Protein AF-A0A2P4NXQ8-F1 (afdb_monomer)

Mean predicted aligned error: 14.81 Å

Secondary structure (DSSP, 8-state):
---------EEEEEEEETTT--EEEEEEETT-BHHHHHHHHHHHSTTTSTTS-GGG-EEEEEEE-HHHHH-TTS-SGGG--EE---TT-BHHHHS-S--SS-EEEEEE--------S-------TTS-TT-SB-TTT--BSS--HHHHHHHHHHHTT--EEEE-STTSSHHHHHHHHHHHHHHHT--EEEEEGGG--GGGGTSHHHHHHHHHHHHHHSS---HHHHHHHHHT-SS-EEEEEESGGGGGGSHHHHHHHHHHHHHHTT-TTEEEEEEE-GGGGGGGSPPTT-SS-TTTTSEEEEPPPPPHHHHHHHHHHHHHHT-TT---HHHHHHHHHHHTT-HHHHHHHHHHHHHH---HHHHHHHHHHHGGGGSTTHHHHHHHHHHTS-HHHHHHHHHHHHT--S-EE---S-GGG--HHHHHHHHHTSEEEEETTEEEES-HHHHHHHHHHHS----------

Structure (mmCIF, N/CA/C/O backbone):
data_AF-A0A2P4NXQ8-F1
#
_entry.id   AF-A0A2P4NXQ8-F1
#
loop_
_atom_site.group_PDB
_atom_site.id
_atom_site.type_symbol
_atom_site.label_atom_id
_atom_site.label_alt_id
_atom_site.label_comp_id
_atom_site.label_asym_id
_atom_site.label_entity_id
_atom_site.label_seq_id
_atom_site.pdbx_PDB_ins_code
_atom_site.Cartn_x
_atom_site.Cartn_y
_atom_site.Cartn_z
_atom_site.occupancy
_atom_site.B_iso_or_equiv
_atom_site.auth_seq_id
_atom_site.auth_comp_id
_atom_site.auth_asym_id
_atom_site.auth_atom_id
_atom_site.pdbx_PDB_model_num
ATOM 1 N N . MET A 1 1 ? 2.850 -55.447 -44.145 1.00 37.62 1 MET A N 1
ATOM 2 C CA . MET A 1 1 ? 2.627 -54.061 -43.686 1.00 37.62 1 MET A CA 1
ATOM 3 C C . MET A 1 1 ? 2.974 -54.018 -42.211 1.00 37.62 1 MET A C 1
ATOM 5 O O . MET A 1 1 ? 2.330 -54.691 -41.422 1.00 37.62 1 MET A O 1
ATOM 9 N N . SER A 1 2 ? 4.085 -53.371 -41.873 1.00 31.38 2 SER A N 1
ATOM 10 C CA . SER A 1 2 ? 4.592 -53.236 -40.508 1.00 31.38 2 SER A CA 1
ATOM 11 C C . SER A 1 2 ? 3.717 -52.260 -39.723 1.00 31.38 2 SER A C 1
ATOM 13 O O . SER A 1 2 ? 3.628 -51.090 -40.091 1.00 31.38 2 SER A O 1
ATOM 15 N N . ASN A 1 3 ? 3.084 -52.745 -38.655 1.00 30.47 3 ASN A N 1
ATOM 16 C CA . ASN A 1 3 ? 2.367 -51.919 -37.687 1.00 30.47 3 ASN A CA 1
ATOM 17 C C . ASN A 1 3 ? 3.362 -50.983 -36.994 1.00 30.47 3 ASN A C 1
ATOM 19 O O . ASN A 1 3 ? 4.123 -51.404 -36.124 1.00 30.47 3 ASN A O 1
ATOM 23 N N . ILE A 1 4 ? 3.366 -49.714 -37.401 1.00 33.53 4 ILE A N 1
ATOM 24 C CA . ILE A 1 4 ? 4.054 -48.648 -36.679 1.00 33.53 4 ILE A CA 1
ATOM 25 C C . ILE A 1 4 ? 3.241 -48.404 -35.409 1.00 33.53 4 ILE A C 1
ATOM 27 O O . ILE A 1 4 ? 2.194 -47.763 -35.435 1.00 33.53 4 ILE A O 1
ATOM 31 N N . VAL A 1 5 ? 3.712 -48.962 -34.296 1.00 34.41 5 VAL A N 1
ATOM 32 C CA . VAL A 1 5 ? 3.303 -48.531 -32.959 1.00 34.41 5 VAL A CA 1
ATOM 33 C C . VAL A 1 5 ? 3.724 -47.063 -32.846 1.00 34.41 5 VAL A C 1
ATOM 35 O O . VAL A 1 5 ? 4.919 -46.793 -32.990 1.00 34.41 5 VAL A O 1
ATOM 38 N N . PRO A 1 6 ? 2.810 -46.097 -32.645 1.00 41.12 6 PRO A N 1
ATOM 39 C CA . PRO A 1 6 ? 3.221 -44.717 -32.461 1.00 41.12 6 PRO A CA 1
ATOM 40 C C . PRO A 1 6 ? 4.044 -44.667 -31.175 1.00 41.12 6 PRO A C 1
ATOM 42 O O . PRO A 1 6 ? 3.546 -44.938 -30.081 1.00 41.12 6 PRO A O 1
ATOM 45 N N . THR A 1 7 ? 5.333 -44.376 -31.312 1.00 41.84 7 THR A N 1
ATOM 46 C CA . THR A 1 7 ? 6.232 -44.106 -30.198 1.00 41.84 7 THR A CA 1
ATOM 47 C C . THR A 1 7 ? 5.625 -42.961 -29.391 1.00 41.84 7 THR A C 1
ATOM 49 O O . THR A 1 7 ? 5.655 -41.809 -29.819 1.00 41.84 7 THR A O 1
ATOM 52 N N . ARG A 1 8 ? 5.029 -43.269 -28.230 1.00 58.78 8 ARG A N 1
ATOM 53 C CA . ARG A 1 8 ? 4.592 -42.258 -27.259 1.00 58.78 8 ARG A CA 1
ATOM 54 C C . ARG A 1 8 ? 5.830 -41.474 -26.839 1.00 58.78 8 ARG A C 1
ATOM 56 O O . ARG A 1 8 ? 6.616 -41.940 -26.022 1.00 58.78 8 ARG A O 1
ATOM 63 N N . THR A 1 9 ? 6.043 -40.308 -27.438 1.00 80.75 9 THR A N 1
ATOM 64 C CA . THR A 1 9 ? 7.110 -39.399 -27.026 1.00 80.75 9 THR A CA 1
ATOM 65 C C . THR A 1 9 ? 6.795 -38.925 -25.612 1.00 80.75 9 THR A C 1
ATOM 67 O O . THR A 1 9 ? 5.743 -38.325 -25.383 1.00 80.75 9 THR A O 1
ATOM 70 N N . LEU A 1 10 ? 7.677 -39.241 -24.667 1.00 87.06 10 LEU A N 1
ATOM 71 C CA . LEU A 1 10 ? 7.539 -38.873 -23.261 1.00 87.06 10 LEU A CA 1
ATOM 72 C C . LEU A 1 10 ? 8.335 -37.601 -22.966 1.00 87.06 10 LEU A C 1
ATOM 74 O O . LEU A 1 10 ? 9.398 -37.375 -23.544 1.00 87.06 10 LEU A O 1
ATOM 78 N N . ILE A 1 11 ? 7.842 -36.806 -22.023 1.00 89.12 11 ILE A N 1
ATOM 79 C CA . ILE A 1 11 ? 8.521 -35.643 -21.462 1.00 89.12 11 ILE A CA 1
ATOM 80 C C . ILE A 1 11 ? 8.688 -35.819 -19.956 1.00 89.12 11 ILE A C 1
ATOM 82 O O . ILE A 1 11 ? 7.838 -36.391 -19.274 1.00 89.12 11 ILE A O 1
ATOM 86 N N . ASN A 1 12 ? 9.810 -35.323 -19.444 1.00 91.50 12 ASN A N 1
ATOM 87 C CA . ASN A 1 12 ? 10.094 -35.260 -18.021 1.00 91.50 12 ASN A CA 1
ATOM 88 C C . ASN A 1 12 ? 9.812 -33.848 -17.516 1.00 91.50 12 ASN A C 1
ATOM 90 O O . ASN A 1 12 ? 10.431 -32.898 -17.995 1.00 91.50 12 ASN A O 1
ATOM 94 N N . LEU A 1 13 ? 8.933 -33.719 -16.526 1.00 93.31 13 LEU A N 1
ATOM 95 C CA . LEU A 1 13 ? 8.610 -32.437 -15.906 1.00 93.31 13 LEU A CA 1
ATOM 96 C C . LEU A 1 13 ? 9.015 -32.459 -14.434 1.00 93.31 13 LEU A C 1
ATOM 98 O O . LEU A 1 13 ? 8.785 -33.438 -13.721 1.00 93.31 13 LEU A O 1
ATOM 102 N N . TRP A 1 14 ? 9.633 -31.370 -13.988 1.00 94.31 14 TRP A N 1
ATOM 103 C CA . TRP A 1 14 ? 9.895 -31.132 -12.575 1.00 94.31 14 TRP A CA 1
ATOM 104 C C . TRP A 1 14 ? 8.761 -30.301 -11.984 1.00 94.31 14 TRP A C 1
ATOM 106 O O . TRP A 1 14 ? 8.435 -29.226 -12.493 1.00 94.31 14 TRP A O 1
ATOM 116 N N . CYS A 1 15 ? 8.183 -30.799 -10.901 1.00 93.94 15 CYS A N 1
ATOM 117 C CA . CYS A 1 15 ? 7.045 -30.214 -10.211 1.00 93.94 15 CYS A CA 1
ATOM 118 C C . CYS A 1 15 ? 7.461 -29.771 -8.806 1.00 93.94 15 CYS A C 1
ATOM 120 O O . CYS A 1 15 ? 8.334 -30.390 -8.195 1.00 93.94 15 CYS A O 1
ATOM 122 N N . ILE A 1 16 ? 6.818 -28.736 -8.270 1.00 93.44 16 ILE A N 1
ATOM 123 C CA . ILE A 1 16 ? 6.952 -28.334 -6.867 1.00 93.44 16 ILE A CA 1
ATOM 124 C C . ILE A 1 16 ? 5.576 -28.173 -6.234 1.00 93.44 16 ILE A C 1
ATOM 126 O O . ILE A 1 16 ? 4.673 -27.603 -6.834 1.00 93.44 16 ILE A O 1
ATOM 130 N N . VAL A 1 17 ? 5.421 -28.659 -5.010 1.00 90.88 17 VAL A N 1
ATOM 131 C CA . VAL A 1 17 ? 4.232 -28.392 -4.198 1.00 90.88 17 VAL A CA 1
ATOM 132 C C . VAL A 1 17 ? 4.341 -26.995 -3.587 1.00 90.88 17 VAL A C 1
ATOM 134 O O . VAL A 1 17 ? 5.333 -26.699 -2.917 1.00 90.88 17 VAL A O 1
ATOM 137 N N . ARG A 1 18 ? 3.327 -26.148 -3.788 1.00 87.06 18 ARG A N 1
ATOM 138 C CA . ARG A 1 18 ? 3.326 -24.744 -3.348 1.00 87.06 18 ARG A CA 1
ATOM 139 C C . ARG A 1 18 ? 3.512 -24.589 -1.836 1.00 87.06 18 ARG A C 1
ATOM 141 O O . ARG A 1 18 ? 4.363 -23.815 -1.403 1.00 87.06 18 ARG A O 1
ATOM 148 N N . GLU A 1 19 ? 2.755 -25.352 -1.051 1.00 83.00 19 GLU A N 1
ATOM 149 C CA . GLU A 1 19 ? 2.711 -25.253 0.414 1.00 83.00 19 GLU A CA 1
ATOM 150 C C . GLU A 1 19 ? 4.055 -25.625 1.064 1.00 83.00 19 GLU A C 1
ATOM 152 O O . GLU A 1 19 ? 4.663 -24.841 1.791 1.00 83.00 19 GLU A O 1
ATOM 157 N N . ASN A 1 20 ? 4.559 -26.830 0.784 1.00 83.25 20 ASN A N 1
ATOM 158 C CA . ASN A 1 20 ? 5.730 -27.375 1.478 1.00 83.25 20 ASN A CA 1
ATOM 159 C C . ASN A 1 20 ? 7.044 -27.266 0.686 1.00 83.25 20 ASN A C 1
ATOM 161 O O . ASN A 1 20 ? 8.091 -27.674 1.194 1.00 83.25 20 ASN A O 1
ATOM 165 N N . ARG A 1 21 ? 7.002 -26.719 -0.537 1.00 86.62 21 ARG A N 1
ATOM 166 C CA . ARG A 1 21 ? 8.141 -26.567 -1.463 1.00 86.62 21 ARG A CA 1
ATOM 167 C C . ARG A 1 21 ? 8.834 -27.879 -1.834 1.00 86.62 21 ARG A C 1
ATOM 169 O O . ARG A 1 21 ? 9.999 -27.898 -2.233 1.00 86.62 21 ARG A O 1
ATOM 176 N N . SER A 1 22 ? 8.126 -29.001 -1.724 1.00 89.06 22 SER A N 1
ATOM 177 C CA . SER A 1 22 ? 8.668 -30.311 -2.062 1.00 89.06 22 SER A CA 1
ATOM 178 C C . SER A 1 22 ? 8.673 -30.522 -3.572 1.00 89.06 22 SER A C 1
ATOM 180 O O . SER A 1 22 ? 7.626 -30.485 -4.219 1.00 89.06 22 SER A O 1
ATOM 182 N N . ILE A 1 23 ? 9.860 -30.775 -4.123 1.00 91.00 23 ILE A N 1
ATOM 183 C CA . ILE A 1 23 ? 10.066 -31.011 -5.553 1.00 91.00 23 ILE A CA 1
ATOM 184 C C . ILE A 1 23 ? 10.040 -32.502 -5.855 1.00 91.00 23 ILE A C 1
ATOM 186 O O . ILE A 1 23 ? 10.608 -33.304 -5.115 1.00 91.00 23 ILE A O 1
ATOM 190 N N . PHE A 1 24 ? 9.415 -32.859 -6.968 1.00 93.19 24 PHE A N 1
ATOM 191 C CA . PHE A 1 24 ? 9.373 -34.216 -7.493 1.00 93.19 24 PHE A CA 1
ATOM 192 C C . PHE A 1 24 ? 9.353 -34.180 -9.021 1.00 93.19 24 PHE A C 1
ATOM 194 O O . PHE A 1 24 ? 9.159 -33.130 -9.634 1.00 93.19 24 PHE A O 1
ATOM 201 N N . LYS A 1 25 ? 9.620 -35.326 -9.638 1.00 93.56 25 LYS A N 1
ATOM 202 C CA . LYS A 1 25 ? 9.690 -35.471 -11.088 1.00 93.56 25 LYS A CA 1
ATOM 203 C C . LYS A 1 25 ? 8.573 -36.391 -11.551 1.00 93.56 25 LYS A C 1
ATOM 205 O O . LYS A 1 25 ? 8.337 -37.415 -10.916 1.00 93.56 25 LYS A O 1
ATOM 210 N N . ILE A 1 26 ? 7.959 -36.052 -12.676 1.00 94.06 26 ILE A N 1
ATOM 211 C CA . ILE A 1 26 ? 6.990 -36.899 -13.369 1.00 94.06 26 ILE A CA 1
ATOM 212 C C . ILE A 1 26 ? 7.429 -37.159 -14.810 1.00 94.06 26 ILE A C 1
ATOM 214 O O . ILE A 1 26 ? 8.218 -36.399 -15.384 1.00 94.06 26 ILE A O 1
ATOM 218 N N . THR A 1 27 ? 6.883 -38.218 -15.401 1.00 91.94 27 THR A N 1
ATOM 219 C CA . THR A 1 27 ? 7.056 -38.555 -16.815 1.00 91.94 27 THR A CA 1
ATOM 220 C C . THR A 1 27 ? 5.681 -38.744 -17.442 1.00 91.94 27 THR A C 1
ATOM 222 O O . THR A 1 27 ? 4.888 -39.534 -16.941 1.00 91.94 27 THR A O 1
ATOM 225 N N . ILE A 1 28 ? 5.394 -38.029 -18.530 1.00 92.88 28 ILE A N 1
ATOM 226 C CA . ILE A 1 28 ? 4.080 -38.042 -19.190 1.00 92.88 28 ILE A CA 1
ATOM 227 C C . ILE A 1 28 ? 4.227 -38.008 -20.717 1.00 92.88 28 ILE A C 1
ATOM 229 O O . ILE A 1 28 ? 5.244 -37.552 -21.237 1.00 92.88 28 ILE A O 1
ATOM 233 N N . GLY A 1 29 ? 3.241 -38.527 -21.453 1.00 89.50 29 GLY A N 1
ATOM 234 C CA . GLY A 1 29 ? 3.215 -38.468 -22.914 1.00 89.50 29 GLY A CA 1
ATOM 235 C C . GLY A 1 29 ? 2.886 -37.073 -23.438 1.00 89.50 29 GLY A C 1
ATOM 236 O O . GLY A 1 29 ? 1.997 -36.408 -22.927 1.00 89.50 29 GLY A O 1
ATOM 237 N N . LEU A 1 30 ? 3.561 -36.645 -24.507 1.00 86.50 30 LEU A N 1
ATOM 238 C CA . LEU A 1 30 ? 3.312 -35.344 -25.143 1.00 86.50 30 LEU A CA 1
ATOM 239 C C . LEU A 1 30 ? 1.885 -35.194 -25.702 1.00 86.50 30 LEU A C 1
ATOM 241 O O . LEU A 1 30 ? 1.406 -34.077 -25.841 1.00 86.50 30 LEU A O 1
ATOM 245 N N . GLY A 1 31 ? 1.234 -36.301 -26.068 1.00 85.00 31 GLY A N 1
ATOM 246 C CA . GLY A 1 31 ? -0.137 -36.299 -26.589 1.00 85.00 31 GLY A CA 1
ATOM 247 C C . GLY A 1 31 ? -1.227 -36.344 -25.518 1.00 85.00 31 GLY A C 1
ATOM 248 O O . GLY A 1 31 ? -2.392 -36.401 -25.890 1.00 85.00 31 GLY A O 1
ATOM 249 N N . ASN A 1 32 ? -0.859 -36.372 -24.236 1.00 89.94 32 ASN A N 1
ATOM 250 C CA . ASN A 1 32 ? -1.817 -36.346 -23.135 1.00 89.94 32 ASN A CA 1
ATOM 251 C C . ASN A 1 32 ? -2.334 -34.917 -22.915 1.00 89.94 32 ASN A C 1
ATOM 253 O O . ASN A 1 32 ? -1.623 -33.948 -23.204 1.00 89.94 32 ASN A O 1
ATOM 257 N N . ASP A 1 33 ? -3.547 -34.806 -22.390 1.00 90.62 33 ASP A N 1
ATOM 258 C CA . ASP A 1 33 ? -4.164 -33.542 -21.983 1.00 90.62 33 ASP A CA 1
ATOM 259 C C . ASP A 1 33 ? -3.760 -33.133 -20.550 1.00 90.62 33 ASP A C 1
ATOM 261 O O . ASP A 1 33 ? -2.933 -33.781 -19.889 1.00 90.62 33 ASP A O 1
ATOM 265 N N . LEU A 1 34 ? -4.293 -32.002 -20.081 1.00 89.81 34 LEU A N 1
ATOM 266 C CA . LEU A 1 34 ? -4.023 -31.494 -18.735 1.00 89.81 34 LEU A CA 1
ATOM 267 C C . LEU A 1 34 ? -4.703 -32.309 -17.618 1.00 89.81 34 LEU A C 1
ATOM 269 O O . LEU A 1 34 ? -4.193 -32.322 -16.494 1.00 89.81 34 LEU A O 1
ATOM 273 N N . ASP A 1 35 ? -5.782 -33.038 -17.900 1.00 87.81 35 ASP A N 1
ATOM 274 C CA . ASP A 1 35 ? -6.435 -33.905 -16.910 1.00 87.81 35 ASP A CA 1
ATOM 275 C C . ASP A 1 35 ? -5.592 -35.159 -16.647 1.00 87.81 35 ASP A C 1
ATOM 277 O O . ASP A 1 35 ? -5.364 -35.563 -15.501 1.00 87.81 35 ASP A O 1
ATOM 281 N N . ASP A 1 36 ? -5.025 -35.738 -17.702 1.00 90.19 36 ASP A N 1
ATOM 282 C CA . ASP A 1 36 ? -4.009 -36.780 -17.600 1.00 90.19 36 ASP A CA 1
ATOM 283 C C . ASP A 1 36 ? -2.770 -36.290 -16.833 1.00 90.19 36 ASP A C 1
ATOM 285 O O . ASP A 1 36 ? -2.204 -37.031 -16.021 1.00 90.19 36 ASP A O 1
ATOM 289 N N . LEU A 1 37 ? -2.352 -35.034 -17.035 1.00 92.81 37 LEU A N 1
ATOM 290 C CA . LEU A 1 37 ? -1.250 -34.428 -16.281 1.00 92.81 37 LEU A CA 1
ATOM 291 C C . LEU A 1 37 ? -1.544 -34.369 -14.779 1.00 92.81 37 LEU A C 1
ATOM 293 O O . LEU A 1 37 ? -0.681 -34.741 -13.978 1.00 92.81 37 LEU A O 1
ATOM 297 N N . LYS A 1 38 ? -2.755 -33.963 -14.387 1.00 92.62 38 LYS A N 1
ATOM 298 C CA . LYS A 1 38 ? -3.185 -33.946 -12.981 1.00 92.62 38 LYS A CA 1
ATOM 299 C C . LYS A 1 38 ? -3.143 -35.338 -12.345 1.00 92.62 38 LYS A C 1
ATOM 301 O O . LYS A 1 38 ? -2.628 -35.488 -11.233 1.00 92.62 38 LYS A O 1
ATOM 306 N N . LYS A 1 39 ? -3.601 -36.375 -13.056 1.00 91.38 39 LYS A N 1
ATOM 307 C CA . LYS A 1 39 ? -3.546 -37.773 -12.579 1.00 91.38 39 LYS A CA 1
ATOM 308 C C . LYS A 1 39 ? -2.110 -38.234 -12.340 1.00 91.38 39 LYS A C 1
ATOM 310 O O . LYS A 1 39 ? -1.794 -38.716 -11.253 1.00 91.38 39 LYS A O 1
ATOM 315 N N . VAL A 1 40 ? -1.220 -38.001 -13.306 1.00 93.00 40 VAL A N 1
ATOM 316 C CA . VAL A 1 40 ? 0.202 -38.370 -13.188 1.00 93.00 40 VAL A CA 1
ATOM 317 C C . VAL A 1 40 ? 0.892 -37.599 -12.052 1.00 93.00 40 VAL A C 1
ATOM 319 O O . VAL A 1 40 ? 1.745 -38.146 -11.353 1.00 93.00 40 VAL A O 1
ATOM 322 N N . ILE A 1 41 ? 0.517 -36.339 -11.816 1.00 92.56 41 ILE A N 1
ATOM 323 C CA . ILE A 1 41 ? 1.011 -35.541 -10.683 1.00 92.56 41 ILE A CA 1
ATOM 324 C C . ILE A 1 41 ? 0.586 -36.146 -9.341 1.00 92.56 41 ILE A C 1
ATOM 326 O O . ILE A 1 41 ? 1.428 -36.285 -8.447 1.00 92.56 41 ILE A O 1
ATOM 330 N N . LYS A 1 42 ? -0.687 -36.539 -9.206 1.00 88.75 42 LYS A N 1
ATOM 331 C CA . LYS A 1 42 ? -1.207 -37.211 -8.007 1.00 88.75 42 LYS A CA 1
ATOM 332 C C . LYS A 1 42 ? -0.445 -38.512 -7.732 1.00 88.75 42 LYS A C 1
ATOM 334 O O . LYS A 1 42 ? 0.026 -38.729 -6.615 1.00 88.75 42 LYS A O 1
ATOM 339 N N . GLU A 1 43 ? -0.249 -39.332 -8.763 1.00 88.75 43 GLU A N 1
ATOM 340 C CA . GLU A 1 43 ? 0.514 -40.587 -8.692 1.00 88.75 43 GLU A CA 1
ATOM 341 C C . GLU A 1 43 ? 2.001 -40.376 -8.379 1.00 88.75 43 GLU A C 1
ATOM 343 O O . GLU A 1 43 ? 2.617 -41.205 -7.711 1.00 88.75 43 GLU A O 1
ATOM 348 N N . GLY A 1 44 ? 2.583 -39.249 -8.801 1.00 84.69 44 GLY A N 1
ATOM 349 C CA . GLY A 1 44 ? 3.971 -38.890 -8.508 1.00 84.69 44 GLY A CA 1
ATOM 350 C C . GLY A 1 44 ? 4.242 -38.594 -7.028 1.00 84.69 44 GLY A C 1
ATOM 351 O O . GLY A 1 44 ? 5.400 -38.592 -6.602 1.00 84.69 44 GLY A O 1
ATOM 352 N N . LYS A 1 45 ? 3.196 -38.348 -6.225 1.00 84.69 45 LYS A N 1
ATOM 353 C CA . LYS A 1 45 ? 3.314 -38.067 -4.786 1.00 84.69 45 LYS A CA 1
ATOM 354 C C . LYS A 1 45 ? 2.097 -38.595 -4.001 1.00 84.69 45 LYS A C 1
ATOM 356 O O . LYS A 1 45 ? 1.395 -37.818 -3.346 1.00 84.69 45 LYS A O 1
ATOM 361 N N . PRO A 1 46 ? 1.875 -39.921 -3.991 1.00 76.94 46 PRO A N 1
ATOM 362 C CA . PRO A 1 46 ? 0.596 -40.521 -3.606 1.00 76.94 46 PRO A CA 1
ATOM 363 C C . PRO A 1 46 ? 0.230 -40.253 -2.142 1.00 76.94 46 PRO A C 1
ATOM 365 O O . PRO A 1 46 ? -0.928 -40.003 -1.837 1.00 76.94 46 PRO A O 1
ATOM 368 N N . ASN A 1 47 ? 1.220 -40.215 -1.242 1.00 78.56 47 ASN A N 1
ATOM 369 C CA . ASN A 1 47 ? 0.988 -39.945 0.182 1.00 78.56 47 ASN A CA 1
ATOM 370 C C . ASN A 1 47 ? 0.560 -38.498 0.460 1.00 78.56 47 ASN A C 1
ATOM 372 O O . ASN A 1 47 ? -0.153 -38.252 1.424 1.00 78.56 47 ASN A O 1
ATOM 376 N N . TYR A 1 48 ? 1.026 -37.537 -0.342 1.00 80.38 48 TYR A N 1
ATOM 377 C CA . TYR A 1 48 ? 0.726 -36.121 -0.113 1.00 80.38 48 TYR A CA 1
ATOM 378 C C . TYR A 1 48 ? -0.640 -35.741 -0.695 1.00 80.38 48 TYR A C 1
ATOM 380 O O . TYR A 1 48 ? -1.380 -34.988 -0.078 1.00 80.38 48 TYR A O 1
ATOM 388 N N . PHE A 1 49 ? -1.003 -36.321 -1.841 1.00 82.31 49 PHE A N 1
ATOM 389 C CA . PHE A 1 49 ? -2.277 -36.067 -2.521 1.00 82.31 49 PHE A CA 1
ATOM 390 C C . PHE A 1 49 ? -3.350 -37.133 -2.234 1.00 82.31 49 PHE A C 1
ATOM 392 O O . PHE A 1 49 ? -4.321 -37.246 -2.977 1.00 82.31 49 PHE A O 1
ATOM 399 N N . VAL A 1 50 ? -3.192 -37.935 -1.173 1.00 75.56 50 VAL A N 1
ATOM 400 C CA . VAL A 1 50 ? -4.086 -39.071 -0.868 1.00 75.56 50 VAL A CA 1
ATOM 401 C C . VAL A 1 50 ? -5.550 -38.652 -0.679 1.00 75.56 50 VAL A C 1
ATOM 403 O O . VAL A 1 50 ? -6.450 -39.401 -1.044 1.00 75.56 50 VAL A O 1
ATOM 406 N N . ASN A 1 51 ? -5.779 -37.439 -0.166 1.00 75.00 51 ASN A N 1
ATOM 407 C CA . ASN A 1 51 ? -7.104 -36.902 0.159 1.00 75.00 51 ASN A CA 1
ATOM 408 C C . ASN A 1 51 ? -7.622 -35.859 -0.847 1.00 75.00 51 ASN A C 1
ATOM 410 O O . ASN A 1 51 ? -8.640 -35.235 -0.573 1.00 75.00 51 ASN A O 1
ATOM 414 N N . ALA A 1 52 ? -6.919 -35.643 -1.962 1.00 77.00 52 ALA A N 1
ATOM 415 C CA . ALA A 1 52 ? -7.301 -34.676 -2.991 1.00 77.00 52 ALA A CA 1
ATOM 416 C C . ALA A 1 52 ? -7.679 -35.407 -4.276 1.00 77.00 52 ALA A C 1
ATOM 418 O O . ALA A 1 52 ? -6.945 -36.303 -4.711 1.00 77.00 52 ALA A O 1
ATOM 419 N N . ASP A 1 53 ? -8.789 -35.039 -4.910 1.00 80.44 53 ASP A N 1
ATOM 420 C CA . ASP A 1 53 ? -9.092 -35.556 -6.242 1.00 80.44 53 ASP A CA 1
ATOM 421 C C . ASP A 1 53 ? -8.123 -34.969 -7.274 1.00 80.44 53 ASP A C 1
ATOM 423 O O . ASP A 1 53 ? -7.637 -33.849 -7.134 1.00 80.44 53 ASP A O 1
ATOM 427 N N . ALA A 1 54 ? -7.759 -35.759 -8.293 1.00 82.00 54 ALA A N 1
ATOM 428 C CA . ALA A 1 54 ? -6.779 -35.308 -9.284 1.00 82.00 54 ALA A CA 1
ATOM 429 C C . ALA A 1 54 ? -7.273 -34.033 -9.982 1.00 82.00 54 ALA A C 1
ATOM 431 O O . ALA A 1 54 ? -6.513 -33.081 -10.130 1.00 82.00 54 ALA A O 1
ATOM 432 N N . ASP A 1 55 ? -8.563 -33.992 -10.314 1.00 82.56 55 ASP A N 1
ATOM 433 C CA . ASP A 1 55 ? -9.209 -32.882 -11.016 1.00 82.56 55 ASP A CA 1
ATOM 434 C C . ASP A 1 55 ? -9.227 -31.590 -10.184 1.00 82.56 55 ASP A C 1
ATOM 436 O O . ASP A 1 55 ? -9.216 -30.491 -10.748 1.00 82.56 55 ASP A O 1
ATOM 440 N N . GLU A 1 56 ? -9.175 -31.725 -8.855 1.00 84.69 56 GLU A N 1
ATOM 441 C CA . GLU A 1 56 ? -9.116 -30.618 -7.903 1.00 84.69 56 GLU A CA 1
ATOM 442 C C . GLU A 1 56 ? -7.731 -29.965 -7.840 1.00 84.69 56 GLU A C 1
ATOM 444 O O . GLU A 1 56 ? -7.627 -28.818 -7.416 1.00 84.69 56 GLU A O 1
ATOM 449 N N . LEU A 1 57 ? -6.662 -30.633 -8.288 1.00 88.38 57 LEU A N 1
ATOM 450 C CA . LEU A 1 57 ? -5.323 -30.043 -8.283 1.00 88.38 57 LEU A CA 1
ATOM 451 C C . LEU A 1 57 ? -5.275 -28.781 -9.152 1.00 88.38 57 LEU A C 1
ATOM 453 O O . LEU A 1 57 ? -5.625 -28.795 -10.335 1.00 88.38 57 LEU A O 1
ATOM 457 N N . ILE A 1 58 ? -4.768 -27.692 -8.577 1.00 91.69 58 ILE A N 1
ATOM 458 C CA . ILE A 1 58 ? -4.546 -26.439 -9.296 1.00 91.69 58 ILE A CA 1
ATOM 459 C C . ILE A 1 58 ? -3.097 -26.435 -9.772 1.00 91.69 58 ILE A C 1
ATOM 461 O O . ILE A 1 58 ? -2.159 -26.528 -8.978 1.00 91.69 58 ILE A O 1
ATOM 465 N N . LEU A 1 59 ? -2.913 -26.323 -11.083 1.00 93.69 59 LEU A N 1
ATOM 466 C CA . LEU A 1 59 ? -1.604 -26.368 -11.717 1.00 93.69 59 LEU A CA 1
ATOM 467 C C . LEU A 1 59 ? -1.246 -24.997 -12.287 1.00 93.69 59 LEU A C 1
ATOM 469 O O . LEU A 1 59 ? -2.046 -24.370 -12.978 1.00 93.69 59 LEU A O 1
ATOM 473 N N . TRP A 1 60 ? -0.019 -24.557 -12.030 1.00 94.25 60 TRP A N 1
ATOM 474 C CA . TRP A 1 60 ? 0.551 -23.350 -12.618 1.00 94.25 60 TRP A CA 1
ATOM 475 C C . TRP A 1 60 ? 1.802 -23.695 -13.404 1.00 94.25 60 TRP A C 1
ATOM 477 O O . TRP A 1 60 ? 2.690 -24.399 -12.917 1.00 94.25 60 TRP A O 1
ATOM 487 N N . ARG A 1 61 ? 1.901 -23.161 -14.613 1.00 92.81 61 ARG A N 1
ATOM 488 C CA . ARG A 1 61 ? 3.095 -23.236 -15.440 1.00 92.81 61 ARG A CA 1
ATOM 489 C C . ARG A 1 61 ? 4.159 -22.290 -14.910 1.00 92.81 61 ARG A C 1
ATOM 491 O O . ARG A 1 61 ? 3.879 -21.150 -14.543 1.00 92.81 61 ARG A O 1
ATOM 498 N N . THR A 1 62 ? 5.403 -22.746 -14.934 1.00 91.44 62 THR A N 1
ATOM 499 C CA . THR A 1 62 ? 6.561 -21.918 -14.604 1.00 91.44 62 THR A CA 1
ATOM 500 C C . THR A 1 62 ? 7.804 -22.381 -15.371 1.00 91.44 62 THR A C 1
ATOM 502 O O . THR A 1 62 ? 7.787 -23.392 -16.077 1.00 91.44 62 THR A O 1
ATOM 505 N N . ASN A 1 63 ? 8.893 -21.625 -15.287 1.00 91.62 63 ASN A N 1
ATOM 506 C CA . ASN A 1 63 ? 10.198 -22.029 -15.810 1.00 91.62 63 ASN A CA 1
ATOM 507 C C . ASN A 1 63 ? 11.300 -21.412 -14.951 1.00 91.62 63 ASN A C 1
ATOM 509 O O . ASN A 1 63 ? 11.908 -20.412 -15.324 1.00 91.62 63 ASN A O 1
ATOM 513 N N . VAL A 1 64 ? 11.521 -21.995 -13.777 1.00 87.81 64 VAL A N 1
ATOM 514 C CA . VAL A 1 64 ? 12.395 -21.405 -12.756 1.00 87.81 64 VAL A CA 1
ATOM 515 C C . VAL A 1 64 ? 13.342 -22.459 -12.208 1.00 87.81 64 VAL A C 1
ATOM 517 O O . VAL A 1 64 ? 12.973 -23.622 -12.026 1.00 87.81 64 VAL A O 1
ATOM 520 N N . ALA A 1 65 ? 14.581 -22.060 -11.935 1.00 88.88 65 ALA A N 1
ATOM 521 C CA . ALA A 1 65 ? 15.565 -22.945 -11.335 1.00 88.88 65 ALA A CA 1
ATOM 522 C C . ALA A 1 65 ? 15.125 -23.403 -9.931 1.00 88.88 65 ALA A C 1
ATOM 524 O O . ALA A 1 65 ? 14.611 -22.632 -9.119 1.00 88.88 65 ALA A O 1
ATOM 525 N N . SER A 1 66 ? 15.330 -24.690 -9.634 1.00 85.00 66 SER A N 1
ATOM 526 C CA . SER A 1 66 ? 14.827 -25.307 -8.398 1.00 85.00 66 SER A CA 1
ATOM 527 C C . SER A 1 66 ? 15.351 -24.668 -7.103 1.00 85.00 66 SER A C 1
ATOM 529 O O . SER A 1 66 ? 14.647 -24.664 -6.098 1.00 85.00 66 SER A O 1
ATOM 531 N N . ASN A 1 67 ? 16.562 -24.109 -7.118 1.00 84.00 67 ASN A N 1
ATOM 532 C CA . ASN A 1 67 ? 17.179 -23.423 -5.980 1.00 84.00 67 ASN A CA 1
ATOM 533 C C . ASN A 1 67 ? 16.429 -22.145 -5.570 1.00 84.00 67 ASN A C 1
ATOM 535 O O . ASN A 1 67 ? 16.397 -21.838 -4.384 1.00 84.00 67 ASN A O 1
ATOM 539 N N . ILE A 1 68 ? 15.787 -21.451 -6.515 1.00 83.88 68 ILE A N 1
ATOM 540 C CA . ILE A 1 68 ? 14.986 -20.250 -6.237 1.00 83.88 68 ILE A CA 1
ATOM 541 C C . ILE A 1 68 ? 13.695 -20.645 -5.508 1.00 83.88 68 ILE A C 1
ATOM 543 O O . ILE A 1 68 ? 13.391 -20.124 -4.440 1.00 83.88 68 ILE A O 1
ATOM 547 N N . LEU A 1 69 ? 12.957 -21.628 -6.038 1.00 85.25 69 LEU A N 1
ATOM 548 C CA . LEU A 1 69 ? 11.641 -21.998 -5.499 1.00 85.25 69 LEU A CA 1
ATOM 549 C C . LEU A 1 69 ? 11.695 -22.841 -4.214 1.00 85.25 69 LEU A C 1
ATOM 551 O O . LEU A 1 69 ? 10.705 -22.887 -3.478 1.00 85.25 69 LEU A O 1
ATOM 555 N N . ARG A 1 70 ? 12.830 -23.503 -3.936 1.00 81.94 70 ARG A N 1
ATOM 556 C CA . ARG A 1 70 ? 13.058 -24.245 -2.680 1.00 81.94 70 ARG A CA 1
ATOM 557 C C . ARG A 1 70 ? 13.147 -23.335 -1.459 1.00 81.94 70 ARG A C 1
ATOM 559 O O . ARG A 1 70 ? 12.846 -23.802 -0.362 1.00 81.94 70 ARG A O 1
ATOM 566 N N . ASN A 1 71 ? 13.576 -22.084 -1.623 1.00 77.44 71 ASN A N 1
ATOM 567 C CA . ASN A 1 71 ? 13.670 -21.159 -0.505 1.00 77.44 71 ASN A CA 1
ATOM 568 C C . ASN A 1 71 ? 12.257 -20.753 -0.046 1.00 77.44 71 ASN A C 1
ATOM 570 O O . ASN A 1 71 ? 11.516 -20.110 -0.789 1.00 77.44 71 ASN A O 1
ATOM 574 N N . LYS A 1 72 ? 11.882 -21.120 1.186 1.00 74.69 72 LYS A N 1
ATOM 575 C CA . LYS A 1 72 ? 10.566 -20.791 1.760 1.00 74.69 72 LYS A CA 1
ATOM 576 C C . LYS A 1 72 ? 10.370 -19.292 2.001 1.00 74.69 72 LYS A C 1
ATOM 578 O O . LYS A 1 72 ? 9.231 -18.847 2.040 1.00 74.69 72 LYS A O 1
ATOM 583 N N . GLU A 1 73 ? 11.450 -18.524 2.107 1.00 72.00 73 GLU A N 1
ATOM 584 C CA . GLU A 1 73 ? 11.417 -17.060 2.238 1.00 72.00 73 GLU A CA 1
ATOM 585 C C . GLU A 1 73 ? 11.157 -16.357 0.897 1.00 72.00 73 GLU A C 1
ATOM 587 O O . GLU A 1 73 ? 10.910 -15.152 0.846 1.00 72.00 73 GLU A O 1
ATOM 592 N N . THR A 1 74 ? 11.226 -17.097 -0.214 1.00 72.69 74 THR A N 1
ATOM 593 C CA . THR A 1 74 ? 10.901 -16.581 -1.543 1.00 72.69 74 THR A CA 1
ATOM 594 C C . THR A 1 74 ? 9.400 -16.722 -1.797 1.00 72.69 74 THR A C 1
ATOM 596 O O . THR A 1 74 ? 8.859 -17.838 -1.853 1.00 72.69 74 THR A O 1
ATOM 599 N N . ALA A 1 75 ? 8.735 -15.575 -1.976 1.00 81.38 75 ALA A N 1
ATOM 600 C CA . ALA A 1 75 ? 7.352 -15.507 -2.443 1.00 81.38 75 ALA A CA 1
ATOM 601 C C . ALA A 1 75 ? 7.223 -16.318 -3.739 1.00 81.38 75 ALA A C 1
ATOM 603 O O . ALA A 1 75 ? 8.025 -16.148 -4.658 1.00 81.38 75 ALA A O 1
ATOM 604 N N . ILE A 1 76 ? 6.272 -17.252 -3.787 1.00 82.38 76 ILE A N 1
ATOM 605 C CA . ILE A 1 76 ? 6.086 -18.125 -4.959 1.00 82.38 76 ILE A CA 1
ATOM 606 C C . ILE A 1 76 ? 5.164 -17.491 -5.995 1.00 82.38 76 ILE A C 1
ATOM 608 O O . ILE A 1 76 ? 5.214 -17.847 -7.167 1.00 82.38 76 ILE A O 1
ATOM 612 N N . GLU A 1 77 ? 4.368 -16.522 -5.551 1.00 84.31 77 GLU A N 1
ATOM 613 C CA . GLU A 1 77 ? 3.363 -15.775 -6.297 1.00 84.31 77 GLU A CA 1
ATOM 614 C C . GLU A 1 77 ? 3.918 -15.157 -7.591 1.00 84.31 77 GLU A C 1
ATOM 616 O O . GLU A 1 77 ? 3.270 -15.321 -8.622 1.00 84.31 77 GLU A O 1
ATOM 621 N N . PRO A 1 78 ? 5.123 -14.543 -7.619 1.00 86.44 78 PRO A N 1
ATOM 622 C CA . PRO A 1 78 ? 5.684 -13.979 -8.850 1.00 86.44 78 PRO A CA 1
ATOM 623 C C . PRO A 1 78 ? 6.022 -15.018 -9.929 1.00 86.44 78 PRO A C 1
ATOM 625 O O . PRO A 1 78 ? 6.274 -14.645 -11.069 1.00 86.44 78 PRO A O 1
ATOM 628 N N . TYR A 1 79 ? 6.063 -16.307 -9.577 1.00 86.88 79 TYR A N 1
ATOM 629 C CA . TYR A 1 79 ? 6.442 -17.402 -10.476 1.00 86.88 79 TYR A CA 1
ATOM 630 C C . TYR A 1 79 ? 5.242 -18.227 -10.962 1.00 86.88 79 TYR A C 1
ATOM 632 O O . TYR A 1 79 ? 5.431 -19.232 -11.657 1.00 86.88 79 TYR A O 1
ATOM 640 N N . LEU A 1 80 ? 4.023 -17.825 -10.584 1.00 87.62 80 LEU A N 1
ATOM 641 C CA . LEU A 1 80 ? 2.759 -18.381 -11.062 1.00 87.62 80 LEU A CA 1
ATOM 642 C C . LEU A 1 80 ? 2.402 -17.721 -12.403 1.00 87.62 80 LEU A C 1
ATOM 644 O O . LEU A 1 80 ? 1.617 -16.778 -12.446 1.00 87.62 80 LEU A O 1
ATOM 648 N N . ASN A 1 81 ? 3.022 -18.176 -13.495 1.00 84.94 81 ASN A N 1
ATOM 649 C CA . ASN A 1 81 ? 2.923 -17.479 -14.782 1.00 84.94 81 ASN A CA 1
ATOM 650 C C . ASN A 1 81 ? 1.547 -17.655 -15.434 1.00 84.94 81 ASN A C 1
ATOM 652 O O . ASN A 1 81 ? 0.861 -16.686 -15.736 1.00 84.94 81 ASN A O 1
ATOM 656 N N . GLU A 1 82 ? 1.168 -18.905 -15.678 1.00 87.31 82 GLU A N 1
ATOM 657 C CA . GLU A 1 82 ? -0.033 -19.271 -16.427 1.00 87.31 82 GLU A CA 1
ATOM 658 C C . GLU A 1 82 ? -0.728 -20.397 -15.674 1.00 87.31 82 GLU A C 1
ATOM 660 O O . GLU A 1 82 ? -0.098 -21.400 -15.327 1.00 87.31 82 GLU A O 1
ATOM 665 N N . LYS A 1 83 ? -2.013 -20.219 -15.377 1.00 91.12 83 LYS A N 1
ATOM 666 C CA . LYS A 1 83 ? -2.822 -21.275 -14.778 1.00 91.12 83 LYS A CA 1
ATOM 667 C C . LYS A 1 83 ? -3.173 -22.289 -15.865 1.00 91.12 83 LYS A C 1
ATOM 669 O O . LYS A 1 83 ? -3.570 -21.905 -16.954 1.00 91.12 83 LYS A O 1
ATOM 674 N N . LEU A 1 84 ? -2.991 -23.569 -15.567 1.00 89.19 84 LEU A N 1
ATOM 675 C CA . LEU A 1 84 ? -3.218 -24.667 -16.504 1.00 89.19 84 LEU A CA 1
ATOM 676 C C . LEU A 1 84 ? -4.617 -25.246 -16.271 1.00 89.19 84 LEU A C 1
ATOM 678 O O . LEU A 1 84 ? -4.770 -26.204 -15.509 1.00 89.19 84 LEU A O 1
ATOM 682 N N . ASP A 1 85 ? -5.636 -24.612 -16.853 1.00 83.38 85 ASP A N 1
ATOM 683 C CA . ASP A 1 85 ? -7.047 -24.959 -16.643 1.00 83.38 85 ASP A CA 1
ATOM 684 C C . ASP A 1 85 ? -7.893 -25.145 -17.915 1.00 83.38 85 ASP A C 1
ATOM 686 O O . ASP A 1 85 ? -9.045 -25.556 -17.783 1.00 83.38 85 ASP A O 1
ATOM 690 N N . ASP A 1 86 ? -7.343 -24.936 -19.118 1.00 80.19 86 ASP A N 1
ATOM 691 C CA . ASP A 1 86 ? -8.031 -25.269 -20.375 1.00 80.19 86 ASP A CA 1
ATOM 692 C C . ASP A 1 86 ? -7.922 -26.781 -20.681 1.00 80.19 86 ASP A C 1
ATOM 694 O O . ASP A 1 86 ? -6.833 -27.275 -20.983 1.00 80.19 86 ASP A O 1
ATOM 698 N N . PRO A 1 87 ? -9.023 -27.553 -20.641 1.00 74.31 87 PRO A N 1
ATOM 699 C CA . PRO A 1 87 ? -8.985 -28.992 -20.902 1.00 74.31 87 PRO A CA 1
ATOM 700 C C . PRO A 1 87 ? -8.643 -29.345 -22.360 1.00 74.31 87 PRO A C 1
ATOM 702 O O . PRO A 1 87 ? -8.323 -30.498 -22.644 1.00 74.31 87 PRO A O 1
ATOM 705 N N . ALA A 1 88 ? -8.710 -28.392 -23.299 1.00 76.75 88 ALA A N 1
ATOM 706 C CA . ALA A 1 88 ? -8.326 -28.616 -24.692 1.00 76.75 88 ALA A CA 1
ATOM 707 C C . ALA A 1 88 ? -6.800 -28.602 -24.908 1.00 76.75 88 ALA A C 1
ATOM 709 O O . ALA A 1 88 ? -6.323 -29.016 -25.973 1.00 76.75 88 ALA A O 1
ATOM 710 N N . ASP A 1 89 ? -6.027 -28.151 -23.916 1.00 85.12 89 ASP A N 1
ATOM 711 C CA . ASP A 1 89 ? -4.577 -28.090 -24.010 1.00 85.12 89 ASP A CA 1
ATOM 712 C C . ASP A 1 89 ? -3.915 -29.458 -23.839 1.00 85.12 89 ASP A C 1
ATOM 714 O O . ASP A 1 89 ? -4.241 -30.267 -22.969 1.00 85.12 89 ASP A O 1
ATOM 718 N N . THR A 1 90 ? -2.901 -29.697 -24.671 1.00 88.56 90 THR A N 1
ATOM 719 C CA . THR A 1 90 ? -2.059 -30.892 -24.584 1.00 88.56 90 THR A CA 1
ATOM 720 C C . THR A 1 90 ? -0.715 -30.554 -23.969 1.00 88.56 90 THR A C 1
ATOM 722 O O . THR A 1 90 ? -0.162 -29.475 -24.193 1.00 88.56 90 THR A O 1
ATOM 725 N N . VAL A 1 91 ? -0.106 -31.531 -23.297 1.00 88.12 91 VAL A N 1
ATOM 726 C CA . VAL A 1 91 ? 1.241 -31.418 -22.724 1.00 88.12 91 VAL A CA 1
ATOM 727 C C . VAL A 1 91 ? 2.257 -30.911 -23.758 1.00 88.12 91 VAL A C 1
ATOM 729 O O . VAL A 1 91 ? 3.138 -30.124 -23.414 1.00 88.12 91 VAL A O 1
ATOM 732 N N . ARG A 1 92 ? 2.140 -31.315 -25.033 1.00 85.94 92 ARG A N 1
ATOM 733 C CA . ARG A 1 92 ? 2.990 -30.815 -26.127 1.00 85.94 92 ARG A CA 1
ATOM 734 C C . ARG A 1 92 ? 2.867 -29.308 -26.332 1.00 85.94 92 ARG A C 1
ATOM 736 O O . ARG A 1 92 ? 3.890 -28.648 -26.509 1.00 85.94 92 ARG A O 1
ATOM 743 N N . ASN A 1 93 ? 1.644 -28.787 -26.362 1.00 84.38 93 ASN A N 1
ATOM 744 C CA . ASN A 1 93 ? 1.394 -27.369 -26.607 1.00 84.38 93 ASN A CA 1
ATOM 745 C C . ASN A 1 93 ? 1.840 -26.536 -25.403 1.00 84.38 93 ASN A C 1
ATOM 747 O O . ASN A 1 93 ? 2.520 -25.525 -25.571 1.00 84.38 93 ASN A O 1
ATOM 751 N N . THR A 1 94 ? 1.558 -27.026 -24.196 1.00 87.00 94 THR A N 1
ATOM 752 C CA . THR A 1 94 ? 1.888 -26.354 -22.939 1.00 87.00 94 THR A CA 1
ATOM 753 C C . THR A 1 94 ? 3.390 -26.385 -22.626 1.00 87.00 94 THR A C 1
ATOM 755 O O . THR A 1 94 ? 3.951 -25.411 -22.124 1.00 87.00 94 THR A O 1
ATOM 758 N N . PHE A 1 95 ? 4.107 -27.470 -22.932 1.00 87.56 95 PHE A N 1
ATOM 759 C CA . PHE A 1 95 ? 5.515 -27.644 -22.548 1.00 87.56 95 PHE A CA 1
ATOM 760 C C . PHE A 1 95 ? 6.423 -27.883 -23.760 1.00 87.56 95 PHE A C 1
ATOM 762 O O . PHE A 1 95 ? 6.854 -29.002 -24.040 1.00 87.56 95 PHE A O 1
ATOM 769 N N . GLN A 1 96 ? 6.774 -26.799 -24.451 1.00 76.88 96 GLN A N 1
ATOM 770 C CA . GLN A 1 96 ? 7.729 -26.820 -25.561 1.00 76.88 96 GLN A CA 1
ATOM 771 C C . GLN A 1 96 ? 9.173 -26.629 -25.069 1.00 76.88 96 GLN A C 1
ATOM 773 O O . GLN A 1 96 ? 9.424 -25.886 -24.120 1.00 76.88 96 GLN A O 1
ATOM 778 N N . ASN A 1 97 ? 10.133 -27.284 -25.733 1.00 68.44 97 ASN A N 1
ATOM 779 C CA . ASN A 1 97 ? 11.578 -27.100 -25.519 1.00 68.44 97 ASN A CA 1
ATOM 780 C C . ASN A 1 97 ? 12.041 -27.254 -24.056 1.00 68.44 97 ASN A C 1
ATOM 782 O O . ASN A 1 97 ? 12.898 -26.509 -23.574 1.00 68.44 97 ASN A O 1
ATOM 786 N N . VAL A 1 98 ? 11.485 -28.226 -23.325 1.00 69.75 98 VAL A N 1
ATOM 787 C CA . VAL A 1 98 ? 11.911 -28.497 -21.946 1.00 69.75 98 VAL A CA 1
ATOM 788 C C . VAL A 1 98 ? 13.302 -29.131 -21.949 1.00 69.75 98 VAL A C 1
ATOM 790 O O . VAL A 1 98 ? 13.464 -30.333 -22.145 1.00 69.75 98 VAL A O 1
ATOM 793 N N . VAL A 1 99 ? 14.311 -28.298 -21.702 1.00 62.53 99 VAL A N 1
ATOM 794 C CA . VAL A 1 99 ? 15.700 -28.702 -21.468 1.00 62.53 99 VAL A CA 1
ATOM 795 C C . VAL A 1 99 ? 16.100 -28.274 -20.053 1.00 62.53 99 VAL A C 1
ATOM 797 O O . VAL A 1 99 ? 15.722 -27.194 -19.589 1.00 62.53 99 VAL A O 1
ATOM 800 N N . GLY A 1 100 ? 16.838 -29.134 -19.348 1.00 73.62 100 GLY A N 1
ATOM 801 C CA . GLY A 1 100 ? 17.366 -28.859 -18.008 1.00 73.62 100 GLY A CA 1
ATOM 802 C C . GLY A 1 100 ? 16.435 -29.221 -16.843 1.00 73.62 100 GLY A C 1
ATOM 803 O O . GLY A 1 100 ? 15.438 -29.922 -16.999 1.00 73.62 100 GLY A O 1
ATOM 804 N N . ASN A 1 101 ? 16.794 -28.744 -15.647 1.00 82.00 101 ASN A N 1
ATOM 805 C CA . ASN A 1 101 ? 16.197 -29.152 -14.364 1.00 82.00 101 ASN A CA 1
ATOM 806 C C . ASN A 1 101 ? 15.334 -28.059 -13.710 1.00 82.00 101 ASN A C 1
ATOM 808 O O . ASN A 1 101 ? 15.149 -28.047 -12.491 1.00 82.00 101 ASN A O 1
ATOM 812 N N . ASN A 1 102 ? 14.836 -27.115 -14.508 1.00 90.00 102 ASN A N 1
ATOM 813 C CA . ASN A 1 102 ? 13.928 -26.086 -14.015 1.00 90.00 102 ASN A CA 1
ATOM 814 C C . ASN A 1 102 ? 12.579 -26.700 -13.650 1.00 90.00 102 ASN A C 1
ATOM 816 O O . ASN A 1 102 ? 12.088 -27.597 -14.341 1.00 90.00 102 ASN A O 1
ATOM 820 N N . ILE A 1 103 ? 11.970 -26.174 -12.591 1.00 91.19 103 ILE A N 1
ATOM 821 C CA . ILE A 1 103 ? 10.582 -26.458 -12.253 1.00 91.19 103 ILE A CA 1
ATOM 822 C C . ILE A 1 103 ? 9.710 -25.932 -13.387 1.00 91.19 103 ILE A C 1
ATOM 824 O O . ILE A 1 103 ? 9.905 -24.813 -13.863 1.00 91.19 103 ILE A O 1
ATOM 828 N N . ARG A 1 104 ? 8.780 -26.775 -13.831 1.00 92.69 104 ARG A N 1
ATOM 829 C CA . ARG A 1 104 ? 7.839 -26.491 -14.917 1.00 92.69 104 ARG A CA 1
ATOM 830 C C . ARG A 1 104 ? 6.404 -26.361 -14.437 1.00 92.69 104 ARG A C 1
ATOM 832 O O . ARG A 1 104 ? 5.620 -25.674 -15.082 1.00 92.69 104 ARG A O 1
ATOM 839 N N . VAL A 1 105 ? 6.087 -26.993 -13.308 1.00 94.12 105 VAL A N 1
ATOM 840 C CA . VAL A 1 105 ? 4.740 -26.999 -12.736 1.00 94.12 105 VAL A CA 1
ATOM 841 C C . VAL A 1 105 ? 4.805 -26.703 -11.242 1.00 94.12 105 VAL A C 1
ATOM 843 O O . VAL A 1 105 ? 5.533 -27.368 -10.503 1.00 94.12 105 VAL A O 1
ATOM 846 N N . ILE A 1 106 ? 4.030 -25.724 -10.793 1.00 93.50 106 ILE A N 1
ATOM 847 C CA . ILE A 1 106 ? 3.724 -25.506 -9.379 1.00 93.50 106 ILE A CA 1
ATOM 848 C C . ILE A 1 106 ? 2.341 -26.106 -9.127 1.00 93.50 106 ILE A C 1
ATOM 850 O O . ILE A 1 106 ? 1.392 -25.801 -9.846 1.00 93.50 106 ILE A O 1
ATOM 854 N N . VAL A 1 107 ? 2.255 -26.993 -8.140 1.00 92.94 107 VAL A N 1
ATOM 855 C CA . VAL A 1 107 ? 1.048 -27.746 -7.791 1.00 92.94 107 VAL A CA 1
ATOM 856 C C . VAL A 1 107 ? 0.489 -27.198 -6.490 1.00 92.94 107 VAL A C 1
ATOM 858 O O . VAL A 1 107 ? 1.211 -27.107 -5.492 1.00 92.94 107 VAL A O 1
ATOM 861 N N . ASP A 1 108 ? -0.791 -26.866 -6.509 1.00 88.12 108 ASP A N 1
ATOM 862 C CA . ASP A 1 108 ? -1.564 -26.446 -5.351 1.00 88.12 108 ASP A CA 1
ATOM 863 C C . ASP A 1 108 ? -2.738 -27.414 -5.145 1.00 88.12 108 ASP A C 1
ATOM 865 O O . ASP A 1 108 ? -3.236 -28.022 -6.099 1.00 88.12 108 ASP A O 1
ATOM 869 N N . VAL A 1 109 ? -3.152 -27.585 -3.893 1.00 77.38 109 VAL A N 1
ATOM 870 C CA . VAL A 1 109 ? -4.306 -28.414 -3.526 1.00 77.38 109 VAL A CA 1
ATOM 871 C C . VAL A 1 109 ? -5.356 -27.461 -2.966 1.00 77.38 109 VAL A C 1
ATOM 873 O O . VAL A 1 109 ? -5.040 -26.728 -2.027 1.00 77.38 109 VAL A O 1
ATOM 876 N N . PRO A 1 110 ? -6.583 -27.414 -3.509 1.00 62.44 110 PRO A N 1
ATOM 877 C CA . PRO A 1 110 ? -7.641 -26.631 -2.896 1.00 62.44 110 PRO A CA 1
ATOM 878 C C . PRO A 1 110 ? -7.844 -27.165 -1.485 1.00 62.44 110 PRO A C 1
ATOM 880 O O . PRO A 1 1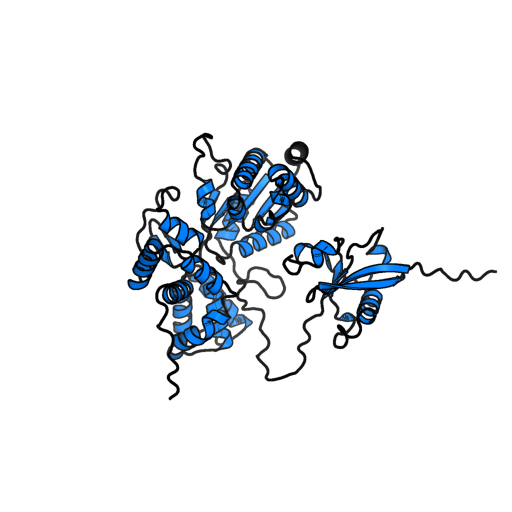10 ? -7.880 -28.374 -1.273 1.00 62.44 110 PRO A O 1
ATOM 883 N N . VAL A 1 111 ? -7.916 -26.262 -0.510 1.00 45.22 111 VAL A N 1
ATOM 884 C CA . VAL A 1 111 ? -8.049 -26.618 0.902 1.00 45.22 111 VAL A CA 1
ATOM 885 C C . VAL A 1 111 ? -9.376 -27.356 1.101 1.00 45.22 111 VAL A C 1
ATOM 887 O O . VAL A 1 111 ? -10.419 -26.747 1.329 1.00 45.22 111 VAL A O 1
ATOM 890 N N . THR A 1 112 ? -9.355 -28.682 0.999 1.00 35.75 112 THR A N 1
ATOM 891 C CA . THR A 1 112 ? -10.438 -29.547 1.447 1.00 35.75 112 THR A CA 1
ATOM 892 C C . THR A 1 112 ? -10.312 -29.648 2.961 1.00 35.75 112 THR A C 1
ATOM 894 O O . THR A 1 112 ? -9.411 -30.297 3.493 1.00 35.75 112 THR A O 1
ATOM 897 N N . GLU A 1 113 ? -11.198 -28.946 3.672 1.00 31.88 113 GLU A N 1
ATOM 898 C CA . GLU A 1 113 ? -11.354 -29.056 5.123 1.00 31.88 113 GLU A CA 1
ATOM 899 C C . GLU A 1 113 ? -11.554 -30.533 5.507 1.00 31.88 113 GLU A C 1
ATOM 901 O O . GLU A 1 113 ? -12.650 -31.084 5.377 1.00 31.88 113 GLU A O 1
ATOM 906 N N . GLN A 1 114 ? -10.501 -31.197 5.992 1.00 29.67 114 GLN A N 1
ATOM 907 C CA . GLN A 1 114 ? -10.656 -32.506 6.612 1.00 29.67 114 GLN A CA 1
ATOM 908 C C . GLN A 1 114 ? -11.310 -32.370 7.996 1.00 29.67 114 GLN A C 1
ATOM 910 O O . GLN A 1 114 ? -10.978 -31.469 8.773 1.00 29.67 114 GLN A O 1
ATOM 915 N N . PRO A 1 115 ? -12.249 -33.270 8.335 1.00 30.05 115 PRO A N 1
ATOM 916 C CA . PRO A 1 115 ? -13.104 -33.125 9.496 1.00 30.05 115 PRO A CA 1
ATOM 917 C C . PRO A 1 115 ? -12.382 -33.599 10.758 1.00 30.05 115 PRO A C 1
ATOM 919 O O . PRO A 1 115 ? -12.427 -34.775 11.112 1.00 30.05 115 PRO A O 1
ATOM 922 N N . SER A 1 116 ? -11.786 -32.680 11.512 1.00 26.16 116 SER A N 1
ATOM 923 C CA . SER A 1 116 ? -11.506 -32.950 12.922 1.00 26.16 116 SER A CA 1
ATOM 924 C C . SER A 1 116 ? -11.684 -31.710 13.788 1.00 26.16 116 SER A C 1
ATOM 926 O O . SER A 1 116 ? -10.983 -30.717 13.639 1.00 26.16 116 SER A O 1
ATOM 928 N N . ALA A 1 117 ? -12.618 -31.851 14.730 1.00 31.42 117 ALA A N 1
ATOM 929 C CA . ALA A 1 117 ? -12.872 -31.011 15.895 1.00 31.42 117 ALA A CA 1
ATOM 930 C C . ALA A 1 117 ? -13.423 -29.588 15.648 1.00 31.42 117 ALA A C 1
ATOM 932 O O . ALA A 1 117 ? -12.698 -28.620 15.475 1.00 31.42 117 ALA A O 1
ATOM 933 N N . ARG A 1 118 ? -14.751 -29.489 15.830 1.00 28.50 118 ARG A N 1
ATOM 934 C CA . ARG A 1 118 ? -15.546 -28.278 16.122 1.00 28.50 118 ARG A CA 1
ATOM 935 C C . ARG A 1 118 ? -15.485 -27.187 15.045 1.00 28.50 118 ARG A C 1
ATOM 937 O O . ARG A 1 118 ? -14.647 -26.298 15.083 1.00 28.50 118 ARG A O 1
ATOM 944 N N . LYS A 1 119 ? -16.484 -27.235 14.154 1.00 27.38 119 LYS A N 1
ATOM 945 C CA . LYS A 1 119 ? -16.844 -26.201 13.171 1.00 27.38 119 LYS A CA 1
ATOM 946 C C . LYS A 1 119 ? -16.661 -24.785 13.743 1.00 27.38 119 LYS A C 1
ATOM 948 O O . LYS A 1 119 ? -17.518 -24.309 14.487 1.00 27.38 119 LYS A O 1
ATOM 953 N N . LYS A 1 120 ? -15.581 -24.106 13.345 1.00 27.45 120 LYS A N 1
ATOM 954 C CA . LYS A 1 120 ? -15.646 -22.660 13.125 1.00 27.45 120 LYS A CA 1
ATOM 955 C C . LYS A 1 120 ? -16.544 -22.437 11.898 1.00 27.45 120 LYS A C 1
ATOM 957 O O . LYS A 1 120 ? -16.528 -23.274 10.994 1.00 27.45 120 LYS A O 1
ATOM 962 N N . PRO A 1 121 ? -17.385 -21.394 11.870 1.00 28.58 121 PRO A N 1
ATOM 963 C CA . PRO A 1 121 ? -18.182 -21.092 10.689 1.00 28.58 121 PRO A CA 1
ATOM 964 C C . PRO A 1 121 ? -17.239 -20.848 9.506 1.00 28.58 121 PRO A C 1
ATOM 966 O O . PRO A 1 121 ? -16.209 -20.205 9.699 1.00 28.58 121 PRO A O 1
ATOM 969 N N . ARG A 1 122 ? -17.603 -21.351 8.317 1.00 33.72 122 ARG A N 1
ATOM 970 C CA . ARG A 1 122 ? -16.957 -21.019 7.035 1.00 33.72 122 ARG A CA 1
ATOM 971 C C . ARG A 1 122 ? -16.605 -19.530 7.021 1.00 33.72 122 ARG A C 1
ATOM 973 O O . ARG A 1 122 ? -17.493 -18.700 7.237 1.00 33.72 122 ARG A O 1
ATOM 980 N N . GLU A 1 123 ? -15.334 -19.193 6.814 1.00 39.78 123 GLU A N 1
ATOM 981 C CA . GLU A 1 123 ? -14.935 -17.803 6.619 1.00 39.78 123 GLU A CA 1
ATOM 982 C C . GLU A 1 123 ? -15.654 -17.281 5.373 1.00 39.78 123 GLU A C 1
ATOM 984 O O . GLU A 1 123 ? -15.422 -17.721 4.252 1.00 39.78 123 GLU A O 1
ATOM 989 N N . ASN A 1 124 ? -16.615 -16.384 5.580 1.00 45.72 124 ASN A N 1
ATOM 990 C CA . ASN A 1 124 ? -17.249 -15.676 4.483 1.00 45.72 124 ASN A CA 1
ATOM 991 C C . ASN A 1 124 ? -16.231 -14.659 3.949 1.00 45.72 124 ASN A C 1
ATOM 993 O O . ASN A 1 124 ? -15.960 -13.655 4.606 1.00 45.72 124 ASN A O 1
ATOM 997 N N . ASN A 1 125 ? -15.704 -14.922 2.751 1.00 51.28 125 ASN A N 1
ATOM 998 C CA . ASN A 1 125 ? -14.620 -14.208 2.053 1.00 51.28 125 ASN A CA 1
ATOM 999 C C . ASN A 1 125 ? -14.824 -12.689 1.816 1.00 51.28 125 ASN A C 1
ATOM 1001 O O . ASN A 1 125 ? -14.008 -12.067 1.145 1.00 51.28 125 ASN A O 1
ATOM 1005 N N . ILE A 1 126 ? -15.923 -12.087 2.287 1.00 51.88 126 ILE A N 1
ATOM 1006 C CA . ILE A 1 126 ? -16.268 -10.665 2.082 1.00 51.88 126 ILE A CA 1
ATOM 1007 C C . ILE A 1 126 ? -15.595 -9.756 3.120 1.00 51.88 126 ILE A C 1
ATOM 1009 O O . ILE A 1 126 ? -15.347 -8.591 2.829 1.00 51.88 126 ILE A O 1
ATOM 1013 N N . ILE A 1 127 ? -15.292 -10.262 4.321 1.00 60.53 127 ILE A N 1
ATOM 1014 C CA . ILE A 1 127 ? -14.517 -9.511 5.315 1.00 60.53 127 ILE A CA 1
ATOM 1015 C C . ILE A 1 127 ? -13.191 -10.225 5.532 1.00 60.53 127 ILE A C 1
ATOM 1017 O O . ILE A 1 127 ? -13.123 -11.222 6.255 1.00 60.53 127 ILE A O 1
ATOM 1021 N N . THR A 1 128 ? -12.141 -9.679 4.930 1.00 65.88 128 THR A N 1
ATOM 1022 C CA . THR A 1 128 ? -10.754 -10.052 5.204 1.00 65.88 128 THR A CA 1
ATOM 1023 C C . THR A 1 128 ? -10.044 -8.902 5.913 1.00 65.88 128 THR A C 1
ATOM 1025 O O . THR A 1 128 ? -10.520 -7.767 5.947 1.00 65.88 128 THR A O 1
ATOM 1028 N N . THR A 1 129 ? -8.885 -9.195 6.487 1.00 63.16 129 THR A N 1
ATOM 1029 C CA . THR A 1 129 ? -7.965 -8.190 7.038 1.00 63.16 129 THR A CA 1
ATOM 1030 C C . THR A 1 129 ? -7.162 -7.460 5.957 1.00 63.16 129 THR A C 1
ATOM 1032 O O . THR A 1 129 ? -6.460 -6.503 6.268 1.00 63.16 129 THR A O 1
ATOM 1035 N N . ASP A 1 130 ? -7.268 -7.893 4.697 1.00 60.19 130 ASP A N 1
ATOM 1036 C CA . ASP A 1 130 ? -6.373 -7.499 3.598 1.00 60.19 130 ASP A CA 1
ATOM 1037 C C . ASP A 1 130 ? -6.940 -6.348 2.743 1.00 60.19 130 ASP A C 1
ATOM 1039 O O . ASP A 1 130 ? -6.360 -5.954 1.730 1.00 60.19 130 ASP A O 1
ATOM 1043 N N . GLY A 1 131 ? -8.069 -5.776 3.172 1.00 68.81 131 GLY A N 1
ATOM 1044 C CA . GLY A 1 131 ? -8.723 -4.620 2.557 1.00 68.81 131 GLY A CA 1
ATOM 1045 C C . GLY A 1 131 ? -10.126 -4.931 2.024 1.00 68.81 131 GLY A C 1
ATOM 1046 O O . GLY A 1 131 ? -10.553 -6.084 2.019 1.00 68.81 131 GLY A O 1
ATOM 1047 N N . PRO A 1 132 ? -10.876 -3.908 1.574 1.00 72.69 132 PRO A N 1
ATOM 1048 C CA . PRO A 1 132 ? -12.236 -4.069 1.059 1.00 72.69 132 PRO A CA 1
ATOM 1049 C C . PRO A 1 132 ? -12.218 -4.613 -0.380 1.00 72.69 132 PRO A C 1
ATOM 1051 O O . PRO A 1 132 ? -12.592 -3.916 -1.326 1.00 72.69 132 PRO A O 1
ATOM 1054 N N . LEU A 1 133 ? -11.726 -5.839 -0.556 1.00 69.12 133 LEU A N 1
ATOM 1055 C CA . LEU A 1 133 ? -11.642 -6.524 -1.842 1.00 69.12 133 LEU A CA 1
ATOM 1056 C C . LEU A 1 133 ? -12.778 -7.535 -1.993 1.00 69.12 133 LEU A C 1
ATOM 1058 O O . LEU A 1 133 ? -13.168 -8.217 -1.048 1.00 69.12 133 LEU A O 1
ATOM 1062 N N . GLN A 1 134 ? -13.305 -7.654 -3.207 1.00 63.28 134 GLN A N 1
ATOM 1063 C CA . GLN A 1 134 ? -14.315 -8.649 -3.516 1.00 63.28 134 GLN A CA 1
ATOM 1064 C C . GLN A 1 134 ? -13.709 -10.067 -3.531 1.00 63.28 134 GLN A C 1
ATOM 1066 O O . GLN A 1 134 ? -12.696 -10.288 -4.195 1.00 63.28 134 GLN A O 1
ATOM 1071 N N . PRO A 1 135 ? -14.369 -11.051 -2.891 1.00 50.28 135 PRO A N 1
ATOM 1072 C CA . PRO A 1 135 ? -13.902 -12.433 -2.736 1.00 50.28 135 PRO A CA 1
ATOM 1073 C C . PRO A 1 135 ? -13.403 -13.171 -3.985 1.00 50.28 135 PRO A C 1
ATOM 1075 O O . PRO A 1 135 ? -12.620 -14.107 -3.866 1.00 50.28 135 PRO A O 1
ATOM 1078 N N . LEU A 1 136 ? -13.950 -12.839 -5.159 1.00 53.44 136 LEU A N 1
ATOM 1079 C CA . LEU A 1 136 ? -13.802 -13.629 -6.390 1.00 53.44 136 LEU A CA 1
ATOM 1080 C C . LEU A 1 136 ? -13.091 -12.855 -7.499 1.00 53.44 136 LEU A C 1
ATOM 1082 O O . LEU A 1 136 ? -12.315 -13.431 -8.252 1.00 53.44 136 LEU A O 1
ATOM 1086 N N . SER A 1 137 ? -13.356 -11.555 -7.602 1.00 57.72 137 SER A N 1
ATOM 1087 C CA . SER A 1 137 ? -12.737 -10.674 -8.594 1.00 57.72 137 SER A CA 1
ATOM 1088 C C . SER A 1 137 ? -11.479 -9.985 -8.065 1.00 57.72 137 SER A C 1
ATOM 1090 O O . SER A 1 137 ? -10.707 -9.447 -8.853 1.00 57.72 137 SER A O 1
ATOM 1092 N N . GLY A 1 138 ? -11.296 -9.929 -6.740 1.00 59.25 138 GLY A N 1
ATOM 1093 C CA . GLY A 1 138 ? -10.296 -9.076 -6.103 1.00 59.25 138 GLY A CA 1
ATOM 1094 C C . GLY A 1 138 ? -10.559 -7.580 -6.299 1.00 59.25 138 GLY A C 1
ATOM 1095 O O . GLY A 1 138 ? -9.742 -6.774 -5.878 1.00 59.25 138 GLY A O 1
ATOM 1096 N N . SER A 1 139 ? -11.670 -7.177 -6.929 1.00 67.31 139 SER A N 1
ATOM 1097 C CA . SER A 1 139 ? -11.961 -5.769 -7.211 1.00 67.31 139 SER A CA 1
ATOM 1098 C C . SER A 1 139 ? -12.301 -5.005 -5.936 1.00 67.31 139 SER A C 1
ATOM 1100 O O . SER A 1 139 ? -12.835 -5.582 -4.988 1.00 67.31 139 SER A O 1
ATOM 1102 N N . LEU A 1 140 ? -12.061 -3.693 -5.915 1.00 74.25 140 LEU A N 1
ATOM 1103 C CA . LEU A 1 140 ? -12.489 -2.866 -4.788 1.00 74.25 140 LEU A CA 1
ATOM 1104 C C . LEU A 1 140 ? -14.007 -2.965 -4.582 1.00 74.25 140 LEU A C 1
ATOM 1106 O O . LEU A 1 140 ? -14.784 -2.943 -5.536 1.00 74.25 140 LEU A O 1
ATOM 1110 N N . MET A 1 141 ? -14.425 -3.049 -3.322 1.00 79.56 141 MET A N 1
ATOM 1111 C CA . MET A 1 141 ? -15.839 -3.052 -2.942 1.00 79.56 141 MET A CA 1
ATOM 1112 C C . MET A 1 141 ? -16.475 -1.663 -2.973 1.00 79.56 141 MET A C 1
ATOM 1114 O O . MET A 1 141 ? -17.690 -1.559 -3.109 1.00 79.56 141 MET A O 1
ATOM 1118 N N . ILE A 1 142 ? -15.666 -0.615 -2.832 1.00 83.38 142 ILE A N 1
ATOM 1119 C CA . ILE A 1 142 ? -16.111 0.778 -2.779 1.00 83.38 142 ILE A CA 1
ATOM 1120 C C . ILE A 1 142 ? -15.398 1.613 -3.833 1.00 83.38 142 ILE A C 1
ATOM 1122 O O . ILE A 1 142 ? -14.279 1.310 -4.243 1.00 83.38 142 ILE A O 1
ATOM 1126 N N . SER A 1 143 ? -16.043 2.693 -4.253 1.00 83.44 143 SER A N 1
ATOM 1127 C CA . SER A 1 143 ? -15.414 3.699 -5.096 1.00 83.44 143 SER A CA 1
ATOM 1128 C C . SER A 1 143 ? -14.681 4.703 -4.214 1.00 83.44 143 SER A C 1
ATOM 1130 O O . SER A 1 143 ? -15.271 5.245 -3.286 1.00 83.44 143 SER A O 1
ATOM 1132 N N . ARG A 1 144 ? -13.413 4.992 -4.518 1.00 91.12 144 ARG A N 1
ATOM 1133 C CA . ARG A 1 144 ? -12.643 6.025 -3.813 1.00 91.12 144 ARG A CA 1
ATOM 1134 C C . ARG A 1 144 ? -12.332 7.182 -4.753 1.00 91.12 144 ARG A C 1
ATOM 1136 O O . ARG A 1 144 ? -11.635 6.987 -5.747 1.00 91.12 144 ARG A O 1
ATOM 1143 N N . ASN A 1 145 ? -12.771 8.393 -4.408 1.00 92.38 145 ASN A N 1
ATOM 1144 C CA . ASN A 1 145 ? -12.530 9.590 -5.229 1.00 92.38 145 ASN A CA 1
ATOM 1145 C C . ASN A 1 145 ? -11.034 9.833 -5.468 1.00 92.38 145 ASN A C 1
ATOM 1147 O O . ASN A 1 145 ? -10.633 10.126 -6.588 1.00 92.38 145 ASN A O 1
ATOM 1151 N N . PHE A 1 146 ? -10.198 9.620 -4.444 1.00 94.31 146 PHE A N 1
ATOM 1152 C CA . PHE A 1 146 ? -8.740 9.718 -4.571 1.00 94.31 146 PHE A CA 1
ATOM 1153 C C . PHE A 1 146 ? -8.183 8.777 -5.648 1.00 94.31 146 PHE A C 1
ATOM 1155 O O . PHE A 1 146 ? -7.284 9.158 -6.390 1.00 94.31 146 PHE A O 1
ATOM 1162 N N . PHE A 1 147 ? -8.722 7.556 -5.757 1.00 94.88 147 PHE A N 1
ATOM 1163 C CA . PHE A 1 147 ? -8.227 6.563 -6.714 1.00 94.88 147 PHE A CA 1
ATOM 1164 C C . PHE A 1 147 ? -8.538 7.020 -8.140 1.00 94.88 147 PHE A C 1
ATOM 1166 O O . PHE A 1 147 ? -7.662 6.993 -8.999 1.00 94.88 147 PHE A O 1
ATOM 1173 N N . GLN A 1 148 ? -9.764 7.500 -8.360 1.00 94.12 148 GLN A N 1
ATOM 1174 C CA . GLN A 1 148 ? -10.220 8.019 -9.650 1.00 94.12 148 GLN A CA 1
ATOM 1175 C C . GLN A 1 148 ? -9.477 9.297 -10.058 1.00 94.12 148 GLN A C 1
ATOM 1177 O O . GLN A 1 148 ? -9.081 9.433 -11.213 1.00 94.12 148 GLN A O 1
ATOM 1182 N N . GLU A 1 149 ? -9.263 10.218 -9.115 1.00 96.38 149 GLU A N 1
ATOM 1183 C CA . GLU A 1 149 ? -8.534 11.468 -9.348 1.00 96.38 149 GLU A CA 1
ATOM 1184 C C . GLU A 1 149 ? -7.091 11.186 -9.779 1.00 96.38 149 GLU A C 1
ATOM 1186 O O . GLU A 1 149 ? -6.650 11.667 -10.824 1.00 96.38 149 GLU A O 1
ATOM 1191 N N . VAL A 1 150 ? -6.362 10.375 -9.003 1.00 96.94 150 VAL A N 1
ATOM 1192 C CA . VAL A 1 150 ? -4.965 10.045 -9.309 1.00 96.94 150 VAL A CA 1
ATOM 1193 C C . VAL A 1 150 ? -4.868 9.287 -10.628 1.00 96.94 150 VAL A C 1
ATOM 1195 O O . VAL A 1 150 ? -4.019 9.626 -11.445 1.00 96.94 150 VAL A O 1
ATOM 1198 N N . GLU A 1 151 ? -5.743 8.309 -10.872 1.00 96.81 151 GLU A N 1
ATOM 1199 C CA . GLU A 1 151 ? -5.774 7.577 -12.140 1.00 96.81 151 GLU A CA 1
ATOM 1200 C C . GLU A 1 151 ? -5.999 8.517 -13.332 1.00 96.81 151 GLU A C 1
ATOM 1202 O O . GLU A 1 151 ? -5.246 8.469 -14.302 1.00 96.81 151 GLU A O 1
ATOM 1207 N N . SER A 1 152 ? -6.993 9.406 -13.260 1.00 96.44 152 SER A N 1
ATOM 1208 C CA . SER A 1 152 ? -7.288 10.338 -14.351 1.00 96.44 152 SER A CA 1
ATOM 1209 C C . SER A 1 152 ? -6.119 11.276 -14.644 1.00 96.44 152 SER A C 1
ATOM 1211 O O . SER A 1 152 ? -5.848 11.566 -15.807 1.00 96.44 152 SER A O 1
ATOM 1213 N N . ILE A 1 153 ? -5.442 11.776 -13.609 1.00 97.06 153 ILE A N 1
ATOM 1214 C CA . ILE A 1 153 ? -4.302 12.684 -13.771 1.00 97.06 153 ILE A CA 1
ATOM 1215 C C . ILE A 1 153 ? -3.073 11.920 -14.290 1.00 97.06 153 ILE A C 1
ATOM 1217 O O . ILE A 1 153 ? -2.359 12.423 -15.155 1.00 97.06 153 ILE A O 1
ATOM 1221 N N . LEU A 1 154 ? -2.861 10.685 -13.830 1.00 96.44 154 LEU A N 1
ATOM 1222 C CA . LEU A 1 154 ? -1.790 9.808 -14.303 1.00 96.44 154 LEU A CA 1
ATOM 1223 C C . LEU A 1 154 ? -1.923 9.494 -15.793 1.00 96.44 154 LEU A C 1
ATOM 1225 O O . LEU A 1 154 ? -0.938 9.563 -16.526 1.00 96.44 154 LEU A O 1
ATOM 1229 N N . LEU A 1 155 ? -3.139 9.204 -16.258 1.00 94.69 155 LEU A N 1
ATOM 1230 C CA . LEU A 1 155 ? -3.413 8.965 -17.677 1.00 94.69 155 LEU A CA 1
ATOM 1231 C C . LEU A 1 155 ? -3.156 10.207 -18.550 1.00 94.69 155 LEU A C 1
ATOM 1233 O O . LEU A 1 155 ? -2.889 10.057 -19.737 1.00 94.69 155 LEU A O 1
ATOM 1237 N N . ASN A 1 156 ? -3.150 11.408 -17.960 1.00 93.12 156 ASN A N 1
ATOM 1238 C CA . ASN A 1 156 ? -2.762 12.658 -18.623 1.00 93.12 156 ASN A CA 1
ATOM 1239 C C . ASN A 1 156 ? -1.246 12.945 -18.561 1.00 93.12 156 ASN A C 1
ATOM 1241 O O . ASN A 1 156 ? -0.813 14.040 -18.918 1.00 93.12 156 ASN A O 1
ATOM 1245 N N . GLY A 1 157 ? -0.440 11.981 -18.108 1.00 91.25 157 GLY A N 1
ATOM 1246 C CA . GLY A 1 157 ? 1.021 12.019 -18.176 1.00 91.25 157 GLY A CA 1
ATOM 1247 C C . GLY A 1 157 ? 1.739 12.466 -16.901 1.00 91.25 157 GLY A C 1
ATOM 1248 O O . GLY A 1 157 ? 2.940 12.735 -16.917 1.00 91.25 157 GLY A O 1
ATOM 1249 N N . GLN A 1 158 ? 1.025 12.559 -15.781 1.00 94.44 158 GLN A N 1
ATOM 1250 C CA . GLN A 1 158 ? 1.582 13.024 -14.513 1.00 94.44 158 GLN A CA 1
ATOM 1251 C C . GLN A 1 158 ? 1.982 11.855 -13.605 1.00 94.44 158 GLN A C 1
ATOM 1253 O O . GLN A 1 158 ? 1.144 11.053 -13.204 1.00 94.44 158 GLN A O 1
ATOM 1258 N N . SER A 1 159 ? 3.252 11.793 -13.201 1.00 95.81 159 SER A N 1
ATOM 1259 C CA . SER A 1 159 ? 3.733 10.788 -12.241 1.00 95.81 159 SER A CA 1
ATOM 1260 C C . SER A 1 159 ? 3.405 11.153 -10.791 1.00 95.81 159 SER A C 1
ATOM 1262 O O . SER A 1 159 ? 3.268 12.334 -10.449 1.00 95.81 159 SER A O 1
ATOM 1264 N N . PHE A 1 160 ? 3.336 10.143 -9.923 1.00 97.31 160 PHE A N 1
ATOM 1265 C CA . PHE A 1 160 ? 2.998 10.285 -8.509 1.00 97.31 160 PHE A CA 1
ATOM 1266 C C . PHE A 1 160 ? 3.973 9.560 -7.586 1.00 97.31 160 PHE A C 1
ATOM 1268 O O . PHE A 1 160 ? 4.434 8.453 -7.867 1.00 97.31 160 PHE A O 1
ATOM 1275 N N . VAL A 1 161 ? 4.196 10.166 -6.422 1.00 97.25 161 VAL A N 1
ATOM 1276 C CA . VAL A 1 161 ? 4.777 9.511 -5.250 1.00 97.25 161 VAL A CA 1
ATOM 1277 C C . VAL A 1 161 ? 3.747 9.583 -4.128 1.00 97.25 161 VAL A C 1
ATOM 1279 O O . VAL A 1 161 ? 3.335 10.669 -3.720 1.00 97.25 161 VAL A O 1
ATOM 1282 N N . ILE A 1 162 ? 3.284 8.430 -3.651 1.00 97.50 162 ILE A N 1
ATOM 1283 C CA . ILE A 1 162 ? 2.209 8.339 -2.665 1.00 97.50 162 ILE A CA 1
ATOM 1284 C C . ILE A 1 162 ? 2.721 7.681 -1.392 1.00 97.50 162 ILE A C 1
ATOM 1286 O O . ILE A 1 162 ? 3.107 6.514 -1.384 1.00 97.50 162 ILE A O 1
ATOM 1290 N N . HIS A 1 163 ? 2.676 8.419 -0.291 1.00 95.19 163 HIS A N 1
ATOM 1291 C CA . HIS A 1 163 ? 3.132 7.930 1.006 1.00 95.19 163 HIS A CA 1
ATOM 1292 C C . HIS A 1 163 ? 1.965 7.674 1.961 1.00 95.19 163 HIS A C 1
ATOM 1294 O O . HIS A 1 163 ? 0.878 8.231 1.818 1.00 95.19 163 HIS A O 1
ATOM 1300 N N . GLY A 1 164 ? 2.173 6.830 2.964 1.00 92.69 164 GLY A N 1
ATOM 1301 C CA . GLY A 1 164 ? 1.220 6.635 4.055 1.00 92.69 164 GLY A CA 1
ATOM 1302 C C . GLY A 1 164 ? 1.615 5.476 4.965 1.00 92.69 164 GLY A C 1
ATOM 1303 O O . GLY A 1 164 ? 2.480 4.684 4.583 1.00 92.69 164 GLY A O 1
ATOM 1304 N N . PRO A 1 165 ? 0.964 5.323 6.127 1.00 89.19 165 PRO A N 1
ATOM 1305 C CA . PRO A 1 165 ? 1.313 4.295 7.103 1.00 89.19 165 PRO A CA 1
ATOM 1306 C C . PRO A 1 165 ? 1.083 2.890 6.540 1.00 89.19 165 PRO A C 1
ATOM 1308 O O . PRO A 1 165 ? 0.359 2.705 5.552 1.00 89.19 165 PRO A O 1
ATOM 1311 N N . TYR A 1 166 ? 1.717 1.880 7.134 1.00 85.31 166 TYR A N 1
ATOM 1312 C CA . TYR A 1 166 ? 1.497 0.490 6.737 1.00 85.31 166 TYR A CA 1
ATOM 1313 C C . TYR A 1 166 ? 0.004 0.149 6.740 1.00 85.31 166 TYR A C 1
ATOM 1315 O O . TYR A 1 166 ? -0.734 0.557 7.626 1.00 85.31 166 TYR A O 1
ATOM 1323 N N . GLN A 1 167 ? -0.431 -0.606 5.729 1.00 84.94 167 GLN A N 1
ATOM 1324 C CA . GLN A 1 167 ? -1.819 -1.060 5.581 1.00 84.94 167 GLN A CA 1
ATOM 1325 C C . GLN A 1 167 ? -2.875 0.048 5.351 1.00 84.94 167 GLN A C 1
ATOM 1327 O O . GLN A 1 167 ? -4.077 -0.203 5.437 1.00 84.94 167 GLN A O 1
ATOM 1332 N N . SER A 1 168 ? -2.452 1.241 4.918 1.00 89.06 168 SER A N 1
ATOM 1333 C CA . SER A 1 168 ? -3.349 2.339 4.523 1.00 89.06 168 SER A CA 1
ATOM 1334 C C . SER A 1 168 ? -4.071 2.162 3.172 1.00 89.06 168 SER A C 1
ATOM 1336 O O . SER A 1 168 ? -4.722 3.087 2.695 1.00 89.06 168 SER A O 1
ATOM 1338 N N . GLY A 1 169 ? -3.946 1.004 2.511 1.00 88.75 169 GLY A N 1
ATOM 1339 C CA . GLY A 1 169 ? -4.582 0.733 1.210 1.00 88.75 169 GLY A CA 1
ATOM 1340 C C . GLY A 1 169 ? -3.764 1.128 -0.030 1.00 88.75 169 GLY A C 1
ATOM 1341 O O . GLY A 1 169 ? -4.306 1.166 -1.132 1.00 88.75 169 GLY A O 1
ATOM 1342 N N . LYS A 1 170 ? -2.458 1.396 0.116 1.00 92.31 170 LYS A N 1
ATOM 1343 C CA . LYS A 1 170 ? -1.536 1.691 -1.005 1.00 92.31 170 LYS A CA 1
ATOM 1344 C C . LYS A 1 170 ? -1.417 0.543 -2.012 1.00 92.31 170 LYS A C 1
ATOM 1346 O O . LYS A 1 170 ? -1.585 0.760 -3.206 1.00 92.31 170 LYS A O 1
ATOM 1351 N N . SER A 1 171 ? -1.198 -0.679 -1.537 1.00 90.00 171 SER A N 1
ATOM 1352 C CA . SER A 1 171 ? -1.154 -1.879 -2.384 1.00 90.00 171 SER A CA 1
ATOM 1353 C C . SER A 1 171 ? -2.490 -2.114 -3.091 1.00 90.00 171 SER A C 1
ATOM 1355 O O . SER A 1 171 ? -2.539 -2.418 -4.280 1.00 90.00 171 SER A O 1
ATOM 1357 N N . THR A 1 172 ? -3.597 -1.878 -2.381 1.00 89.38 172 THR A N 1
ATOM 1358 C CA . THR A 1 172 ? -4.957 -1.938 -2.932 1.00 89.38 172 THR A CA 1
ATOM 1359 C C . THR A 1 172 ? -5.164 -0.899 -4.041 1.00 89.38 172 THR A C 1
ATOM 1361 O O . THR A 1 172 ? -5.815 -1.188 -5.042 1.00 89.38 172 THR A O 1
ATOM 1364 N N . PHE A 1 173 ? -4.576 0.295 -3.908 1.00 93.38 173 PHE A N 1
ATOM 1365 C CA . PHE A 1 173 ? -4.578 1.312 -4.959 1.00 93.38 173 PHE A CA 1
ATOM 1366 C C . PHE A 1 173 ? -3.795 0.875 -6.204 1.00 93.38 173 PHE A C 1
ATOM 1368 O O . PHE A 1 173 ? -4.302 1.000 -7.318 1.00 93.38 173 PHE A O 1
ATOM 1375 N N . LEU A 1 174 ? -2.599 0.301 -6.043 1.00 93.38 174 LEU A N 1
ATOM 1376 C CA . LEU A 1 174 ? -1.850 -0.242 -7.183 1.00 93.38 174 LEU A CA 1
ATOM 1377 C C . LEU A 1 174 ? -2.606 -1.384 -7.875 1.00 93.38 174 LEU A C 1
ATOM 1379 O O . LEU A 1 174 ? -2.615 -1.468 -9.103 1.00 93.38 174 LEU A O 1
ATOM 1383 N N . PHE A 1 175 ? -3.293 -2.231 -7.105 1.00 88.94 175 PHE A N 1
ATOM 1384 C CA . PHE A 1 175 ? -4.161 -3.272 -7.652 1.00 88.94 175 PHE A CA 1
ATOM 1385 C C . PHE A 1 175 ? -5.335 -2.690 -8.462 1.00 88.94 175 PHE A C 1
ATOM 1387 O O . PHE A 1 175 ? -5.648 -3.192 -9.547 1.00 88.94 175 PHE A O 1
ATOM 1394 N N . HIS A 1 176 ? -5.956 -1.610 -7.973 1.00 89.81 176 HIS A N 1
ATOM 1395 C CA . HIS A 1 176 ? -6.984 -0.863 -8.709 1.00 89.81 176 HIS A CA 1
ATOM 1396 C C . HIS A 1 176 ? -6.450 -0.349 -10.051 1.00 89.81 176 HIS A C 1
ATOM 1398 O O . HIS A 1 176 ? -7.047 -0.637 -11.089 1.00 89.81 176 HIS A O 1
ATOM 1404 N N . LEU A 1 177 ? -5.295 0.329 -10.050 1.00 93.19 177 LEU A N 1
ATOM 1405 C CA . LEU A 1 177 ? -4.667 0.830 -11.279 1.00 93.19 177 LEU A CA 1
ATOM 1406 C C . LEU A 1 177 ? -4.371 -0.302 -12.261 1.00 93.19 177 LEU A C 1
ATOM 1408 O O . LEU A 1 177 ? -4.751 -0.216 -13.423 1.00 93.19 177 LEU A O 1
ATOM 1412 N N . ARG A 1 178 ? -3.772 -1.400 -11.784 1.00 92.38 178 ARG A N 1
ATOM 1413 C CA . ARG A 1 178 ? -3.496 -2.589 -12.599 1.00 92.38 178 ARG A CA 1
ATOM 1414 C C . ARG A 1 178 ? -4.758 -3.120 -13.278 1.00 92.38 178 ARG A C 1
ATOM 1416 O O . ARG A 1 178 ? -4.747 -3.379 -14.477 1.00 92.38 178 ARG A O 1
ATOM 1423 N N . THR A 1 179 ? -5.838 -3.289 -12.519 1.00 86.81 179 THR A N 1
ATOM 1424 C CA . THR A 1 179 ? -7.110 -3.807 -13.047 1.00 86.81 179 THR A CA 1
ATOM 1425 C C . THR A 1 179 ? -7.687 -2.862 -14.099 1.00 86.81 179 THR A C 1
ATOM 1427 O O . THR A 1 179 ? -8.140 -3.302 -15.156 1.00 86.81 179 THR A O 1
ATOM 1430 N N . SER A 1 180 ? -7.615 -1.556 -13.840 1.00 89.56 180 SER A N 1
ATOM 1431 C CA . SER A 1 180 ? -8.067 -0.533 -14.777 1.00 89.56 180 SER A CA 1
ATOM 1432 C C . SER A 1 180 ? -7.240 -0.506 -16.067 1.00 89.56 180 SER A C 1
ATOM 1434 O O . SER A 1 180 ? -7.803 -0.436 -17.159 1.00 89.56 180 SER A O 1
ATOM 1436 N N . PHE A 1 181 ? -5.914 -0.619 -15.967 1.00 93.06 181 PHE A N 1
ATOM 1437 C CA . PHE A 1 181 ? -5.008 -0.641 -17.117 1.00 93.06 181 PHE A CA 1
ATOM 1438 C C . PHE A 1 181 ? -5.230 -1.865 -17.999 1.00 93.06 181 PHE A C 1
ATOM 1440 O O . PHE A 1 181 ? -5.303 -1.716 -19.215 1.00 93.06 181 PHE A O 1
ATOM 1447 N N . ILE A 1 182 ? -5.444 -3.043 -17.400 1.00 89.94 182 ILE A N 1
ATOM 1448 C CA . ILE A 1 182 ? -5.850 -4.251 -18.134 1.00 89.94 182 ILE A CA 1
ATOM 1449 C C . ILE A 1 182 ? -7.164 -3.995 -18.882 1.00 89.94 182 ILE A C 1
ATOM 1451 O O . ILE A 1 182 ? -7.250 -4.250 -20.081 1.00 89.94 182 ILE A O 1
ATOM 1455 N N . GLY A 1 183 ? -8.172 -3.435 -18.205 1.00 87.88 183 GLY A N 1
ATOM 1456 C CA . GLY A 1 183 ? -9.463 -3.114 -18.823 1.00 87.88 183 GLY A CA 1
ATOM 1457 C C . GLY A 1 183 ? -9.371 -2.096 -19.967 1.00 87.88 183 GLY A C 1
ATOM 1458 O O . GLY A 1 183 ? -10.168 -2.153 -20.900 1.00 87.88 183 GLY A O 1
ATOM 1459 N N . LYS A 1 184 ? -8.386 -1.190 -19.920 1.00 92.00 184 LYS A N 1
ATOM 1460 C CA . LYS A 1 184 ? -8.102 -0.188 -20.961 1.00 92.00 184 LYS A CA 1
ATOM 1461 C C . LYS A 1 184 ? -7.067 -0.644 -22.000 1.00 92.00 184 LYS A C 1
ATOM 1463 O O . LYS A 1 184 ? -6.792 0.116 -22.921 1.00 92.00 184 LYS A O 1
ATOM 1468 N N . SER A 1 185 ? -6.519 -1.858 -21.877 1.00 92.44 185 SER A N 1
ATOM 1469 C CA . SER A 1 185 ? -5.436 -2.376 -22.733 1.00 92.44 185 SER A CA 1
ATOM 1470 C C . SER A 1 185 ? -4.206 -1.455 -22.792 1.00 92.44 185 SER A C 1
ATOM 1472 O O . SER A 1 185 ? -3.658 -1.218 -23.863 1.00 92.44 185 SER A O 1
ATOM 1474 N N . LEU A 1 186 ? -3.801 -0.903 -21.645 1.00 93.88 186 LEU A N 1
ATOM 1475 C CA . LEU A 1 186 ? -2.612 -0.052 -21.522 1.00 93.88 186 LEU A CA 1
ATOM 1476 C C . LEU A 1 186 ? -1.376 -0.882 -21.169 1.00 93.88 186 LEU A C 1
ATOM 1478 O O . LEU A 1 186 ? -1.476 -1.828 -20.384 1.00 93.88 186 LEU A O 1
ATOM 1482 N N . ASP A 1 187 ? -0.211 -0.475 -21.672 1.00 94.38 187 ASP A N 1
ATOM 1483 C CA . ASP A 1 187 ? 1.064 -1.097 -21.322 1.00 94.38 187 ASP A CA 1
ATOM 1484 C C . ASP A 1 187 ? 1.530 -0.644 -19.938 1.00 94.38 187 ASP A C 1
ATOM 1486 O O . ASP A 1 187 ? 1.685 0.547 -19.652 1.00 94.38 187 ASP A O 1
ATOM 1490 N N . PHE A 1 188 ? 1.772 -1.609 -19.053 1.00 96.19 188 PHE A N 1
ATOM 1491 C CA . PHE A 1 188 ? 2.253 -1.319 -17.711 1.00 96.19 188 PHE A CA 1
ATOM 1492 C C . PHE A 1 188 ? 3.209 -2.383 -17.177 1.00 96.19 188 PHE A C 1
ATOM 1494 O O . PHE A 1 188 ? 3.123 -3.568 -17.501 1.00 96.19 188 PHE A O 1
ATOM 1501 N N . ALA A 1 189 ? 4.079 -1.953 -16.269 1.00 95.44 189 ALA A N 1
ATOM 1502 C CA . ALA A 1 189 ? 4.922 -2.816 -15.461 1.00 95.44 189 ALA A CA 1
ATOM 1503 C C . ALA A 1 189 ? 4.580 -2.629 -13.981 1.00 95.44 189 ALA A C 1
ATOM 1505 O O . ALA A 1 189 ? 4.402 -1.506 -13.517 1.00 95.44 189 ALA A O 1
ATOM 1506 N N . HIS A 1 190 ? 4.502 -3.726 -13.228 1.00 94.81 190 HIS A N 1
ATOM 1507 C CA . HIS A 1 190 ? 4.302 -3.695 -11.779 1.00 94.81 190 HIS A CA 1
ATOM 1508 C C . HIS A 1 190 ? 5.484 -4.372 -11.091 1.00 94.81 190 HIS A C 1
ATOM 1510 O O . HIS A 1 190 ? 5.796 -5.526 -11.391 1.00 94.81 190 HIS A O 1
ATOM 1516 N N . LEU A 1 191 ? 6.146 -3.646 -10.194 1.00 94.31 191 LEU A N 1
ATOM 1517 C CA . LEU A 1 191 ? 7.338 -4.093 -9.483 1.00 94.31 191 LEU A CA 1
ATOM 1518 C C . LEU A 1 191 ? 7.320 -3.668 -8.013 1.00 94.31 191 LEU A C 1
ATOM 1520 O O . LEU A 1 191 ? 6.585 -2.765 -7.624 1.00 94.31 191 LEU A O 1
ATOM 1524 N N . THR A 1 192 ? 8.150 -4.324 -7.203 1.00 94.19 192 THR A N 1
ATOM 1525 C CA . THR A 1 192 ? 8.298 -4.039 -5.772 1.00 94.19 192 THR A CA 1
ATOM 1526 C C . THR A 1 192 ? 9.766 -3.843 -5.425 1.00 94.19 192 THR A C 1
ATOM 1528 O O . THR A 1 192 ? 10.594 -4.720 -5.679 1.00 94.19 192 THR A O 1
ATOM 1531 N N . MET A 1 193 ? 10.106 -2.715 -4.800 1.00 92.88 193 MET A N 1
ATOM 1532 C CA . MET A 1 193 ? 11.498 -2.447 -4.425 1.00 92.88 193 MET A CA 1
ATOM 1533 C C . MET A 1 193 ? 11.982 -3.320 -3.266 1.00 92.88 193 MET A C 1
ATOM 1535 O O . MET A 1 193 ? 13.184 -3.530 -3.130 1.00 92.88 193 MET A O 1
ATOM 1539 N N . ALA A 1 194 ? 11.078 -3.950 -2.510 1.00 86.44 194 ALA A N 1
ATOM 1540 C CA . ALA A 1 194 ? 11.440 -4.983 -1.538 1.00 86.44 194 ALA A CA 1
ATOM 1541 C C . ALA A 1 194 ? 12.099 -6.222 -2.193 1.00 86.44 194 ALA A C 1
ATOM 1543 O O . ALA A 1 194 ? 12.745 -7.030 -1.517 1.00 86.44 194 ALA A O 1
ATOM 1544 N N . GLY A 1 195 ? 11.945 -6.386 -3.515 1.00 79.00 195 GLY A N 1
ATOM 1545 C CA . GLY A 1 195 ? 12.632 -7.406 -4.307 1.00 79.00 195 GLY A CA 1
ATOM 1546 C C . GLY A 1 195 ? 14.113 -7.108 -4.569 1.00 79.00 195 GLY A C 1
ATOM 1547 O O . GLY A 1 195 ? 14.863 -8.030 -4.890 1.00 79.00 195 GLY A O 1
ATOM 1548 N N . VAL A 1 196 ? 14.555 -5.859 -4.397 1.00 83.06 196 VAL A N 1
ATOM 1549 C CA . VAL A 1 196 ? 15.931 -5.406 -4.654 1.00 83.06 196 VAL A CA 1
ATOM 1550 C C . VAL A 1 196 ? 16.800 -5.693 -3.429 1.00 83.06 196 VAL A C 1
ATOM 1552 O O . VAL A 1 196 ? 17.091 -4.827 -2.610 1.00 83.06 196 VAL A O 1
ATOM 1555 N N . LYS A 1 197 ? 17.178 -6.964 -3.271 1.00 82.12 197 LYS A N 1
ATOM 1556 C CA . LYS A 1 197 ? 17.939 -7.462 -2.117 1.00 82.12 197 LYS A CA 1
ATOM 1557 C C . LYS A 1 197 ? 18.958 -8.532 -2.504 1.00 82.12 197 LYS A C 1
ATOM 1559 O O . LYS A 1 197 ? 18.954 -9.055 -3.618 1.00 82.12 197 LYS A O 1
ATOM 1564 N N . GLY A 1 198 ? 19.821 -8.895 -1.554 1.00 81.25 198 GLY A N 1
ATOM 1565 C CA . GLY A 1 198 ? 20.756 -10.013 -1.703 1.00 81.25 198 GLY A CA 1
ATOM 1566 C C . GLY A 1 198 ? 21.773 -9.785 -2.822 1.00 81.25 198 GLY A C 1
ATOM 1567 O O . GLY A 1 198 ? 22.503 -8.798 -2.799 1.00 81.25 198 GLY A O 1
ATOM 1568 N N . SER A 1 199 ? 21.818 -10.689 -3.808 1.00 75.56 199 SER A N 1
ATOM 1569 C CA . SER A 1 199 ? 22.791 -10.637 -4.911 1.00 75.56 199 SER A CA 1
ATOM 1570 C C . SER A 1 199 ? 22.695 -9.363 -5.752 1.00 75.56 199 SER A C 1
ATOM 1572 O O . SER A 1 199 ? 23.709 -8.910 -6.274 1.00 75.56 199 SER A O 1
ATOM 1574 N N . ILE A 1 200 ? 21.509 -8.749 -5.830 1.00 75.50 200 ILE A N 1
ATOM 1575 C CA . ILE A 1 200 ? 21.312 -7.463 -6.516 1.00 75.50 200 ILE A CA 1
ATOM 1576 C C . ILE A 1 200 ? 22.144 -6.352 -5.851 1.00 75.50 200 ILE A C 1
ATOM 1578 O O . ILE A 1 200 ? 22.661 -5.476 -6.533 1.00 75.50 200 ILE A O 1
ATOM 1582 N N . LEU A 1 201 ? 22.350 -6.425 -4.532 1.00 82.12 201 LEU A N 1
ATOM 1583 C CA . LEU A 1 201 ? 23.120 -5.436 -3.774 1.00 82.12 201 LEU A CA 1
ATOM 1584 C C . LEU A 1 201 ? 24.635 -5.706 -3.773 1.00 82.12 201 LEU A C 1
ATOM 1586 O O . LEU A 1 201 ? 25.379 -4.959 -3.151 1.00 82.12 201 LEU A O 1
ATOM 1590 N N . THR A 1 202 ? 25.116 -6.762 -4.444 1.00 84.19 202 THR A N 1
ATOM 1591 C CA . THR A 1 202 ? 26.564 -7.058 -4.525 1.00 84.19 202 THR A CA 1
ATOM 1592 C C . THR A 1 202 ? 27.279 -6.138 -5.520 1.00 84.19 202 THR A C 1
ATOM 1594 O O . THR A 1 202 ? 28.399 -5.706 -5.273 1.00 84.19 202 THR A O 1
ATOM 1597 N N . ASN A 1 203 ? 26.618 -5.820 -6.636 1.00 90.38 203 ASN A N 1
ATOM 1598 C CA . ASN A 1 203 ? 26.984 -4.737 -7.546 1.00 90.38 203 ASN A CA 1
ATOM 1599 C C . ASN A 1 203 ? 25.712 -3.923 -7.773 1.00 90.38 203 ASN A C 1
ATOM 1601 O O . ASN A 1 203 ? 24.911 -4.261 -8.644 1.00 90.38 203 ASN A O 1
ATOM 1605 N N . VAL A 1 204 ? 25.506 -2.912 -6.928 1.00 92.75 204 VAL A N 1
ATOM 1606 C CA . VAL A 1 204 ? 24.213 -2.237 -6.776 1.00 92.75 204 VAL A CA 1
ATOM 1607 C C . VAL A 1 204 ? 23.740 -1.635 -8.094 1.00 92.75 204 VAL A C 1
ATOM 1609 O O . VAL A 1 204 ? 22.603 -1.878 -8.486 1.00 92.75 204 VAL A O 1
ATOM 1612 N N . ARG A 1 205 ? 24.603 -0.904 -8.815 1.00 94.38 205 ARG A N 1
ATOM 1613 C CA . ARG A 1 205 ? 24.217 -0.271 -10.086 1.00 94.38 205 ARG A CA 1
ATOM 1614 C C . ARG A 1 205 ? 23.834 -1.298 -11.147 1.00 94.38 205 ARG A C 1
ATOM 1616 O O . ARG A 1 205 ? 22.753 -1.203 -11.718 1.00 94.38 205 ARG A O 1
ATOM 1623 N N . THR A 1 206 ? 24.683 -2.298 -11.380 1.00 93.81 206 THR A N 1
ATOM 1624 C CA . THR A 1 206 ? 24.412 -3.326 -12.402 1.00 93.81 206 THR A CA 1
ATOM 1625 C C . THR A 1 206 ? 23.175 -4.138 -12.032 1.00 93.81 206 THR A C 1
ATOM 1627 O O . THR A 1 206 ? 22.260 -4.261 -12.837 1.00 93.81 206 THR A O 1
ATOM 1630 N N . GLY A 1 207 ? 23.094 -4.607 -10.785 1.00 93.19 207 GLY A N 1
ATOM 1631 C CA . GLY A 1 207 ? 21.959 -5.385 -10.302 1.00 93.19 207 GLY A CA 1
ATOM 1632 C C . GLY A 1 207 ? 20.644 -4.604 -10.332 1.00 93.19 207 GLY A C 1
ATOM 1633 O O . GLY A 1 207 ? 19.599 -5.184 -10.621 1.00 93.19 207 GLY A O 1
ATOM 1634 N N . PHE A 1 208 ? 20.677 -3.296 -10.060 1.00 94.56 208 PHE A N 1
ATOM 1635 C CA . PHE A 1 208 ? 19.505 -2.433 -10.187 1.00 94.56 208 PHE A CA 1
ATOM 1636 C C . PHE A 1 208 ? 19.023 -2.355 -11.639 1.00 94.56 208 PHE A C 1
ATOM 1638 O O . PHE A 1 208 ? 17.837 -2.556 -11.887 1.00 94.56 208 PHE A O 1
ATOM 1645 N N . TYR A 1 209 ? 19.917 -2.108 -12.602 1.00 95.12 209 TYR A N 1
ATOM 1646 C CA . TYR A 1 209 ? 19.535 -2.056 -14.017 1.00 95.12 209 TYR A CA 1
ATOM 1647 C C . TYR A 1 209 ? 19.088 -3.418 -14.551 1.00 95.12 209 TYR A C 1
ATOM 1649 O O . TYR A 1 209 ? 18.083 -3.475 -15.259 1.00 95.12 209 TYR A O 1
ATOM 1657 N N . ASP A 1 210 ? 19.730 -4.512 -14.140 1.00 92.38 210 ASP A N 1
ATOM 1658 C CA . ASP A 1 210 ? 19.298 -5.877 -14.455 1.00 92.38 210 ASP A CA 1
ATOM 1659 C C . ASP A 1 210 ? 17.872 -6.142 -13.949 1.00 92.38 210 ASP A C 1
ATOM 1661 O O . ASP A 1 210 ? 17.038 -6.696 -14.667 1.00 92.38 210 ASP A O 1
ATOM 1665 N N . TYR A 1 211 ? 17.574 -5.716 -12.717 1.00 93.25 211 TYR A N 1
ATOM 1666 C CA . TYR A 1 211 ? 16.246 -5.837 -12.123 1.00 93.25 211 TYR A CA 1
ATOM 1667 C C . TYR A 1 211 ? 15.216 -4.974 -12.859 1.00 93.25 211 TYR A C 1
ATOM 1669 O O . TYR A 1 211 ? 14.173 -5.479 -13.273 1.00 93.25 211 TYR A O 1
ATOM 1677 N N . MET A 1 212 ? 15.503 -3.686 -13.054 1.00 94.12 212 MET A N 1
ATOM 1678 C CA . MET A 1 212 ? 14.574 -2.751 -13.688 1.00 94.12 212 MET A CA 1
ATOM 1679 C C . MET A 1 212 ? 14.286 -3.142 -15.136 1.00 94.12 212 MET A C 1
ATOM 1681 O O . MET A 1 212 ? 13.122 -3.253 -15.513 1.00 94.12 212 MET A O 1
ATOM 1685 N N . SER A 1 213 ? 15.315 -3.421 -15.937 1.00 95.00 213 SER A N 1
ATOM 1686 C CA . SER A 1 213 ? 15.143 -3.860 -17.326 1.00 95.00 213 SER A CA 1
ATOM 1687 C C . SER A 1 213 ? 14.337 -5.156 -17.420 1.00 95.00 213 SER A C 1
ATOM 1689 O O . SER A 1 213 ? 13.411 -5.239 -18.228 1.00 95.00 213 SER A O 1
ATOM 1691 N N . PHE A 1 214 ? 14.584 -6.125 -16.533 1.00 92.69 214 PHE A N 1
ATOM 1692 C CA . PHE A 1 214 ? 13.804 -7.358 -16.509 1.00 92.69 214 PHE A CA 1
ATOM 1693 C C . PHE A 1 214 ? 12.341 -7.101 -16.134 1.00 92.69 214 PHE A C 1
ATOM 1695 O O . PHE A 1 214 ? 11.431 -7.665 -16.742 1.00 92.69 214 PHE A O 1
ATOM 1702 N N . MET A 1 215 ? 12.079 -6.232 -15.158 1.00 92.06 215 MET A N 1
ATOM 1703 C CA . MET A 1 215 ? 10.708 -5.925 -14.751 1.00 92.06 215 MET A CA 1
ATOM 1704 C C . MET A 1 215 ? 9.932 -5.193 -15.848 1.00 92.06 215 MET A C 1
ATOM 1706 O O . MET A 1 215 ? 8.783 -5.568 -16.107 1.00 92.06 215 MET A O 1
ATOM 1710 N N . LEU A 1 216 ? 10.569 -4.223 -16.510 1.00 92.25 216 LEU A N 1
ATOM 1711 C CA . LEU A 1 216 ? 9.969 -3.381 -17.546 1.00 92.25 216 LEU A CA 1
ATOM 1712 C C . LEU A 1 216 ? 9.846 -4.090 -18.902 1.00 92.25 216 LEU A C 1
ATOM 1714 O O . LEU A 1 216 ? 8.807 -3.989 -19.544 1.00 92.25 216 LEU A O 1
ATOM 1718 N N . PHE A 1 217 ? 10.875 -4.831 -19.321 1.00 91.31 217 PHE A N 1
ATOM 1719 C CA . PHE A 1 217 ? 11.016 -5.334 -20.696 1.00 91.31 217 PHE A CA 1
ATOM 1720 C C . PHE A 1 217 ? 11.166 -6.856 -20.800 1.00 91.31 217 PHE A C 1
ATOM 1722 O O . PHE A 1 217 ? 11.209 -7.386 -21.903 1.00 91.31 217 PHE A O 1
ATOM 1729 N N . LYS A 1 218 ? 11.231 -7.578 -19.671 1.00 91.50 218 LYS A N 1
ATOM 1730 C CA . LYS A 1 218 ? 11.491 -9.035 -19.614 1.00 91.50 218 LYS A CA 1
ATOM 1731 C C . LYS A 1 218 ? 12.855 -9.448 -20.178 1.00 91.50 218 LYS A C 1
ATOM 1733 O O . LYS A 1 218 ? 13.064 -10.614 -20.505 1.00 91.50 218 LYS A O 1
ATOM 1738 N N . GLU A 1 219 ? 13.801 -8.515 -20.198 1.00 91.94 219 GLU A N 1
ATOM 1739 C CA . GLU A 1 219 ? 15.174 -8.705 -20.662 1.00 91.94 219 GLU A CA 1
ATOM 1740 C C . GLU A 1 219 ? 16.154 -8.108 -19.657 1.00 91.94 219 GLU A C 1
ATOM 1742 O O . GLU A 1 219 ? 15.883 -7.061 -19.082 1.00 91.94 219 GLU A O 1
ATOM 1747 N N . THR A 1 220 ? 17.302 -8.754 -19.457 1.00 93.38 220 THR A N 1
ATOM 1748 C CA . THR A 1 220 ? 18.383 -8.210 -18.627 1.00 93.38 220 THR A CA 1
ATOM 1749 C C . THR A 1 220 ? 19.284 -7.342 -19.496 1.00 93.38 220 THR A C 1
ATOM 1751 O O . THR A 1 220 ? 19.991 -7.848 -20.371 1.00 93.38 220 THR A O 1
ATOM 1754 N N . LEU A 1 221 ? 19.229 -6.032 -19.274 1.00 94.31 221 LEU A N 1
ATOM 1755 C CA . LEU A 1 221 ? 19.931 -5.024 -20.056 1.00 94.31 221 LEU A CA 1
ATOM 1756 C C . LEU A 1 221 ? 20.842 -4.196 -19.154 1.00 94.31 221 LEU A C 1
ATOM 1758 O O . LEU A 1 221 ? 20.482 -3.836 -18.036 1.00 94.31 221 LEU A O 1
ATOM 1762 N N . ASP A 1 222 ? 21.999 -3.823 -19.697 1.00 94.75 222 ASP A N 1
ATOM 1763 C CA . ASP A 1 222 ? 22.828 -2.791 -19.085 1.00 94.75 222 ASP A CA 1
ATOM 1764 C C . ASP A 1 222 ? 22.126 -1.421 -19.114 1.00 94.75 222 ASP A C 1
ATOM 1766 O O . ASP A 1 222 ? 21.112 -1.210 -19.787 1.00 94.75 222 ASP A O 1
ATOM 1770 N N . GLU A 1 223 ? 22.685 -0.472 -18.371 1.00 95.75 223 GLU A N 1
ATOM 1771 C CA . GLU A 1 223 ? 22.165 0.888 -18.238 1.00 95.75 223 GLU A CA 1
ATOM 1772 C C . GLU A 1 223 ? 21.922 1.578 -19.591 1.00 95.75 223 GLU A C 1
ATOM 1774 O O . GLU A 1 223 ? 20.837 2.103 -19.847 1.00 95.75 223 GLU A O 1
ATOM 1779 N N . THR A 1 224 ? 22.907 1.541 -20.493 1.00 96.12 224 THR A N 1
ATOM 1780 C CA . THR A 1 224 ? 22.821 2.219 -21.792 1.00 96.12 224 THR A CA 1
ATOM 1781 C C . THR A 1 224 ? 21.715 1.625 -22.660 1.00 96.12 224 THR A C 1
ATOM 1783 O O . THR A 1 224 ? 20.929 2.366 -23.254 1.00 96.12 224 THR A O 1
ATOM 1786 N N . LYS A 1 225 ? 21.616 0.293 -22.720 1.00 96.75 225 LYS A N 1
ATOM 1787 C CA . LYS A 1 225 ? 20.559 -0.394 -23.473 1.00 96.75 225 LYS A CA 1
ATOM 1788 C C . LYS A 1 225 ? 19.184 -0.185 -22.853 1.00 96.75 225 LYS A C 1
ATOM 1790 O O . LYS A 1 225 ? 18.216 -0.034 -23.592 1.00 96.75 225 LYS A O 1
ATOM 1795 N N . THR A 1 226 ? 19.099 -0.131 -21.524 1.00 96.19 226 THR A N 1
ATOM 1796 C CA . THR A 1 226 ? 17.848 0.142 -20.806 1.00 96.19 226 THR A CA 1
ATOM 1797 C C . THR A 1 226 ? 17.276 1.493 -21.226 1.00 96.19 226 THR A C 1
ATOM 1799 O O . THR A 1 226 ? 16.124 1.566 -21.652 1.00 96.19 226 THR A O 1
ATOM 1802 N N . PHE A 1 227 ? 18.087 2.555 -21.199 1.00 95.81 227 PHE A N 1
ATOM 1803 C CA . PHE A 1 227 ? 17.630 3.876 -21.631 1.00 95.81 227 PHE A CA 1
ATOM 1804 C C . PHE A 1 227 ? 17.360 3.954 -23.131 1.00 95.81 227 PHE A C 1
ATOM 1806 O O . PHE A 1 227 ? 16.371 4.561 -23.535 1.00 95.81 227 PHE A O 1
ATOM 1813 N N . ALA A 1 228 ? 18.170 3.296 -23.964 1.00 94.81 228 ALA A N 1
ATOM 1814 C CA . ALA A 1 228 ? 17.883 3.203 -25.393 1.00 94.81 228 ALA A CA 1
ATOM 1815 C C . ALA A 1 228 ? 16.508 2.567 -25.655 1.00 94.81 228 ALA A C 1
ATOM 1817 O O . ALA A 1 228 ? 15.790 3.023 -26.542 1.00 94.81 228 ALA A O 1
ATOM 1818 N N . HIS A 1 229 ? 16.105 1.559 -24.876 1.00 94.50 229 HIS A N 1
ATOM 1819 C CA . HIS A 1 229 ? 14.760 0.993 -24.972 1.00 94.50 229 HIS A CA 1
ATOM 1820 C C . HIS A 1 229 ? 13.688 2.006 -24.559 1.00 94.50 229 HIS A C 1
ATOM 1822 O O . HIS A 1 229 ? 12.745 2.233 -25.313 1.00 94.50 229 HIS A O 1
ATOM 1828 N N . ILE A 1 230 ? 13.874 2.659 -23.408 1.00 94.25 230 ILE A N 1
ATOM 1829 C CA . ILE A 1 230 ? 12.953 3.666 -22.861 1.00 94.25 230 ILE A CA 1
ATOM 1830 C C . ILE A 1 230 ? 12.691 4.799 -23.861 1.00 94.25 230 ILE A C 1
ATOM 1832 O O . ILE A 1 230 ? 11.539 5.140 -24.119 1.00 94.25 230 ILE A O 1
ATOM 1836 N N . TYR A 1 231 ? 13.739 5.364 -24.464 1.00 93.69 231 TYR A N 1
ATOM 1837 C CA . TYR A 1 231 ? 13.598 6.477 -25.408 1.00 93.69 231 TYR A CA 1
ATOM 1838 C C . TYR A 1 231 ? 13.012 6.075 -26.766 1.00 93.69 231 TYR A C 1
ATOM 1840 O O . TYR A 1 231 ? 12.558 6.944 -27.507 1.00 93.69 231 TYR A O 1
ATOM 1848 N N . ASN A 1 232 ? 12.997 4.781 -27.090 1.00 93.56 232 ASN A N 1
ATOM 1849 C CA . ASN A 1 232 ? 12.410 4.256 -28.323 1.00 93.56 232 ASN A CA 1
ATOM 1850 C C . ASN A 1 232 ? 10.957 3.774 -28.152 1.00 93.56 232 ASN A C 1
ATOM 1852 O O . ASN A 1 232 ? 10.361 3.309 -29.129 1.00 93.56 232 ASN A O 1
ATOM 1856 N N . LEU A 1 233 ? 10.377 3.875 -26.949 1.00 92.94 233 LEU A N 1
ATOM 1857 C CA . LEU A 1 233 ? 8.971 3.549 -26.709 1.00 92.94 233 LEU A CA 1
ATOM 1858 C C . LEU A 1 233 ? 8.070 4.451 -27.556 1.00 92.94 233 LEU A C 1
ATOM 1860 O O . LEU A 1 233 ? 8.164 5.678 -27.491 1.00 92.94 233 LEU A O 1
ATOM 1864 N N . LYS A 1 234 ? 7.189 3.838 -28.350 1.00 91.00 234 LYS A N 1
ATOM 1865 C CA . LYS A 1 234 ? 6.202 4.556 -29.171 1.00 91.00 234 LYS A CA 1
ATOM 1866 C C . LYS A 1 234 ? 4.940 4.878 -28.385 1.00 91.00 234 LYS A C 1
ATOM 1868 O O . LYS A 1 234 ? 4.392 5.964 -28.548 1.00 91.00 234 LYS A O 1
ATOM 1873 N N . ASP A 1 235 ? 4.538 3.942 -27.536 1.00 91.31 235 ASP A N 1
ATOM 1874 C CA . ASP A 1 235 ? 3.350 4.021 -26.701 1.00 91.31 235 ASP A CA 1
ATOM 1875 C C . ASP A 1 235 ? 3.746 4.294 -25.237 1.00 91.31 235 ASP A C 1
ATOM 1877 O O . ASP A 1 235 ? 4.859 3.937 -24.827 1.00 91.31 235 ASP A O 1
ATOM 1881 N N . PRO A 1 236 ? 2.880 4.951 -24.442 1.00 94.31 236 PRO A N 1
ATOM 1882 C CA . PRO A 1 236 ? 3.155 5.207 -23.033 1.00 94.31 236 PRO A CA 1
ATOM 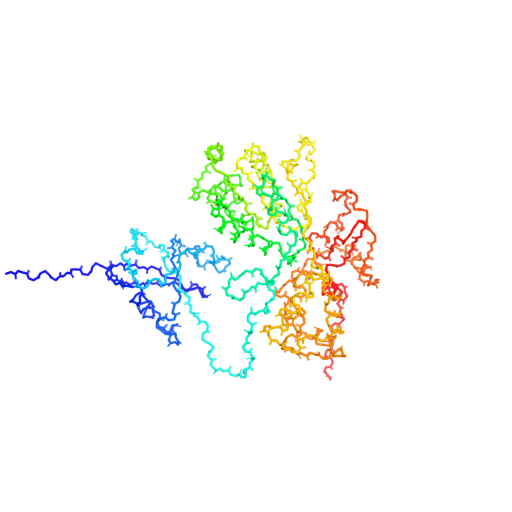1883 C C . PRO A 1 236 ? 3.290 3.916 -22.217 1.00 94.31 236 PRO A C 1
ATOM 1885 O O . PRO A 1 236 ? 2.424 3.046 -22.276 1.00 94.31 236 PRO A O 1
ATOM 1888 N N . LEU A 1 237 ? 4.333 3.839 -21.389 1.00 95.88 237 LEU A N 1
ATOM 1889 C CA . LEU A 1 237 ? 4.541 2.778 -20.408 1.00 95.88 237 LEU A CA 1
ATOM 1890 C C . LEU A 1 237 ? 4.263 3.304 -18.995 1.00 95.88 237 LEU A C 1
ATOM 1892 O O . LEU A 1 237 ? 4.939 4.217 -18.510 1.00 95.88 237 LEU A O 1
ATOM 1896 N N . TYR A 1 238 ? 3.305 2.681 -18.308 1.00 96.94 238 TYR A N 1
ATOM 1897 C CA . TYR A 1 238 ? 2.980 3.003 -16.919 1.00 96.94 238 TYR A CA 1
ATOM 1898 C C . TYR A 1 238 ? 3.727 2.087 -15.940 1.00 96.94 238 TYR A C 1
ATOM 1900 O O . TYR A 1 238 ? 3.642 0.864 -16.024 1.00 96.94 238 TYR A O 1
ATOM 1908 N N . ILE A 1 239 ? 4.434 2.654 -14.965 1.00 97.31 239 ILE A N 1
ATOM 1909 C CA . ILE A 1 239 ? 5.209 1.889 -13.978 1.00 97.31 239 ILE A CA 1
ATOM 1910 C C . ILE A 1 239 ? 4.547 1.996 -12.601 1.00 97.31 239 ILE A C 1
ATOM 1912 O O . ILE A 1 239 ? 4.453 3.073 -12.016 1.00 97.31 239 ILE A O 1
ATOM 1916 N N . LEU A 1 240 ? 4.099 0.865 -12.065 1.00 98.00 240 LEU A N 1
ATOM 1917 C CA . LEU A 1 240 ? 3.533 0.731 -10.725 1.00 98.00 240 LEU A CA 1
ATOM 1918 C C . LEU A 1 240 ? 4.614 0.184 -9.790 1.00 98.00 240 LEU A C 1
ATOM 1920 O O . LEU A 1 240 ? 5.131 -0.909 -10.025 1.00 98.00 240 LEU A O 1
ATOM 1924 N N . ILE A 1 241 ? 4.973 0.940 -8.754 1.00 97.62 241 ILE A N 1
ATOM 1925 C CA . ILE A 1 241 ? 6.103 0.620 -7.876 1.00 97.62 241 ILE A CA 1
ATOM 1926 C C . ILE A 1 241 ? 5.618 0.519 -6.435 1.00 97.62 241 ILE A C 1
ATOM 1928 O O . ILE A 1 241 ? 5.196 1.509 -5.837 1.00 97.62 241 ILE A O 1
ATOM 1932 N N . GLU A 1 242 ? 5.702 -0.681 -5.877 1.00 96.62 242 GLU A N 1
ATOM 1933 C CA . GLU A 1 242 ? 5.357 -0.976 -4.491 1.00 96.62 242 GLU A CA 1
ATOM 1934 C C . GLU A 1 242 ? 6.587 -0.925 -3.576 1.00 96.62 242 GLU A C 1
ATOM 1936 O O . GLU A 1 242 ? 7.712 -1.195 -4.010 1.00 96.62 242 GLU A O 1
ATOM 1941 N N . GLU A 1 243 ? 6.366 -0.611 -2.297 1.00 93.94 243 GLU A N 1
ATOM 1942 C CA . GLU A 1 243 ? 7.405 -0.571 -1.262 1.00 93.94 243 GLU A CA 1
ATOM 1943 C C . GLU A 1 243 ? 8.605 0.314 -1.657 1.00 93.94 243 GLU A C 1
ATOM 1945 O O . GLU A 1 243 ? 9.765 -0.027 -1.434 1.00 93.94 243 GLU A O 1
ATOM 1950 N N . PHE A 1 244 ? 8.346 1.469 -2.281 1.00 96.44 244 PHE A N 1
ATOM 1951 C CA . PHE A 1 244 ? 9.393 2.293 -2.889 1.00 96.44 244 PHE A CA 1
ATOM 1952 C C . PHE A 1 244 ? 10.423 2.819 -1.881 1.00 96.44 244 PHE A C 1
ATOM 1954 O O . PHE A 1 244 ? 11.571 3.054 -2.246 1.00 96.44 244 PHE A O 1
ATOM 1961 N N . GLN A 1 245 ? 10.068 2.927 -0.597 1.00 94.12 245 GLN A N 1
ATOM 1962 C CA . GLN A 1 245 ? 10.985 3.345 0.464 1.00 94.12 245 GLN A CA 1
ATOM 1963 C C . GLN A 1 245 ? 12.186 2.401 0.642 1.00 94.12 245 GLN A C 1
ATOM 1965 O O . GLN A 1 245 ? 13.176 2.785 1.261 1.00 94.12 245 GLN A O 1
ATOM 1970 N N . TYR A 1 246 ? 12.144 1.184 0.089 1.00 94.06 246 TYR A N 1
ATOM 1971 C CA . TYR A 1 246 ? 13.282 0.265 0.137 1.00 94.06 246 TYR A CA 1
ATOM 1972 C C . TYR A 1 246 ? 14.511 0.778 -0.623 1.00 94.06 246 TYR A C 1
ATOM 1974 O O . TYR A 1 246 ? 15.613 0.319 -0.353 1.00 94.06 246 TYR A O 1
ATOM 1982 N N . ILE A 1 247 ? 14.387 1.789 -1.490 1.00 94.00 247 ILE A N 1
ATOM 1983 C CA . ILE A 1 247 ? 15.569 2.456 -2.065 1.00 94.00 247 ILE A CA 1
ATOM 1984 C C . ILE A 1 247 ? 16.488 3.055 -0.991 1.00 94.00 247 ILE A C 1
ATOM 1986 O O . ILE A 1 247 ? 17.687 3.181 -1.213 1.00 94.00 247 ILE A O 1
ATOM 1990 N N . PHE A 1 248 ? 15.949 3.378 0.189 1.00 92.25 248 PHE A N 1
ATOM 1991 C CA . PHE A 1 248 ? 16.706 3.944 1.302 1.00 92.25 248 PHE A CA 1
ATOM 1992 C C . PHE A 1 248 ? 17.448 2.903 2.147 1.00 92.25 248 PHE A C 1
ATOM 1994 O O . PHE A 1 248 ? 18.124 3.283 3.101 1.00 92.25 248 PHE A O 1
ATOM 2001 N N . THR A 1 249 ? 17.339 1.601 1.854 1.00 90.88 249 THR A N 1
ATOM 2002 C CA . THR A 1 249 ? 18.065 0.573 2.625 1.00 90.88 249 THR A CA 1
ATOM 2003 C C . THR A 1 249 ? 19.562 0.567 2.334 1.00 90.88 249 THR A C 1
ATOM 2005 O O . THR A 1 249 ? 20.335 -0.000 3.098 1.00 90.88 249 THR A O 1
ATOM 2008 N N . ASN A 1 250 ? 19.979 1.156 1.212 1.00 90.31 250 ASN A N 1
ATOM 2009 C CA . ASN A 1 250 ? 21.375 1.280 0.827 1.00 90.31 250 ASN A CA 1
ATOM 2010 C C . ASN A 1 250 ? 21.596 2.654 0.153 1.00 90.31 250 ASN A C 1
ATOM 2012 O O . ASN A 1 250 ? 20.875 2.972 -0.793 1.00 90.31 250 ASN A O 1
ATOM 2016 N N . PRO A 1 251 ? 22.574 3.469 0.597 1.00 90.88 251 PRO A N 1
ATOM 2017 C CA . PRO A 1 251 ? 22.821 4.789 0.010 1.00 90.88 251 PRO A CA 1
ATOM 2018 C C . PRO A 1 251 ? 23.135 4.760 -1.493 1.00 90.88 251 PRO A C 1
ATOM 2020 O O . PRO A 1 251 ? 22.634 5.598 -2.239 1.00 90.88 251 PRO A O 1
ATOM 2023 N N . GLU A 1 252 ? 23.908 3.774 -1.958 1.00 92.31 252 GLU A N 1
ATOM 2024 C CA . GLU A 1 252 ? 24.220 3.594 -3.381 1.00 92.31 252 GLU A CA 1
ATOM 2025 C C . GLU A 1 252 ? 22.961 3.230 -4.178 1.00 92.31 252 GLU A C 1
ATOM 2027 O O . GLU A 1 252 ? 22.758 3.742 -5.276 1.00 92.31 252 GLU A O 1
ATOM 2032 N N . LEU A 1 253 ? 22.070 2.408 -3.610 1.00 93.12 253 LEU A N 1
ATOM 2033 C CA . LEU A 1 253 ? 20.793 2.071 -4.248 1.00 93.12 253 LEU A CA 1
ATOM 2034 C C . LEU A 1 253 ? 19.914 3.314 -4.410 1.00 93.12 253 LEU A C 1
ATOM 2036 O O . LEU A 1 253 ? 19.311 3.501 -5.466 1.00 93.12 253 LEU A O 1
ATOM 2040 N N . CYS A 1 254 ? 19.860 4.167 -3.387 1.00 92.56 254 CYS A N 1
ATOM 2041 C CA . CYS A 1 254 ? 19.133 5.429 -3.443 1.00 92.56 254 CYS A CA 1
ATOM 2042 C C . CYS A 1 254 ? 19.667 6.329 -4.567 1.00 92.56 254 CYS A C 1
ATOM 2044 O O . CYS A 1 254 ? 18.882 6.838 -5.366 1.00 92.56 254 CYS A O 1
ATOM 2046 N N . GLU A 1 255 ? 20.991 6.473 -4.686 1.00 91.25 255 GLU A N 1
ATOM 2047 C CA . GLU A 1 255 ? 21.601 7.281 -5.748 1.00 91.25 255 GLU A CA 1
ATOM 2048 C C . GLU A 1 255 ? 21.360 6.703 -7.147 1.00 91.25 255 GLU A C 1
ATOM 2050 O O . GLU A 1 255 ? 20.962 7.436 -8.052 1.00 91.25 255 GLU A O 1
ATOM 2055 N N . VAL A 1 256 ? 21.510 5.388 -7.332 1.00 93.38 256 VAL A N 1
ATOM 2056 C CA . VAL A 1 256 ? 21.223 4.740 -8.622 1.00 93.38 256 VAL A CA 1
ATOM 2057 C C . VAL A 1 256 ? 19.744 4.883 -8.993 1.00 93.38 256 VAL A C 1
ATOM 2059 O O . VAL A 1 256 ? 19.423 5.194 -10.140 1.00 93.38 256 VAL A O 1
ATOM 2062 N N . ALA A 1 257 ? 18.832 4.718 -8.031 1.00 93.69 257 ALA A N 1
ATOM 2063 C CA . ALA A 1 257 ? 17.412 4.946 -8.262 1.00 93.69 257 ALA A CA 1
ATOM 2064 C C . ALA A 1 257 ? 17.153 6.407 -8.661 1.00 93.69 257 ALA A C 1
ATOM 2066 O O . ALA A 1 257 ? 16.491 6.659 -9.665 1.00 93.69 257 ALA A O 1
ATOM 2067 N N . LYS A 1 258 ? 17.716 7.383 -7.939 1.00 92.12 258 LYS A N 1
ATOM 2068 C CA . LYS A 1 258 ? 17.613 8.809 -8.288 1.00 92.12 258 LYS A CA 1
ATOM 2069 C C . LYS A 1 258 ? 18.107 9.096 -9.707 1.00 92.12 258 LYS A C 1
ATOM 2071 O O . LYS A 1 258 ? 17.476 9.891 -10.400 1.00 92.12 258 LYS A O 1
ATOM 2076 N N . ASP A 1 259 ? 19.212 8.492 -10.137 1.00 91.38 259 ASP A N 1
ATOM 2077 C CA . ASP A 1 259 ? 19.717 8.625 -11.508 1.00 91.38 259 ASP A CA 1
ATOM 2078 C C . ASP A 1 259 ? 18.708 8.074 -12.523 1.00 91.38 259 ASP A C 1
ATOM 2080 O O . ASP A 1 259 ? 18.313 8.787 -13.442 1.00 91.38 259 ASP A O 1
ATOM 2084 N N . PHE A 1 260 ? 18.200 6.859 -12.305 1.00 94.00 260 PHE A N 1
ATOM 2085 C CA . PHE A 1 260 ? 17.183 6.256 -13.167 1.00 94.00 260 PHE A CA 1
ATOM 2086 C C . PHE A 1 260 ? 15.916 7.114 -13.273 1.00 94.00 260 PHE A C 1
ATOM 2088 O O . PHE A 1 260 ? 15.459 7.426 -14.374 1.00 94.00 260 PHE A O 1
ATOM 2095 N N . PHE A 1 261 ? 15.359 7.549 -12.139 1.00 92.62 261 PHE A N 1
ATOM 2096 C CA . PHE A 1 261 ? 14.132 8.347 -12.126 1.00 92.62 261 PHE A CA 1
ATOM 2097 C C . PHE A 1 261 ? 14.320 9.734 -12.744 1.00 92.62 261 PHE A C 1
ATOM 2099 O O . PHE A 1 261 ? 13.372 10.276 -13.312 1.00 92.62 261 PHE A O 1
ATOM 2106 N N . ARG A 1 262 ? 15.533 10.294 -12.703 1.00 90.19 262 ARG A N 1
ATOM 2107 C CA . ARG A 1 262 ? 15.872 11.537 -13.407 1.00 90.19 262 ARG A CA 1
ATOM 2108 C C . ARG A 1 262 ? 15.728 11.376 -14.915 1.00 90.19 262 ARG A C 1
ATOM 2110 O O . ARG A 1 262 ? 15.097 12.215 -15.556 1.00 90.19 262 ARG A O 1
ATOM 2117 N N . GLU A 1 263 ? 16.282 10.296 -15.459 1.00 90.38 263 GLU A N 1
ATOM 2118 C CA . GLU A 1 263 ? 16.262 10.015 -16.894 1.00 90.38 263 GLU A CA 1
ATOM 2119 C C . GLU A 1 263 ? 14.844 9.710 -17.385 1.00 90.38 263 GLU A C 1
ATOM 2121 O O . GLU A 1 263 ? 14.383 10.322 -18.354 1.00 90.38 263 GLU A O 1
ATOM 2126 N N . ILE A 1 264 ? 14.094 8.852 -16.680 1.00 90.69 264 ILE A N 1
ATOM 2127 C CA . ILE A 1 264 ? 12.723 8.525 -17.104 1.00 90.69 264 ILE A CA 1
ATOM 2128 C C . ILE A 1 264 ? 11.763 9.705 -16.937 1.00 90.69 264 ILE A C 1
ATOM 2130 O O . ILE A 1 264 ? 10.838 9.842 -17.725 1.00 90.69 264 ILE A O 1
ATOM 2134 N N . SER A 1 265 ? 11.995 10.603 -15.972 1.00 85.50 265 SER A N 1
ATOM 2135 C CA . SER A 1 265 ? 11.187 11.824 -15.819 1.00 85.50 265 SER A CA 1
ATOM 2136 C C . SER A 1 265 ? 11.407 12.829 -16.960 1.00 85.50 265 SER A C 1
ATOM 2138 O O . SER A 1 265 ? 10.667 13.810 -17.091 1.00 85.50 265 SER A O 1
ATOM 2140 N N . ASN A 1 266 ? 12.441 12.625 -17.781 1.00 83.81 266 ASN A N 1
ATOM 2141 C CA . ASN A 1 266 ? 12.667 13.359 -19.024 1.00 83.81 266 ASN A CA 1
ATOM 2142 C C . ASN A 1 266 ? 12.131 12.613 -20.257 1.00 83.81 266 ASN A C 1
ATOM 2144 O O . ASN A 1 266 ? 11.984 13.231 -21.310 1.00 83.81 266 ASN A O 1
ATOM 2148 N N . ALA A 1 267 ? 11.815 11.321 -20.141 1.00 85.44 267 ALA A N 1
ATOM 2149 C CA . ALA A 1 267 ? 11.191 10.550 -21.207 1.00 85.44 267 ALA A CA 1
ATOM 2150 C C . ALA A 1 267 ? 9.689 10.873 -21.283 1.00 85.44 267 ALA A C 1
ATOM 2152 O O . ALA A 1 267 ? 8.967 10.756 -20.299 1.00 85.44 267 ALA A O 1
ATOM 2153 N N . MET A 1 268 ? 9.202 11.269 -22.464 1.00 82.50 268 MET A N 1
ATOM 2154 C CA . MET A 1 268 ? 7.800 11.687 -22.638 1.00 82.50 268 MET A CA 1
ATOM 2155 C C . MET A 1 268 ? 6.791 10.551 -22.424 1.00 82.50 268 MET A C 1
ATOM 2157 O O . MET A 1 268 ? 5.674 10.814 -21.995 1.00 82.50 268 MET A O 1
ATOM 2161 N N . ASN A 1 269 ? 7.193 9.308 -22.702 1.00 91.44 269 ASN A N 1
ATOM 2162 C CA . ASN A 1 269 ? 6.311 8.138 -22.727 1.00 91.44 269 ASN A CA 1
ATOM 2163 C C . ASN A 1 269 ? 6.421 7.265 -21.468 1.00 91.44 269 ASN A C 1
ATOM 2165 O O . ASN A 1 269 ? 5.996 6.114 -21.494 1.00 91.44 269 ASN A O 1
ATOM 2169 N N . ILE A 1 270 ? 7.007 7.764 -20.374 1.00 93.88 270 ILE A N 1
ATOM 2170 C CA . ILE A 1 270 ? 7.031 7.037 -19.100 1.00 93.88 270 ILE A CA 1
ATOM 2171 C C . ILE A 1 270 ? 6.307 7.827 -18.022 1.00 93.88 270 ILE A C 1
ATOM 2173 O O . ILE A 1 270 ? 6.639 8.973 -17.724 1.00 93.88 270 ILE A O 1
ATOM 2177 N N . HIS A 1 271 ? 5.363 7.153 -17.372 1.00 94.81 271 HIS A N 1
ATOM 2178 C CA . HIS A 1 271 ? 4.643 7.672 -16.217 1.00 94.81 271 HIS A CA 1
ATOM 2179 C C . HIS A 1 271 ? 4.677 6.635 -15.105 1.00 94.81 271 HIS A C 1
ATOM 2181 O O . HIS A 1 271 ? 4.618 5.436 -15.366 1.00 94.81 271 HIS A O 1
ATOM 2187 N N . TYR A 1 272 ? 4.781 7.068 -13.853 1.00 96.31 272 TYR A N 1
ATOM 2188 C CA . TYR A 1 272 ? 4.902 6.131 -12.742 1.00 96.31 272 TYR A CA 1
ATOM 2189 C C . TYR A 1 272 ? 4.077 6.533 -11.528 1.00 96.31 272 TYR A C 1
ATOM 2191 O O . TYR A 1 272 ? 3.825 7.710 -11.274 1.00 96.31 272 TYR A O 1
ATOM 2199 N N . VAL A 1 273 ? 3.700 5.526 -10.748 1.00 98.00 273 VAL A N 1
ATOM 2200 C CA . VAL A 1 273 ? 3.146 5.671 -9.405 1.00 98.00 273 VAL A CA 1
ATOM 2201 C C . VAL A 1 273 ? 4.017 4.861 -8.467 1.00 98.00 273 VAL A C 1
ATOM 2203 O O . VAL A 1 273 ? 4.035 3.633 -8.536 1.00 98.00 273 VAL A O 1
ATOM 2206 N N . ALA A 1 274 ? 4.719 5.552 -7.577 1.00 97.56 274 ALA A N 1
ATOM 2207 C CA . ALA A 1 274 ? 5.503 4.927 -6.528 1.00 97.56 274 ALA A CA 1
ATOM 2208 C C . ALA A 1 274 ? 4.796 5.062 -5.185 1.00 97.56 274 ALA A C 1
ATOM 2210 O O . ALA A 1 274 ? 4.438 6.171 -4.792 1.00 97.56 274 ALA A O 1
ATOM 2211 N N . VAL A 1 275 ? 4.592 3.950 -4.477 1.00 97.94 275 VAL A N 1
ATOM 2212 C CA . VAL A 1 275 ? 3.931 3.945 -3.168 1.00 97.94 275 VAL A CA 1
ATOM 2213 C C . VAL A 1 275 ? 4.854 3.424 -2.072 1.00 97.94 275 VAL A C 1
ATOM 2215 O O . VAL A 1 275 ? 5.649 2.515 -2.303 1.00 97.94 275 VAL A O 1
ATOM 2218 N N . GLY A 1 276 ? 4.742 3.981 -0.866 1.00 95.62 276 GLY A N 1
ATOM 2219 C CA . GLY A 1 276 ? 5.579 3.582 0.269 1.00 95.62 276 GLY A CA 1
ATOM 2220 C C . GLY A 1 276 ? 5.211 4.259 1.586 1.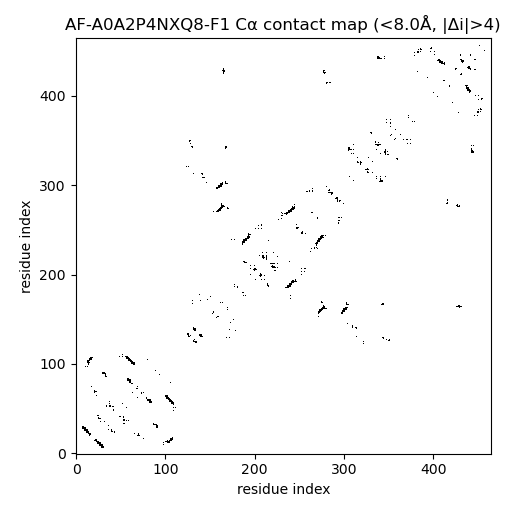00 95.62 276 GLY A C 1
ATOM 2221 O O . GLY A 1 276 ? 4.113 4.808 1.731 1.00 95.62 276 GLY A O 1
ATOM 2222 N N . THR A 1 277 ? 6.105 4.178 2.569 1.00 93.88 277 THR A N 1
ATOM 2223 C CA . THR A 1 277 ? 5.938 4.822 3.885 1.00 93.88 277 THR A CA 1
ATOM 2224 C C . THR A 1 277 ? 6.183 6.331 3.818 1.00 93.88 277 THR A C 1
ATOM 2226 O O . THR A 1 277 ? 6.492 6.875 2.754 1.00 93.88 277 THR A O 1
ATOM 2229 N N . PHE A 1 278 ? 6.017 7.022 4.953 1.00 93.31 278 PHE A N 1
ATOM 2230 C CA . PHE A 1 278 ? 6.267 8.461 5.062 1.00 93.31 278 PHE A CA 1
ATOM 2231 C C . PHE A 1 278 ? 7.683 8.860 4.620 1.00 93.31 278 PHE A C 1
ATOM 2233 O O . PHE A 1 278 ? 7.823 9.898 3.982 1.00 93.31 278 PHE A O 1
ATOM 2240 N N . LYS A 1 279 ? 8.669 7.970 4.777 1.00 92.19 279 LYS A N 1
ATOM 2241 C CA . LYS A 1 279 ? 10.065 8.126 4.343 1.00 92.19 279 LYS A CA 1
ATOM 2242 C C . LYS A 1 279 ? 10.238 8.596 2.902 1.00 92.19 279 LYS A C 1
ATOM 2244 O O . LYS A 1 279 ? 11.224 9.233 2.558 1.00 92.19 279 LYS A O 1
ATOM 2249 N N . LEU A 1 280 ? 9.263 8.336 2.028 1.00 93.94 280 LEU A N 1
ATOM 2250 C CA . LEU A 1 280 ? 9.270 8.879 0.668 1.00 93.94 280 LEU A CA 1
ATOM 2251 C C . LEU A 1 280 ? 9.268 10.414 0.614 1.00 93.94 280 LEU A C 1
ATOM 2253 O O . LEU A 1 280 ? 9.703 10.970 -0.389 1.00 93.94 280 LEU A O 1
ATOM 2257 N N . VAL A 1 281 ? 8.823 11.111 1.662 1.00 90.56 281 VAL A N 1
ATOM 2258 C CA . VAL A 1 281 ? 8.913 12.574 1.780 1.00 90.56 281 VAL A CA 1
ATOM 2259 C C . VAL A 1 281 ? 10.362 13.055 1.688 1.00 90.56 281 VAL A C 1
ATOM 2261 O O . VAL A 1 281 ? 10.595 14.128 1.128 1.00 90.56 281 VAL A O 1
ATOM 2264 N N . ASP A 1 282 ? 11.338 12.246 2.110 1.00 88.94 282 ASP A N 1
ATOM 2265 C CA . ASP A 1 282 ? 12.760 12.572 1.981 1.00 88.94 282 ASP A CA 1
ATOM 2266 C C . ASP A 1 282 ? 13.200 12.756 0.528 1.00 88.94 282 ASP A C 1
ATOM 2268 O O . ASP A 1 282 ? 14.148 13.489 0.265 1.00 88.94 282 ASP A O 1
ATOM 2272 N N . LEU A 1 283 ? 12.475 12.195 -0.446 1.00 89.38 283 LEU A N 1
ATOM 2273 C CA . LEU A 1 283 ? 12.745 12.434 -1.866 1.00 89.38 283 LEU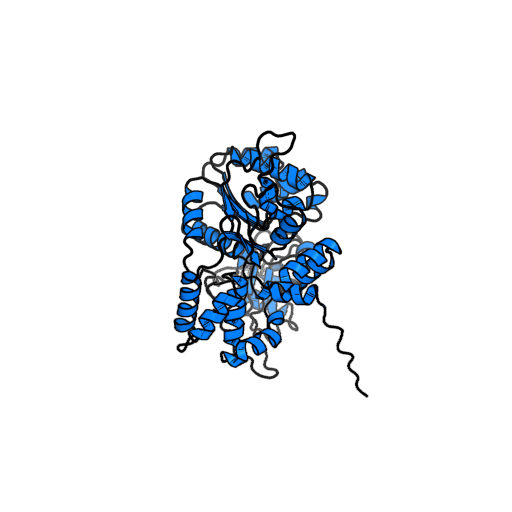 A CA 1
ATOM 2274 C C . LEU A 1 283 ? 12.506 13.886 -2.291 1.00 89.38 283 LEU A C 1
ATOM 2276 O O . LEU A 1 283 ? 12.953 14.283 -3.367 1.00 89.38 283 LEU A O 1
ATOM 2280 N N . LYS A 1 284 ? 11.807 14.690 -1.481 1.00 85.44 284 LYS A N 1
ATOM 2281 C CA . LYS A 1 284 ? 11.661 16.133 -1.709 1.00 85.44 284 LYS A CA 1
ATOM 2282 C C . LYS A 1 284 ? 12.895 16.926 -1.290 1.00 85.44 284 LYS A C 1
ATOM 2284 O O . LYS A 1 284 ? 13.053 18.050 -1.764 1.00 85.44 284 LYS A O 1
ATOM 2289 N N . LYS A 1 285 ? 13.748 16.377 -0.416 1.00 80.38 285 LYS A N 1
ATOM 2290 C CA . LYS A 1 285 ? 14.981 17.042 0.014 1.00 80.38 285 LYS A CA 1
ATOM 2291 C C . LYS A 1 285 ? 15.885 17.213 -1.211 1.00 80.38 285 LYS A C 1
ATOM 2293 O O . LYS A 1 285 ? 16.105 16.273 -1.973 1.00 80.38 285 LYS A O 1
ATOM 2298 N N . SER A 1 286 ? 16.367 18.431 -1.438 1.00 65.44 286 SER A N 1
ATOM 2299 C CA . SER A 1 286 ? 17.410 18.679 -2.433 1.00 65.44 286 SER A CA 1
ATOM 2300 C C . SER A 1 286 ? 18.724 18.113 -1.906 1.00 65.44 286 SER A C 1
ATOM 2302 O O . SER A 1 286 ? 19.117 18.456 -0.789 1.00 65.44 286 SER A O 1
ATOM 2304 N N . ASP A 1 287 ? 19.415 17.292 -2.695 1.00 61.31 287 ASP A N 1
ATOM 2305 C CA . ASP A 1 287 ? 20.794 16.931 -2.366 1.00 61.31 287 ASP A CA 1
ATOM 2306 C C . ASP A 1 287 ? 21.636 18.214 -2.364 1.00 61.31 287 ASP A C 1
ATOM 2308 O O . ASP A 1 287 ? 21.483 19.054 -3.253 1.00 61.31 287 ASP A O 1
ATOM 2312 N N . SER A 1 288 ? 22.534 18.371 -1.389 1.00 55.41 288 SER A N 1
ATOM 2313 C CA . SER A 1 288 ? 23.375 19.571 -1.237 1.00 55.41 288 SER A CA 1
ATOM 2314 C C . SER A 1 288 ? 24.155 19.942 -2.506 1.00 55.41 288 SER A C 1
ATOM 2316 O O . SER A 1 288 ? 24.461 21.115 -2.711 1.00 55.41 288 SER A O 1
ATOM 2318 N N . ASP A 1 289 ? 24.406 18.962 -3.382 1.00 53.47 289 ASP A N 1
ATOM 2319 C CA . ASP A 1 289 ? 25.190 19.115 -4.610 1.00 53.47 289 ASP A CA 1
ATOM 2320 C C . ASP A 1 289 ? 24.339 19.136 -5.900 1.00 53.47 289 ASP A C 1
ATOM 2322 O O . ASP A 1 289 ? 24.845 19.472 -6.973 1.00 53.47 289 ASP A O 1
ATOM 2326 N N . LYS A 1 290 ? 23.041 18.794 -5.839 1.00 57.03 290 LYS A N 1
ATOM 2327 C CA . LYS A 1 290 ? 22.129 18.768 -7.001 1.00 57.03 290 LYS A CA 1
ATOM 2328 C C . LYS A 1 290 ? 20.959 19.722 -6.735 1.00 57.03 290 LYS A C 1
ATOM 2330 O O . LYS A 1 290 ? 20.093 19.436 -5.918 1.00 57.03 290 LYS A O 1
ATOM 2335 N N . LEU A 1 291 ? 20.887 20.827 -7.489 1.00 52.97 291 LEU A N 1
ATOM 2336 C CA . LEU A 1 291 ? 19.889 21.898 -7.291 1.00 52.97 291 LEU A CA 1
ATOM 2337 C C . LEU A 1 291 ? 18.412 21.446 -7.339 1.00 52.97 291 LEU A C 1
ATOM 2339 O O . LEU A 1 291 ? 17.547 22.208 -6.916 1.00 52.97 291 LEU A O 1
ATOM 2343 N N . ILE A 1 292 ? 18.092 20.266 -7.891 1.00 63.66 292 ILE A N 1
ATOM 2344 C CA . ILE A 1 292 ? 16.712 19.814 -8.112 1.00 63.66 292 ILE A CA 1
ATOM 2345 C C . ILE A 1 292 ? 16.600 18.295 -7.891 1.00 63.66 292 ILE A C 1
ATOM 2347 O O . ILE A 1 292 ? 17.321 17.521 -8.525 1.00 63.66 292 ILE A O 1
ATOM 2351 N N . SER A 1 293 ? 15.671 17.870 -7.020 1.00 76.06 293 SER A N 1
ATOM 2352 C CA . SER A 1 293 ? 15.315 16.454 -6.828 1.00 76.06 293 SER A CA 1
ATOM 2353 C C . SER A 1 293 ? 14.797 15.840 -8.137 1.00 76.06 293 SER A C 1
ATOM 2355 O O . SER A 1 293 ? 13.971 16.467 -8.804 1.00 76.06 293 SER A O 1
ATOM 2357 N N . PRO A 1 294 ? 15.196 14.606 -8.502 1.00 80.81 294 PRO A N 1
ATOM 2358 C CA . PRO A 1 294 ? 14.720 13.949 -9.723 1.00 80.81 294 PRO A CA 1
ATOM 2359 C C . PRO A 1 294 ? 13.216 13.640 -9.699 1.00 80.81 294 PRO A C 1
ATOM 2361 O O . PRO A 1 294 ? 12.636 13.329 -10.734 1.00 80.81 294 PRO A O 1
ATOM 2364 N N . PHE A 1 295 ? 12.575 13.764 -8.534 1.00 85.50 295 PHE A N 1
ATOM 2365 C CA . PHE A 1 295 ? 11.141 13.566 -8.346 1.00 85.50 295 PHE A CA 1
ATOM 2366 C C . PHE A 1 295 ? 10.347 14.880 -8.374 1.00 85.50 295 PHE A C 1
ATOM 2368 O O . PHE A 1 295 ? 9.145 14.864 -8.133 1.00 85.50 295 PHE A O 1
ATOM 2375 N N . ASN A 1 296 ? 10.975 16.021 -8.679 1.00 75.44 296 ASN A N 1
ATOM 2376 C CA . ASN A 1 296 ? 10.320 17.334 -8.699 1.00 75.44 296 ASN A CA 1
ATOM 2377 C C . ASN A 1 296 ? 9.157 17.442 -9.703 1.00 75.44 296 ASN A C 1
ATOM 2379 O O . ASN A 1 296 ? 8.290 18.298 -9.544 1.00 75.44 296 ASN A O 1
ATOM 2383 N N . LYS A 1 297 ? 9.148 16.597 -10.740 1.00 84.31 297 LYS A N 1
ATOM 2384 C CA . LYS A 1 297 ? 8.057 16.503 -11.716 1.00 84.31 297 LYS A CA 1
ATOM 2385 C C . LYS A 1 297 ? 6.900 15.630 -11.236 1.00 84.31 297 LYS A C 1
ATOM 2387 O O . LYS A 1 297 ? 5.834 15.694 -11.835 1.00 84.31 297 LYS A O 1
ATOM 2392 N N . ALA A 1 298 ? 7.085 14.811 -10.201 1.00 92.56 298 ALA A N 1
ATOM 2393 C CA . ALA A 1 298 ? 6.030 13.969 -9.656 1.00 92.56 298 ALA A CA 1
ATOM 2394 C C . ALA A 1 298 ? 5.209 14.714 -8.598 1.00 92.56 298 ALA A C 1
ATOM 2396 O O . ALA A 1 298 ? 5.736 15.486 -7.796 1.00 92.56 298 ALA A O 1
ATOM 2397 N N . LEU A 1 299 ? 3.908 14.435 -8.556 1.00 94.94 299 LEU A N 1
ATOM 2398 C CA . LEU A 1 299 ? 3.041 14.929 -7.496 1.00 94.94 299 LEU A CA 1
ATOM 2399 C C . LEU A 1 299 ? 3.163 14.028 -6.270 1.00 94.94 299 LEU A C 1
ATOM 2401 O O . LEU A 1 299 ? 2.943 12.818 -6.339 1.00 94.94 299 LEU A O 1
ATOM 2405 N N . PHE A 1 300 ? 3.472 14.638 -5.131 1.00 94.44 300 PHE A N 1
ATOM 2406 C CA . PHE A 1 300 ? 3.503 13.948 -3.849 1.00 94.44 300 PHE A CA 1
ATOM 2407 C C . PHE A 1 300 ? 2.142 14.050 -3.173 1.00 94.44 300 PHE A C 1
ATOM 2409 O O . PHE A 1 300 ? 1.660 15.157 -2.927 1.00 94.44 300 PHE A O 1
ATOM 2416 N N . LYS A 1 301 ? 1.543 12.906 -2.847 1.00 95.50 301 LYS A N 1
ATOM 2417 C CA . LYS A 1 301 ? 0.270 12.835 -2.122 1.00 95.50 301 LYS A CA 1
ATOM 2418 C C . LYS A 1 301 ? 0.380 11.884 -0.931 1.00 95.50 301 LYS A C 1
ATOM 2420 O O . LYS A 1 301 ? 1.075 10.874 -0.989 1.00 95.50 301 LYS A O 1
ATOM 2425 N N . GLN A 1 302 ? -0.348 12.181 0.135 1.00 94.88 302 GLN A N 1
ATOM 2426 C CA . GLN A 1 302 ? -0.569 11.241 1.230 1.00 94.88 302 GLN A CA 1
ATOM 2427 C C . GLN A 1 302 ? -1.776 10.359 0.887 1.00 94.88 302 GLN A C 1
ATOM 2429 O O . GLN A 1 302 ? -2.785 10.862 0.394 1.00 94.88 302 GLN A O 1
ATOM 2434 N N . MET A 1 303 ? -1.685 9.051 1.130 1.00 95.69 303 MET A N 1
ATOM 2435 C CA . MET A 1 303 ? -2.801 8.120 0.966 1.00 95.69 303 MET A CA 1
ATOM 2436 C C . MET A 1 303 ? -3.880 8.428 2.014 1.00 95.69 303 MET A C 1
ATOM 2438 O O . MET A 1 303 ? -3.597 8.262 3.204 1.00 95.69 303 MET A O 1
ATOM 2442 N N . PRO A 1 304 ? -5.098 8.836 1.611 1.00 94.31 304 PRO A N 1
ATOM 2443 C CA . PRO A 1 304 ? -6.130 9.212 2.560 1.00 94.31 304 PRO A CA 1
ATOM 2444 C C . PRO A 1 304 ? -6.716 7.999 3.282 1.00 94.31 304 PRO A C 1
ATOM 2446 O O . PRO A 1 304 ? -6.980 6.948 2.678 1.00 94.31 304 PRO A O 1
ATOM 2449 N N . MET A 1 305 ? -7.020 8.201 4.562 1.00 92.88 305 MET A N 1
ATOM 2450 C CA . MET A 1 305 ? -7.884 7.321 5.349 1.00 92.88 305 MET A CA 1
ATOM 2451 C C . MET A 1 305 ? -9.290 7.237 4.748 1.00 92.88 305 MET A C 1
ATOM 2453 O O . MET A 1 305 ? -9.672 8.056 3.909 1.00 92.88 305 MET A O 1
ATOM 2457 N N . PHE A 1 306 ? -10.067 6.236 5.157 1.00 94.06 306 PHE A N 1
ATOM 2458 C CA . PHE A 1 306 ? -11.480 6.196 4.818 1.00 94.06 306 PHE A CA 1
ATOM 2459 C C . PHE A 1 306 ? -12.224 7.349 5.481 1.00 94.06 306 PHE A C 1
ATOM 2461 O O . PHE A 1 306 ? -12.122 7.591 6.683 1.00 94.06 306 PHE A O 1
ATOM 2468 N N . SER A 1 307 ? -13.026 8.026 4.675 1.00 93.56 307 SER A N 1
ATOM 2469 C CA . SER A 1 307 ? -14.047 8.945 5.142 1.00 93.56 307 SER A CA 1
ATOM 2470 C C . SER A 1 307 ? -15.174 8.194 5.857 1.00 93.56 307 SER A C 1
ATOM 2472 O O . SER A 1 307 ? -15.392 6.994 5.665 1.00 93.56 307 SER A O 1
ATOM 2474 N N . ILE A 1 308 ? -15.955 8.930 6.650 1.00 93.75 308 ILE A N 1
ATOM 2475 C CA . ILE A 1 308 ? -17.172 8.403 7.287 1.00 93.75 308 ILE A CA 1
ATOM 2476 C C . ILE A 1 308 ? -18.145 7.854 6.233 1.00 93.75 308 ILE A C 1
ATOM 2478 O O . ILE A 1 308 ? -18.789 6.833 6.468 1.00 93.75 308 ILE A O 1
ATOM 2482 N N . GLN A 1 309 ? -18.217 8.494 5.061 1.00 94.12 309 GLN A N 1
ATOM 2483 C CA . GLN A 1 309 ? -19.047 8.031 3.953 1.00 94.12 309 GLN A CA 1
ATOM 2484 C C . GLN A 1 309 ? -18.572 6.670 3.424 1.00 94.12 309 GLN A C 1
ATOM 2486 O O . GLN A 1 309 ? -19.374 5.742 3.365 1.00 94.12 309 GLN A O 1
ATOM 2491 N N . GLU A 1 310 ? -17.281 6.526 3.108 1.00 93.94 310 GLU A N 1
ATOM 2492 C CA . GLU A 1 310 ? -16.703 5.263 2.618 1.00 93.94 310 GLU A CA 1
ATOM 2493 C C . GLU A 1 310 ? -16.896 4.121 3.634 1.00 93.94 310 GLU A C 1
ATOM 2495 O O . GLU A 1 310 ? -17.305 3.017 3.269 1.00 93.94 310 GLU A O 1
ATOM 2500 N N . MET A 1 311 ? -16.680 4.383 4.929 1.00 94.62 311 MET A N 1
ATOM 2501 C CA . MET A 1 311 ? -16.959 3.401 5.989 1.00 94.62 311 MET A CA 1
ATOM 2502 C C . MET A 1 311 ? -18.453 3.053 6.078 1.00 94.62 311 MET A C 1
ATOM 2504 O O . MET A 1 311 ? -18.814 1.891 6.273 1.00 94.62 311 MET A O 1
ATOM 2508 N N . GLY A 1 312 ? -19.336 4.041 5.905 1.00 94.44 312 GLY A N 1
ATOM 2509 C CA . GLY A 1 312 ? -20.785 3.848 5.842 1.00 94.44 312 GLY A CA 1
ATOM 2510 C C . GLY A 1 312 ? -21.214 2.945 4.685 1.00 94.44 312 GLY A C 1
ATOM 2511 O O . GLY A 1 312 ? -22.022 2.035 4.881 1.00 94.44 312 GLY A O 1
ATOM 2512 N N . GLU A 1 313 ? -20.636 3.145 3.501 1.00 92.31 313 GLU A N 1
ATOM 2513 C CA . GLU A 1 313 ? -20.853 2.294 2.327 1.00 92.31 313 GLU A CA 1
ATOM 2514 C C . GLU A 1 313 ? -20.419 0.849 2.595 1.00 92.31 313 GLU A C 1
A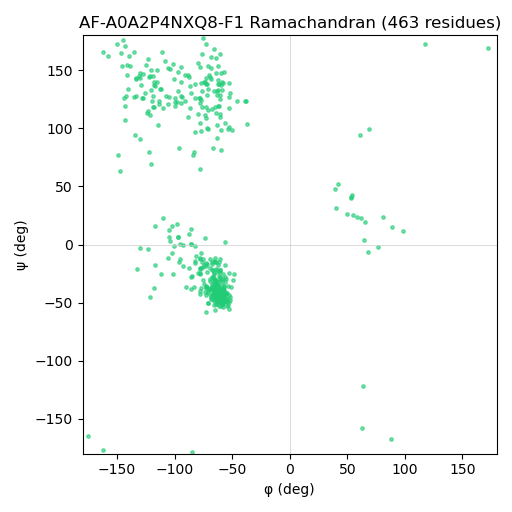TOM 2516 O O . GLU A 1 313 ? -21.180 -0.076 2.309 1.00 92.31 313 GLU A O 1
ATOM 2521 N N . LEU A 1 314 ? -19.266 0.640 3.241 1.00 91.31 314 LEU A N 1
ATOM 2522 C CA . LEU A 1 314 ? -18.810 -0.697 3.637 1.00 91.31 314 LEU A CA 1
ATOM 2523 C C . LEU A 1 314 ? -19.759 -1.375 4.632 1.00 91.31 314 LEU A C 1
ATOM 2525 O O . LEU A 1 314 ? -20.064 -2.557 4.474 1.00 91.31 314 LEU A O 1
ATOM 2529 N N . PHE A 1 315 ? -20.290 -0.649 5.621 1.00 93.00 315 PHE A N 1
ATOM 2530 C CA . PHE A 1 315 ? -21.312 -1.212 6.511 1.00 93.00 315 PHE A CA 1
ATOM 2531 C C . PHE A 1 315 ? -22.597 -1.591 5.769 1.00 93.00 315 PHE A C 1
ATOM 2533 O O . PHE A 1 315 ? -23.233 -2.591 6.108 1.00 93.00 315 PHE A O 1
ATOM 2540 N N . ASN A 1 316 ? -22.993 -0.809 4.766 1.00 90.62 316 ASN A N 1
ATOM 2541 C CA . ASN A 1 316 ? -24.182 -1.094 3.969 1.00 90.62 316 ASN A CA 1
ATOM 2542 C C . ASN A 1 316 ? -23.966 -2.313 3.062 1.00 90.62 316 ASN A C 1
ATOM 2544 O O . ASN A 1 316 ? -24.848 -3.164 2.970 1.00 90.62 316 ASN A O 1
ATOM 2548 N N . LEU A 1 317 ? -22.780 -2.443 2.460 1.00 86.94 317 LEU A N 1
ATOM 2549 C CA . LEU A 1 317 ? -22.375 -3.624 1.693 1.00 86.94 317 LEU A CA 1
ATOM 2550 C C . LEU A 1 317 ? -22.297 -4.875 2.568 1.00 86.94 317 LEU A C 1
ATOM 2552 O O . LEU A 1 317 ? -22.717 -5.954 2.152 1.00 86.94 317 LEU A O 1
ATOM 2556 N N . TYR A 1 318 ? -21.794 -4.738 3.791 1.00 84.25 318 TYR A N 1
ATOM 2557 C CA . TYR A 1 318 ? -21.834 -5.803 4.783 1.00 84.25 318 TYR A CA 1
ATOM 2558 C C . TYR A 1 318 ? -23.277 -6.233 5.077 1.00 84.25 318 TYR A C 1
ATOM 2560 O O . TYR A 1 318 ? -23.596 -7.424 5.062 1.00 84.25 318 TYR A O 1
ATOM 2568 N N . GLN A 1 319 ? -24.166 -5.266 5.308 1.00 87.94 319 GLN A N 1
ATOM 2569 C CA . GLN A 1 319 ? -25.556 -5.547 5.635 1.00 87.94 319 GLN A CA 1
ATOM 2570 C C . GLN A 1 319 ? -26.305 -6.236 4.485 1.00 87.94 319 GLN A C 1
ATOM 2572 O O . GLN A 1 319 ? -27.085 -7.163 4.704 1.00 87.94 319 GLN A O 1
ATOM 2577 N N . SER A 1 320 ? -26.072 -5.796 3.249 1.00 85.38 320 SER A N 1
ATOM 2578 C CA . SER A 1 320 ? -26.751 -6.350 2.079 1.00 85.38 320 SER A CA 1
ATOM 2579 C C . SER A 1 320 ? -26.254 -7.747 1.710 1.00 85.38 320 SER A C 1
ATOM 2581 O O . SER A 1 320 ? -27.063 -8.584 1.310 1.00 85.38 320 SER A O 1
ATOM 2583 N N . ASN A 1 321 ? -24.954 -8.018 1.870 1.00 77.94 321 ASN A N 1
ATOM 2584 C CA . ASN A 1 321 ? -24.339 -9.246 1.364 1.00 77.94 321 ASN A CA 1
ATOM 2585 C C . ASN A 1 321 ? -24.097 -10.328 2.425 1.00 77.94 321 ASN A C 1
ATOM 2587 O O . ASN A 1 321 ? -24.017 -11.502 2.069 1.00 77.94 321 ASN A O 1
ATOM 2591 N N . LEU A 1 322 ? -23.955 -9.971 3.708 1.00 77.19 322 LEU A N 1
ATOM 2592 C CA . LEU A 1 322 ? -23.562 -10.920 4.759 1.00 77.19 322 LEU A CA 1
ATOM 2593 C C . LEU A 1 322 ? -24.565 -11.052 5.896 1.00 77.19 322 LEU A C 1
ATOM 2595 O O . LEU A 1 322 ? -24.838 -12.164 6.347 1.00 77.19 322 LEU A O 1
ATOM 2599 N N . ASP A 1 323 ? -25.082 -9.936 6.399 1.00 79.69 323 ASP A N 1
ATOM 2600 C CA . ASP A 1 323 ? -25.947 -9.940 7.573 1.00 79.69 323 ASP A CA 1
ATOM 2601 C C .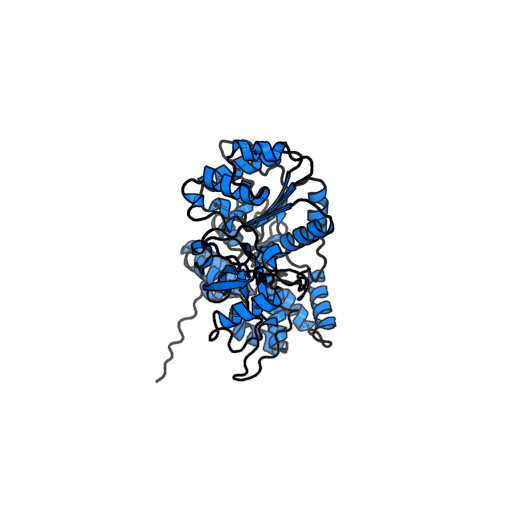 ASP A 1 323 ? -27.050 -8.904 7.425 1.00 79.69 323 ASP A C 1
ATOM 2603 O O . ASP A 1 323 ? -26.810 -7.715 7.599 1.00 79.69 323 ASP A O 1
ATOM 2607 N N . LYS A 1 324 ? -28.282 -9.355 7.179 1.00 82.69 324 LYS A N 1
ATOM 2608 C CA . LYS A 1 3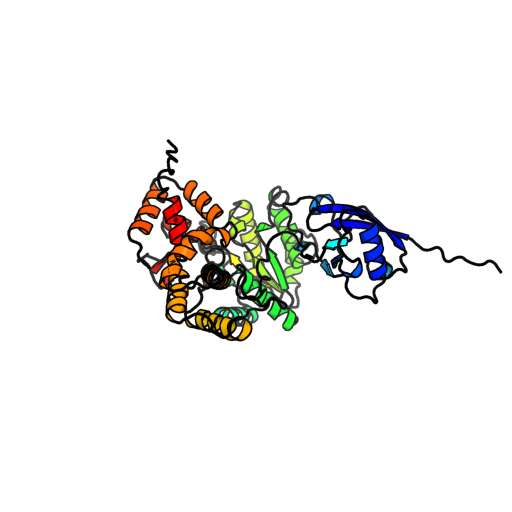24 ? -29.436 -8.462 6.985 1.00 82.69 324 LYS A CA 1
ATOM 2609 C C . LYS A 1 324 ? -29.664 -7.503 8.160 1.00 82.69 324 LYS A C 1
ATOM 2611 O O . LYS A 1 324 ? -30.184 -6.406 7.950 1.00 82.69 324 LYS A O 1
ATOM 2616 N N . ASN A 1 325 ? -29.264 -7.890 9.375 1.00 84.81 325 ASN A N 1
ATOM 2617 C CA . ASN A 1 325 ? -29.368 -7.037 10.561 1.00 84.81 325 ASN A CA 1
ATOM 2618 C C . ASN A 1 325 ? -28.255 -5.978 10.614 1.00 84.81 325 ASN A C 1
ATOM 2620 O O . ASN A 1 325 ? -28.401 -4.957 11.283 1.00 84.81 325 ASN A O 1
ATOM 2624 N N . GLY A 1 326 ? -27.160 -6.203 9.887 1.00 87.12 326 GLY A N 1
ATOM 2625 C CA . GLY A 1 326 ? -26.015 -5.312 9.797 1.00 87.12 326 GLY A CA 1
ATOM 2626 C C . GLY A 1 326 ? -25.312 -5.105 11.138 1.00 87.12 326 GLY A C 1
ATOM 2627 O O . GLY A 1 326 ? -25.394 -5.915 12.060 1.00 87.12 326 GLY A O 1
ATOM 2628 N N . VAL A 1 327 ? -24.586 -3.994 11.230 1.00 90.88 327 VAL A N 1
ATOM 2629 C CA . VAL A 1 327 ? -24.011 -3.494 12.485 1.00 90.88 327 VAL A CA 1
ATOM 2630 C C . VAL A 1 327 ? -24.952 -2.435 13.060 1.00 90.88 327 VAL A C 1
ATOM 2632 O O . VAL A 1 327 ? -25.366 -1.537 12.320 1.00 90.88 327 VAL A O 1
ATOM 2635 N N . LEU A 1 328 ? -25.275 -2.521 14.355 1.00 91.19 328 LEU A N 1
ATOM 2636 C CA . LEU A 1 328 ? -26.073 -1.509 15.064 1.00 91.19 328 LEU A CA 1
ATOM 2637 C C . LEU A 1 328 ? -25.394 -0.133 15.016 1.00 91.19 328 LEU A C 1
ATOM 2639 O O . LEU A 1 328 ? -24.167 -0.059 15.041 1.00 91.19 328 LEU A O 1
ATOM 2643 N N . LEU A 1 329 ? -26.183 0.946 14.992 1.00 91.56 329 LEU A N 1
ATOM 2644 C CA . LEU A 1 329 ? -25.680 2.312 14.801 1.00 91.56 329 LEU A CA 1
ATOM 2645 C C . LEU A 1 329 ? -24.602 2.699 15.826 1.00 91.56 329 LEU A C 1
ATOM 2647 O O . LEU A 1 329 ? -23.524 3.125 15.427 1.00 91.56 329 LEU A O 1
ATOM 2651 N N . ASP A 1 330 ? -24.842 2.456 17.115 1.00 92.69 330 ASP A N 1
ATOM 2652 C CA . ASP A 1 330 ? -23.879 2.792 18.176 1.00 92.69 330 ASP A CA 1
ATOM 2653 C C . ASP A 1 330 ? -22.554 2.027 18.024 1.00 92.69 330 ASP A C 1
ATOM 2655 O O . ASP A 1 330 ? -21.474 2.561 18.274 1.00 92.69 330 ASP A O 1
ATOM 2659 N N . LEU A 1 331 ? -22.616 0.776 17.552 1.00 94.44 331 LEU A N 1
ATOM 2660 C CA . LEU A 1 331 ? -21.424 -0.020 17.257 1.00 94.44 331 LEU A CA 1
ATOM 2661 C C . LEU A 1 331 ? -20.722 0.439 15.976 1.00 94.44 331 LEU A C 1
ATOM 2663 O O . LEU A 1 331 ? -19.496 0.400 15.934 1.00 94.44 331 LEU A O 1
ATOM 2667 N N . ARG A 1 332 ? -21.455 0.903 14.952 1.00 95.44 332 ARG A N 1
ATOM 2668 C CA . ARG A 1 332 ? -20.844 1.529 13.765 1.00 95.44 332 ARG A CA 1
ATOM 2669 C C . ARG A 1 332 ? -20.040 2.754 14.175 1.00 95.44 332 ARG A C 1
ATOM 2671 O O . ARG A 1 332 ? -18.878 2.849 13.795 1.00 95.44 332 ARG A O 1
ATOM 2678 N N . THR A 1 333 ? -20.631 3.634 14.986 1.00 95.00 333 THR A N 1
ATOM 2679 C CA . THR A 1 333 ? -19.949 4.810 15.542 1.00 95.00 333 THR A CA 1
ATOM 2680 C C . THR A 1 333 ? -18.685 4.387 16.275 1.00 95.00 333 THR A C 1
ATOM 2682 O O . THR A 1 333 ? -17.611 4.909 15.989 1.00 95.00 333 THR A O 1
ATOM 2685 N N . LYS A 1 334 ? -18.772 3.356 17.127 1.00 94.25 334 LYS A N 1
ATOM 2686 C CA . LYS A 1 334 ? -17.602 2.896 17.870 1.00 94.25 334 LYS A CA 1
ATOM 2687 C C . LYS A 1 334 ? -16.505 2.313 16.981 1.00 94.25 334 LYS A C 1
ATOM 2689 O O . LYS A 1 334 ? -15.336 2.589 17.206 1.00 94.25 334 LYS A O 1
ATOM 2694 N N . ILE A 1 335 ? -16.851 1.533 15.959 1.00 95.50 335 ILE A N 1
ATOM 2695 C CA . ILE A 1 335 ? -15.875 0.997 14.997 1.00 95.50 335 ILE A CA 1
ATOM 2696 C C . ILE A 1 335 ? -15.212 2.130 14.199 1.00 95.50 335 ILE A C 1
ATOM 2698 O O . ILE A 1 335 ? -14.000 2.095 13.994 1.00 95.50 335 ILE A O 1
ATOM 2702 N N . ILE A 1 336 ? -15.984 3.136 13.776 1.00 95.06 336 ILE A N 1
ATOM 2703 C CA . ILE A 1 336 ? -15.473 4.315 13.064 1.00 95.06 336 ILE A CA 1
ATOM 2704 C C . ILE A 1 336 ? -14.451 5.053 13.932 1.00 95.06 336 ILE A C 1
ATOM 2706 O O . ILE A 1 336 ? -13.321 5.239 13.484 1.00 95.06 336 ILE A O 1
ATOM 2710 N N . GLU A 1 337 ? -14.812 5.390 15.173 1.00 92.56 337 GLU A N 1
ATOM 2711 C CA . GLU A 1 337 ? -13.918 6.045 16.139 1.00 92.56 337 GLU A CA 1
ATOM 2712 C C . GLU A 1 337 ? -12.619 5.255 16.330 1.00 92.56 337 GLU A C 1
ATOM 2714 O O . GLU A 1 337 ? -11.530 5.787 16.143 1.00 92.56 337 GLU A O 1
ATOM 2719 N N . GLU A 1 338 ? -12.733 3.959 16.631 1.00 93.25 338 GLU A N 1
ATOM 2720 C CA . GLU A 1 338 ? -11.597 3.082 16.944 1.00 93.25 338 GLU A CA 1
ATOM 2721 C C . GLU A 1 338 ? -10.654 2.863 15.754 1.00 93.25 338 GLU A C 1
ATOM 2723 O O . GLU A 1 338 ? -9.449 2.642 15.919 1.00 93.25 338 GLU A O 1
ATOM 2728 N N . SER A 1 339 ? -11.203 2.898 14.540 1.00 93.56 339 SER A N 1
ATOM 2729 C CA . SER A 1 339 ? -10.419 2.784 13.315 1.00 93.56 339 SER A CA 1
ATOM 2730 C C . SER A 1 339 ? -9.706 4.079 12.944 1.00 93.56 339 SER A C 1
ATOM 2732 O O . SER A 1 339 ? -8.716 4.014 12.224 1.00 93.56 339 SER A O 1
ATOM 2734 N N . CYS A 1 340 ? -10.219 5.236 13.374 1.00 92.69 340 CYS A N 1
ATOM 2735 C CA . CYS A 1 340 ? -9.827 6.559 12.877 1.00 92.69 340 CYS A CA 1
ATOM 2736 C C . CYS A 1 340 ? -9.840 6.660 11.333 1.00 92.69 340 CYS A C 1
ATOM 2738 O O . CYS A 1 340 ? -9.080 7.422 10.741 1.00 92.69 340 CYS A O 1
ATOM 2740 N N . GLY A 1 341 ? -10.665 5.847 10.662 1.00 92.69 341 GLY A N 1
ATOM 2741 C CA . GLY A 1 341 ? -10.682 5.718 9.203 1.00 92.69 341 GLY A CA 1
ATOM 2742 C C . GLY A 1 341 ? -9.534 4.891 8.614 1.00 92.69 341 GLY A C 1
ATOM 2743 O O . GLY A 1 341 ? -9.512 4.677 7.403 1.00 92.69 341 GLY A O 1
ATOM 2744 N N . HIS A 1 342 ? -8.589 4.390 9.415 1.00 92.56 342 HIS A N 1
ATOM 2745 C CA . HIS A 1 342 ? -7.496 3.563 8.910 1.00 92.56 342 HIS A CA 1
ATOM 2746 C C . HIS A 1 342 ? -8.024 2.269 8.277 1.00 92.56 342 HIS A C 1
ATOM 2748 O O . HIS A 1 342 ? -8.639 1.468 8.990 1.00 92.56 342 HIS A O 1
ATOM 2754 N N . PRO A 1 343 ? -7.778 2.022 6.971 1.00 91.56 343 PRO A N 1
ATOM 2755 C CA . PRO A 1 343 ? -8.410 0.925 6.246 1.00 91.56 343 PRO A CA 1
ATOM 2756 C C . PRO A 1 343 ? -8.253 -0.444 6.903 1.00 91.56 343 PRO A C 1
ATOM 2758 O O . PRO A 1 343 ? -9.253 -1.115 7.151 1.00 91.56 343 PRO A O 1
ATOM 2761 N N . ALA A 1 344 ? -7.033 -0.858 7.250 1.00 89.31 344 ALA A N 1
ATOM 2762 C CA . ALA A 1 344 ? -6.840 -2.165 7.875 1.00 89.31 344 ALA A CA 1
ATOM 2763 C C . ALA A 1 344 ? -7.410 -2.236 9.293 1.00 89.31 344 ALA A C 1
ATOM 2765 O O . ALA A 1 344 ? -8.024 -3.241 9.646 1.00 89.31 344 ALA A O 1
ATOM 2766 N N . SER A 1 345 ? -7.293 -1.165 10.086 1.00 92.19 345 SER A N 1
ATOM 2767 C CA . SER A 1 345 ? -7.910 -1.114 11.418 1.00 92.19 345 SER A CA 1
ATOM 2768 C C . SER A 1 345 ? -9.427 -1.260 11.316 1.00 92.19 345 SER A C 1
ATOM 2770 O O . SER A 1 345 ? -10.015 -2.057 12.040 1.00 92.19 345 SER A O 1
ATOM 2772 N N . PHE A 1 346 ? -10.060 -0.558 10.375 1.00 93.81 346 PHE A N 1
ATOM 2773 C CA . PHE A 1 346 ? -11.492 -0.672 10.116 1.00 93.81 346 PHE A CA 1
ATOM 2774 C C . PHE A 1 346 ? -11.886 -2.102 9.726 1.00 93.81 346 PHE A C 1
ATOM 2776 O O . PHE A 1 346 ? -12.796 -2.671 10.330 1.00 93.81 346 PHE A O 1
ATOM 2783 N N . MET A 1 347 ? -11.172 -2.713 8.775 1.00 90.56 347 MET A N 1
ATOM 2784 C CA . MET A 1 347 ? -11.456 -4.081 8.330 1.00 90.56 347 MET A CA 1
ATOM 2785 C C . MET A 1 347 ? -11.258 -5.114 9.452 1.00 90.56 347 MET A C 1
ATOM 2787 O O . MET A 1 347 ? -12.091 -6.005 9.610 1.00 90.56 347 MET A O 1
ATOM 2791 N N . ILE A 1 348 ? -10.225 -4.962 10.290 1.00 91.12 348 ILE A N 1
ATOM 2792 C CA . ILE A 1 348 ? -9.990 -5.792 11.484 1.00 91.12 348 ILE A CA 1
ATOM 2793 C C . ILE A 1 348 ? -11.152 -5.674 12.472 1.00 91.12 348 ILE A C 1
ATOM 2795 O O . ILE A 1 348 ? -11.676 -6.686 12.937 1.00 91.12 348 ILE A O 1
ATOM 2799 N N . LEU A 1 349 ? -11.583 -4.453 12.794 1.00 93.56 349 LEU A N 1
ATOM 2800 C CA . LEU A 1 349 ? -12.688 -4.228 13.727 1.00 93.56 349 LEU A CA 1
ATOM 2801 C C . LEU A 1 349 ? -14.001 -4.790 13.177 1.00 93.56 349 LEU A C 1
ATOM 2803 O O . LEU A 1 349 ? -14.743 -5.447 13.909 1.00 93.56 349 LEU A O 1
ATOM 2807 N N . LEU A 1 350 ? -14.265 -4.602 11.882 1.00 91.88 350 LEU A N 1
ATOM 2808 C CA . LEU A 1 350 ? -15.430 -5.174 11.216 1.00 91.88 350 LEU A CA 1
ATOM 2809 C C . LEU A 1 350 ? -15.386 -6.709 11.229 1.00 91.88 350 LEU A C 1
ATOM 2811 O O . LEU A 1 350 ? -16.411 -7.348 11.471 1.00 91.88 350 LEU A O 1
ATOM 2815 N N . LYS A 1 351 ? -14.204 -7.309 11.048 1.00 89.56 351 LYS A N 1
ATOM 2816 C CA . LYS A 1 351 ? -13.998 -8.760 11.137 1.00 89.56 351 LYS A CA 1
ATOM 2817 C C . LYS A 1 351 ? -14.220 -9.289 12.551 1.00 89.56 351 LYS A C 1
ATOM 2819 O O . LYS A 1 351 ? -14.927 -10.276 12.723 1.00 89.56 351 LYS A O 1
ATOM 2824 N N . ILE A 1 352 ? -13.712 -8.604 13.574 1.00 91.62 352 ILE A N 1
ATOM 2825 C CA . ILE A 1 352 ? -13.958 -8.960 14.978 1.00 91.62 352 ILE A CA 1
ATOM 2826 C C . ILE A 1 352 ? -15.453 -8.855 15.303 1.00 91.62 352 ILE A C 1
ATOM 2828 O O . ILE A 1 352 ? -16.023 -9.764 15.907 1.00 91.62 352 ILE A O 1
ATOM 2832 N N . PHE A 1 353 ? -16.125 -7.784 14.874 1.00 91.62 353 PHE A N 1
ATOM 2833 C CA . PHE A 1 353 ? -17.579 -7.708 15.000 1.00 91.62 353 PHE A CA 1
ATOM 2834 C C . PHE A 1 353 ? -18.249 -8.897 14.300 1.00 91.62 353 PHE A C 1
ATOM 2836 O O . PHE A 1 353 ? -19.161 -9.516 14.856 1.00 91.62 353 PHE A O 1
ATOM 2843 N N . TYR A 1 354 ? -17.767 -9.252 13.109 1.00 87.94 354 TYR A N 1
ATOM 2844 C CA . TYR A 1 354 ? -18.309 -10.370 12.364 1.00 87.94 354 TYR A CA 1
ATOM 2845 C C . TYR A 1 354 ? -18.112 -11.721 13.085 1.00 87.94 354 TYR A C 1
ATOM 2847 O O . TYR A 1 354 ? -19.021 -12.543 13.150 1.00 87.94 354 TYR A O 1
ATOM 2855 N N . ASP A 1 355 ? -16.970 -11.967 13.703 1.00 87.69 355 ASP A N 1
ATOM 2856 C CA . ASP A 1 355 ? -16.729 -13.275 14.313 1.00 87.69 355 ASP A CA 1
ATOM 2857 C C . ASP A 1 355 ? -17.408 -13.428 15.688 1.00 87.69 355 ASP A C 1
ATOM 2859 O O . ASP A 1 355 ? -17.731 -14.546 16.093 1.00 87.69 355 ASP A O 1
ATOM 2863 N N . PHE A 1 356 ? -17.685 -12.323 16.396 1.00 88.94 356 PHE A N 1
ATOM 2864 C CA . PHE A 1 356 ? -18.179 -12.371 17.782 1.00 88.94 356 PHE A CA 1
ATOM 2865 C C . PHE A 1 356 ? -19.576 -11.783 18.017 1.00 88.94 356 PHE A C 1
ATOM 2867 O O . PHE A 1 356 ? -20.159 -12.063 19.064 1.00 88.94 356 PHE A O 1
ATOM 2874 N N . ARG A 1 357 ? -20.109 -10.966 17.096 1.00 88.62 357 ARG A N 1
ATOM 2875 C CA . ARG A 1 357 ? -21.397 -10.246 17.232 1.00 88.62 357 ARG A CA 1
ATOM 2876 C C . ARG A 1 357 ? -21.619 -9.629 18.632 1.00 88.62 357 ARG A C 1
ATOM 2878 O O . ARG A 1 357 ? -22.644 -9.889 19.268 1.00 88.62 357 ARG A O 1
ATOM 2885 N N . PRO A 1 358 ? -20.661 -8.847 19.160 1.00 91.81 358 PRO A N 1
ATOM 2886 C CA . PRO A 1 358 ? -20.779 -8.280 20.497 1.00 91.81 358 PRO A CA 1
ATOM 2887 C C . PRO A 1 358 ? -21.886 -7.226 20.574 1.00 91.81 358 PRO A C 1
ATOM 2889 O O . PRO A 1 358 ? -22.167 -6.522 19.607 1.00 91.81 358 PRO A O 1
ATOM 2892 N N . THR A 1 359 ? -22.465 -7.079 21.762 1.00 90.69 359 THR A N 1
ATOM 2893 C CA . THR A 1 359 ? -23.233 -5.892 22.148 1.00 90.69 359 THR A CA 1
ATOM 2894 C C . THR A 1 359 ? -22.286 -4.732 22.475 1.00 90.69 359 THR A C 1
ATOM 2896 O O . THR A 1 359 ? -21.092 -4.947 22.704 1.00 90.69 359 THR A O 1
ATOM 2899 N N . LEU A 1 360 ? -22.809 -3.503 22.529 1.00 91.06 360 LEU A N 1
ATOM 2900 C CA . LEU A 1 360 ? -22.014 -2.303 22.821 1.00 91.06 360 LEU A CA 1
ATOM 2901 C C . LEU A 1 360 ? -21.243 -2.413 24.151 1.00 91.06 360 LEU A C 1
ATOM 2903 O O . LEU A 1 360 ? -20.053 -2.119 24.196 1.00 91.06 360 LEU A O 1
ATOM 2907 N N . ASP A 1 361 ? -21.880 -2.928 25.207 1.00 92.69 361 ASP A N 1
ATOM 2908 C CA . ASP A 1 361 ? -21.276 -3.133 26.534 1.00 92.69 361 ASP A CA 1
ATOM 2909 C C . ASP A 1 361 ? -20.156 -4.190 26.544 1.00 92.69 361 ASP A C 1
ATOM 2911 O O . ASP A 1 361 ? -19.259 -4.152 27.387 1.00 92.69 361 ASP A O 1
ATOM 2915 N N . LYS A 1 362 ? -20.171 -5.127 25.589 1.00 93.94 362 LYS A N 1
ATOM 2916 C CA . LYS A 1 362 ? -19.164 -6.195 25.471 1.00 93.94 362 LYS A CA 1
ATOM 2917 C C . LYS A 1 362 ? -18.041 -5.861 24.495 1.00 93.94 362 LYS A C 1
ATOM 2919 O O . LYS A 1 362 ? -17.034 -6.572 24.499 1.00 93.94 362 LYS A O 1
ATOM 2924 N N . TRP A 1 363 ? -18.189 -4.810 23.687 1.00 92.88 363 TRP A N 1
ATOM 2925 C CA . TRP A 1 363 ? -17.262 -4.457 22.609 1.00 92.88 363 TRP A CA 1
ATOM 2926 C C . TRP A 1 363 ? -15.813 -4.356 23.089 1.00 92.88 363 TRP A C 1
ATOM 2928 O O . TRP A 1 363 ? -14.952 -5.099 22.619 1.00 92.88 363 TRP A O 1
ATOM 2938 N N . THR A 1 364 ? -15.559 -3.527 24.103 1.00 90.00 364 THR A N 1
ATOM 2939 C CA . THR A 1 364 ? -14.215 -3.302 24.659 1.00 90.00 364 THR A CA 1
ATOM 2940 C C . THR A 1 364 ? -13.560 -4.598 25.136 1.00 90.00 364 THR A C 1
ATOM 2942 O O . THR A 1 364 ? -12.390 -4.852 24.853 1.00 90.00 364 THR A O 1
ATOM 2945 N N . ARG A 1 365 ? -14.324 -5.464 25.816 1.00 89.88 365 ARG A N 1
ATOM 2946 C CA . ARG A 1 365 ? -13.825 -6.754 26.315 1.00 89.88 365 ARG A CA 1
ATOM 2947 C C . ARG A 1 365 ? -13.489 -7.715 25.174 1.00 89.88 365 ARG A C 1
ATOM 2949 O O . ARG A 1 365 ? -12.502 -8.443 25.262 1.00 89.88 365 ARG A O 1
ATOM 2956 N N . VAL A 1 366 ? -14.302 -7.732 24.117 1.00 92.19 366 VAL A N 1
ATOM 2957 C CA . VAL A 1 366 ? -14.058 -8.568 22.934 1.00 92.19 366 VAL A CA 1
ATOM 2958 C C . VAL A 1 366 ? -12.818 -8.099 22.183 1.00 92.19 366 VAL A C 1
ATOM 2960 O O . VAL A 1 366 ? -11.997 -8.944 21.829 1.00 92.19 366 VAL A O 1
ATOM 2963 N N . LEU A 1 367 ? -12.636 -6.788 22.011 1.00 90.25 367 LEU A N 1
ATOM 2964 C CA . LEU A 1 367 ? -11.420 -6.235 21.416 1.00 90.25 367 LEU A CA 1
ATOM 2965 C C . LEU A 1 367 ? -10.178 -6.642 22.212 1.00 90.25 367 LEU A C 1
ATOM 2967 O O . LEU A 1 367 ? -9.275 -7.258 21.653 1.00 90.25 367 LEU A O 1
ATOM 2971 N N . GLN A 1 368 ? -10.162 -6.390 23.524 1.00 86.31 368 GLN A N 1
ATOM 2972 C CA . GLN A 1 368 ? -9.003 -6.681 24.373 1.00 86.31 368 GLN A CA 1
ATOM 2973 C C . GLN A 1 368 ? -8.581 -8.159 24.331 1.00 86.31 368 GLN A C 1
ATOM 2975 O O . GLN A 1 368 ? -7.394 -8.463 24.371 1.00 86.31 368 GLN A O 1
ATOM 2980 N N . GLY A 1 369 ? -9.539 -9.088 24.244 1.00 85.94 369 GLY A N 1
ATOM 2981 C CA . GLY A 1 369 ? -9.248 -10.523 24.231 1.00 85.94 369 GLY A CA 1
ATOM 2982 C C . GLY A 1 369 ? -8.847 -11.102 22.872 1.00 85.94 369 GLY A C 1
ATOM 2983 O O . GLY A 1 369 ? -8.388 -12.244 22.829 1.00 85.94 369 GLY A O 1
ATOM 2984 N N . ASN A 1 370 ? -9.056 -10.376 21.767 1.00 88.56 370 ASN A N 1
ATOM 2985 C CA . ASN A 1 370 ? -8.957 -10.960 20.424 1.00 88.56 370 ASN A CA 1
ATOM 2986 C C . ASN A 1 370 ? -8.143 -10.145 19.417 1.00 88.56 370 ASN A C 1
ATOM 2988 O O . ASN A 1 370 ? -7.691 -10.736 18.442 1.00 88.56 370 ASN A O 1
ATOM 2992 N N . LEU A 1 371 ? -7.940 -8.842 19.630 1.00 88.25 371 LEU A N 1
ATOM 2993 C CA . LEU A 1 371 ? -7.367 -7.923 18.641 1.00 88.25 371 LEU A CA 1
ATOM 2994 C C . LEU A 1 371 ? -6.040 -8.411 18.042 1.00 88.25 371 LEU A C 1
ATOM 2996 O O . LEU A 1 371 ? -5.912 -8.458 16.821 1.00 88.25 371 LEU A O 1
ATOM 3000 N N . GLU A 1 372 ? -5.092 -8.854 18.874 1.00 85.44 372 GLU A N 1
ATOM 3001 C CA . GLU A 1 372 ? -3.765 -9.304 18.415 1.00 85.44 372 GLU A CA 1
ATOM 3002 C C . GLU A 1 372 ? -3.844 -10.433 17.370 1.00 85.44 372 GLU A C 1
ATOM 3004 O O . GLU A 1 372 ? -3.041 -10.468 16.437 1.00 85.44 372 GLU A O 1
ATOM 3009 N N . ARG A 1 373 ? -4.860 -11.307 17.454 1.00 85.50 373 ARG A N 1
ATOM 3010 C CA . ARG A 1 373 ? -5.056 -12.426 16.512 1.00 85.50 373 ARG A CA 1
ATOM 3011 C C . ARG A 1 373 ? -5.428 -11.979 15.099 1.00 85.50 373 ARG A C 1
ATOM 3013 O O . ARG A 1 373 ? -5.241 -12.758 14.174 1.00 85.50 373 ARG A O 1
ATOM 3020 N N . TYR A 1 374 ? -5.957 -10.766 14.941 1.00 86.31 374 TYR A N 1
ATOM 3021 C CA . TYR A 1 374 ? -6.400 -10.218 13.654 1.00 86.31 374 TYR A CA 1
ATOM 3022 C C . TYR A 1 374 ? -5.405 -9.216 13.059 1.00 86.31 374 TYR A C 1
ATOM 3024 O O . TYR A 1 374 ? -5.571 -8.785 11.925 1.00 86.31 374 TYR A O 1
ATOM 3032 N N . MET A 1 375 ? -4.356 -8.838 13.794 1.00 81.19 375 MET A N 1
ATOM 3033 C CA . MET A 1 375 ? -3.383 -7.835 13.349 1.00 81.19 375 MET A CA 1
ATOM 3034 C C . MET A 1 375 ? -2.244 -8.402 12.484 1.00 81.19 375 MET A C 1
ATOM 3036 O O . MET A 1 375 ? -1.250 -7.709 12.312 1.00 81.19 375 MET A O 1
ATOM 3040 N N . ASN A 1 376 ? -2.332 -9.642 11.981 1.00 74.12 376 ASN A N 1
ATOM 3041 C CA . ASN A 1 376 ? -1.390 -10.255 11.023 1.00 74.12 376 ASN A CA 1
ATOM 3042 C C . ASN A 1 376 ? 0.102 -9.929 11.263 1.00 74.12 376 ASN A C 1
ATOM 3044 O O . ASN A 1 376 ? 0.816 -9.544 10.342 1.00 74.12 376 ASN A O 1
ATOM 3048 N N . VAL A 1 377 ? 0.580 -10.063 12.509 1.00 78.38 377 VAL A N 1
ATOM 3049 C CA . VAL A 1 377 ? 1.977 -9.778 12.928 1.00 78.38 377 VAL A CA 1
ATOM 3050 C C . VAL A 1 377 ? 2.381 -8.287 12.880 1.00 78.38 377 VAL A C 1
ATOM 3052 O O . VAL A 1 377 ? 3.422 -7.926 13.420 1.00 78.38 377 VAL A O 1
ATOM 3055 N N . THR A 1 378 ? 1.552 -7.373 12.360 1.00 79.12 378 THR A N 1
ATOM 3056 C CA . THR A 1 378 ? 1.804 -5.914 12.384 1.00 79.12 378 THR A CA 1
ATOM 3057 C C . THR A 1 378 ? 2.072 -5.408 13.799 1.00 79.12 378 THR A C 1
ATOM 3059 O O . THR A 1 378 ? 2.988 -4.624 14.016 1.00 79.12 378 THR A O 1
ATOM 3062 N N . HIS A 1 379 ? 1.313 -5.900 14.780 1.00 83.19 379 HIS A N 1
ATOM 3063 C CA . HIS A 1 379 ? 1.517 -5.554 16.186 1.00 83.19 379 HIS A CA 1
ATOM 3064 C C . HIS A 1 379 ? 2.877 -6.012 16.730 1.00 83.19 379 HIS A C 1
ATOM 3066 O O . HIS A 1 379 ? 3.413 -5.345 17.602 1.00 83.19 379 HIS A O 1
ATOM 3072 N N . THR A 1 380 ? 3.427 -7.128 16.242 1.00 83.62 380 THR A N 1
ATOM 3073 C CA . THR A 1 380 ? 4.762 -7.608 16.625 1.00 83.62 380 THR A CA 1
ATOM 3074 C C . THR A 1 380 ? 5.826 -6.697 16.038 1.00 83.62 380 THR A C 1
ATOM 3076 O O . THR A 1 380 ? 6.615 -6.158 16.792 1.00 83.62 380 THR A O 1
ATOM 3079 N N . LYS A 1 381 ? 5.755 -6.402 14.733 1.00 83.62 381 LYS A N 1
ATOM 3080 C CA . LYS A 1 381 ? 6.707 -5.491 14.076 1.00 83.62 381 LYS A CA 1
ATOM 3081 C C . LYS A 1 381 ? 6.741 -4.112 14.731 1.00 83.62 381 LYS A C 1
ATOM 3083 O O . LYS A 1 381 ? 7.806 -3.572 14.964 1.00 83.62 381 LYS A O 1
ATOM 3088 N N . LEU A 1 382 ? 5.572 -3.554 15.052 1.00 87.44 382 LEU A N 1
ATOM 3089 C CA . LEU A 1 382 ? 5.495 -2.271 15.753 1.00 87.44 382 LEU A CA 1
ATOM 3090 C C . LEU A 1 382 ? 6.084 -2.344 17.163 1.00 87.44 382 LEU A C 1
ATOM 3092 O O . LEU A 1 382 ? 6.707 -1.383 17.595 1.00 87.44 382 LEU A O 1
ATOM 3096 N N . LYS A 1 383 ? 5.884 -3.455 17.884 1.00 87.69 383 LYS A N 1
ATOM 3097 C CA . LYS A 1 383 ? 6.517 -3.659 19.193 1.00 87.69 383 LYS A CA 1
ATOM 3098 C C . LYS A 1 383 ? 8.035 -3.727 19.049 1.00 87.69 383 LYS A C 1
ATOM 3100 O O . LYS A 1 383 ? 8.700 -3.015 19.784 1.00 87.69 383 LYS A O 1
ATOM 3105 N N . ASP A 1 384 ? 8.549 -4.484 18.083 1.00 88.75 384 ASP A N 1
ATOM 3106 C CA . ASP A 1 384 ? 9.988 -4.607 17.826 1.00 88.75 384 ASP A CA 1
ATOM 3107 C C . ASP A 1 384 ? 10.611 -3.227 17.514 1.00 88.75 384 ASP A C 1
ATOM 3109 O O . ASP A 1 384 ? 11.577 -2.826 18.155 1.00 88.75 384 ASP A O 1
ATOM 3113 N N . GLU A 1 385 ? 9.989 -2.439 16.628 1.00 90.44 385 GLU A N 1
ATOM 3114 C CA . GLU A 1 385 ? 10.427 -1.069 16.295 1.00 90.44 385 GLU A CA 1
ATOM 3115 C C . GLU A 1 385 ? 10.416 -0.129 17.516 1.00 90.44 385 GLU A C 1
ATOM 3117 O O . GLU A 1 385 ? 11.305 0.704 17.675 1.00 90.44 385 GLU A O 1
ATOM 3122 N N . ILE A 1 386 ? 9.421 -0.257 18.405 1.00 90.56 386 ILE A N 1
ATOM 3123 C CA . ILE A 1 386 ? 9.354 0.520 19.654 1.00 90.56 386 ILE A CA 1
ATOM 3124 C C . ILE A 1 386 ? 10.391 0.020 20.670 1.00 90.56 386 ILE A C 1
ATOM 3126 O O . ILE A 1 386 ? 10.944 0.813 21.427 1.00 90.56 386 ILE A O 1
ATOM 3130 N N . GLU A 1 387 ? 10.672 -1.280 20.727 1.00 89.38 387 GLU A N 1
ATOM 3131 C CA . GLU A 1 387 ? 11.688 -1.849 21.617 1.00 89.38 387 GLU A CA 1
ATOM 3132 C C . GLU A 1 387 ? 13.100 -1.391 21.233 1.00 89.38 387 GLU A C 1
ATOM 3134 O O . GLU A 1 387 ? 13.913 -1.145 22.130 1.00 89.38 387 GLU A O 1
ATOM 3139 N N . GLU A 1 388 ? 13.356 -1.191 19.940 1.00 90.56 388 GLU A N 1
ATOM 3140 C CA . GLU A 1 388 ? 14.606 -0.645 19.400 1.00 90.56 388 GLU A CA 1
ATOM 3141 C C . GLU A 1 388 ? 14.770 0.873 19.599 1.00 90.56 388 GLU A C 1
ATOM 3143 O O . GLU A 1 388 ? 15.875 1.389 19.426 1.00 90.56 388 GLU A O 1
ATOM 3148 N N . MET A 1 389 ? 13.714 1.598 19.992 1.00 92.25 389 MET A N 1
ATOM 3149 C CA . MET A 1 389 ? 13.814 3.026 20.315 1.00 92.25 389 MET A CA 1
ATOM 3150 C C . MET A 1 389 ? 14.710 3.282 21.532 1.00 92.25 389 MET A C 1
ATOM 3152 O O . MET A 1 389 ? 14.743 2.487 22.482 1.00 92.25 389 MET A O 1
ATOM 3156 N N . ASP A 1 390 ? 15.406 4.417 21.530 1.00 92.62 390 ASP A N 1
ATOM 3157 C CA . ASP A 1 390 ? 16.170 4.864 22.693 1.00 92.62 390 ASP A CA 1
ATOM 3158 C C . ASP A 1 390 ? 15.259 5.360 23.834 1.00 92.62 390 ASP A C 1
ATOM 3160 O O . ASP A 1 390 ? 14.031 5.427 23.709 1.00 92.62 390 ASP A O 1
ATOM 3164 N N . ASP A 1 391 ? 15.850 5.645 24.997 1.00 91.12 391 ASP A N 1
ATOM 3165 C CA . ASP A 1 391 ? 15.086 6.029 26.188 1.00 91.12 391 ASP A CA 1
ATOM 3166 C C . ASP A 1 391 ? 14.336 7.363 26.009 1.00 91.12 391 ASP A C 1
ATOM 3168 O O . ASP A 1 391 ? 13.214 7.482 26.503 1.00 91.12 391 ASP A O 1
ATOM 3172 N N . ASN A 1 392 ? 14.897 8.322 25.260 1.00 92.38 392 ASN A N 1
ATOM 3173 C CA . ASN A 1 392 ? 14.264 9.621 25.008 1.00 92.38 392 ASN A CA 1
ATOM 3174 C C . ASN A 1 392 ? 13.085 9.472 24.036 1.00 92.38 392 ASN A C 1
ATOM 3176 O O . ASN A 1 392 ? 12.009 10.020 24.268 1.00 92.38 392 ASN A O 1
ATOM 3180 N N . GLU A 1 393 ? 13.261 8.690 22.969 1.00 92.88 393 GLU A N 1
ATOM 3181 C CA . GLU A 1 393 ? 12.201 8.353 22.013 1.00 92.88 393 GLU A CA 1
ATOM 3182 C C . GLU A 1 393 ? 11.035 7.625 22.703 1.00 92.88 393 GLU A C 1
ATOM 3184 O O . GLU A 1 393 ? 9.862 7.936 22.471 1.00 92.88 393 GLU A O 1
ATOM 3189 N N . LYS A 1 394 ? 11.343 6.678 23.602 1.00 91.38 394 LYS A N 1
ATOM 3190 C CA . LYS A 1 394 ? 10.338 5.965 24.406 1.00 91.38 394 LYS A CA 1
ATOM 3191 C C . LYS A 1 394 ? 9.621 6.885 25.384 1.00 91.38 394 LYS A C 1
ATOM 3193 O O . LYS A 1 394 ? 8.417 6.719 25.574 1.00 91.38 394 LYS A O 1
ATOM 3198 N N . GLU A 1 395 ? 10.330 7.809 26.028 1.00 91.00 395 GLU A N 1
ATOM 3199 C CA . GLU A 1 395 ? 9.729 8.805 26.918 1.00 91.00 395 GLU A CA 1
ATOM 3200 C C . GLU A 1 395 ? 8.778 9.724 26.146 1.00 91.00 395 GLU A C 1
ATOM 3202 O O . GLU A 1 395 ? 7.618 9.850 26.536 1.00 91.00 395 GLU A O 1
ATOM 3207 N N . TYR A 1 396 ? 9.191 10.229 24.981 1.00 91.31 396 TYR A N 1
ATOM 3208 C CA . TYR A 1 396 ? 8.321 11.025 24.114 1.00 91.31 396 TYR A CA 1
ATOM 3209 C C . TYR A 1 396 ? 7.070 10.248 23.674 1.00 91.31 396 TYR A C 1
ATOM 3211 O O . TYR A 1 396 ? 5.944 10.737 23.791 1.00 91.31 396 TYR A O 1
ATOM 3219 N N . LEU A 1 397 ? 7.226 8.992 23.234 1.00 90.94 397 LEU A N 1
ATOM 3220 C CA . LEU A 1 397 ? 6.084 8.150 22.876 1.00 90.94 397 LEU A CA 1
ATOM 3221 C C . LEU A 1 397 ? 5.161 7.891 24.080 1.00 90.94 397 LEU A C 1
ATOM 3223 O O . LEU A 1 397 ? 3.941 7.878 23.911 1.00 90.94 397 LEU A O 1
ATOM 3227 N N . ARG A 1 398 ? 5.706 7.712 25.293 1.00 89.50 398 ARG A N 1
ATOM 3228 C CA . ARG A 1 398 ? 4.905 7.584 26.526 1.00 89.50 398 ARG A CA 1
ATOM 3229 C C . ARG A 1 398 ? 4.076 8.832 26.782 1.00 89.50 398 ARG A C 1
ATOM 3231 O O . ARG A 1 398 ? 2.868 8.699 26.976 1.00 89.50 398 ARG A O 1
ATOM 3238 N N . GLU A 1 399 ? 4.681 10.015 26.709 1.00 88.50 399 GLU A N 1
ATOM 3239 C CA . GLU A 1 399 ? 3.971 11.284 26.888 1.00 88.50 399 GLU A CA 1
ATOM 3240 C C . GLU A 1 399 ? 2.802 11.410 25.903 1.00 88.50 399 GLU A C 1
ATOM 3242 O O . GLU A 1 399 ? 1.678 11.713 26.309 1.00 88.50 399 GLU A O 1
ATOM 3247 N N . LEU A 1 400 ? 3.017 11.081 24.623 1.00 88.50 400 LEU A N 1
ATOM 3248 C CA . LEU A 1 400 ? 1.947 11.077 23.619 1.00 88.50 400 LEU A CA 1
ATOM 3249 C C . LEU A 1 400 ? 0.793 10.135 23.995 1.00 88.50 400 LEU A C 1
ATOM 3251 O O . LEU A 1 400 ? -0.378 10.472 23.795 1.00 88.50 400 LEU A O 1
ATOM 3255 N N . THR A 1 401 ? 1.101 8.959 24.546 1.00 85.75 401 THR A N 1
ATOM 3256 C CA . THR A 1 401 ? 0.078 7.988 24.959 1.00 85.75 401 THR A CA 1
ATOM 3257 C C . THR A 1 401 ? -0.650 8.364 26.252 1.00 85.75 401 THR A C 1
ATOM 3259 O O . THR A 1 401 ? -1.834 8.046 26.376 1.00 85.75 401 THR A O 1
ATOM 3262 N N . ASP A 1 402 ? -0.000 9.068 27.183 1.00 77.38 402 ASP A N 1
ATOM 3263 C CA . ASP A 1 402 ? -0.579 9.449 28.480 1.00 77.38 402 ASP A CA 1
ATOM 3264 C C . ASP A 1 402 ? -1.729 10.443 28.333 1.00 77.38 402 ASP A C 1
ATOM 3266 O O . ASP A 1 402 ? -2.740 10.359 29.036 1.00 77.38 402 ASP A O 1
ATOM 3270 N N . TYR A 1 403 ? -1.618 11.363 27.376 1.00 66.62 403 TYR A N 1
ATOM 3271 C CA . TYR A 1 403 ? -2.667 12.349 27.144 1.00 66.62 403 TYR A CA 1
ATOM 3272 C C . TYR A 1 403 ? -3.882 11.784 26.403 1.00 66.62 403 TYR A C 1
ATOM 3274 O O . TYR A 1 403 ? -4.916 12.453 26.396 1.00 66.62 403 TYR A O 1
ATOM 3282 N N . GLN A 1 404 ? -3.764 10.600 25.778 1.00 69.44 404 GLN A N 1
ATOM 3283 C CA . GLN A 1 404 ? -4.798 9.942 24.957 1.00 69.44 404 GLN A CA 1
ATOM 3284 C C . GLN A 1 404 ? -5.575 10.912 24.050 1.00 69.44 404 GLN A C 1
ATOM 3286 O O . GLN A 1 404 ? -6.768 10.735 23.807 1.00 69.44 404 GLN A O 1
ATOM 3291 N N . LYS A 1 405 ? -4.923 11.983 23.583 1.00 61.75 405 LYS A N 1
ATOM 3292 C CA . LYS A 1 405 ? -5.572 12.981 22.735 1.00 61.75 405 LYS A CA 1
ATOM 3293 C C . LYS A 1 405 ? -5.810 12.365 21.365 1.00 61.75 405 LYS A C 1
ATOM 3295 O O . LYS A 1 405 ? -4.912 11.734 20.813 1.00 61.75 405 LYS A O 1
ATOM 3300 N N . ASP A 1 406 ? -6.983 12.630 20.796 1.00 70.62 406 ASP A N 1
ATOM 3301 C CA . ASP A 1 406 ? -7.323 12.190 19.438 1.00 70.62 406 ASP A CA 1
ATOM 3302 C C . ASP A 1 406 ? -6.331 12.745 18.398 1.00 70.62 406 ASP A C 1
ATOM 3304 O O . ASP A 1 406 ? -5.998 12.072 17.426 1.00 70.62 406 ASP A O 1
ATOM 3308 N N . HIS A 1 407 ? -5.838 13.971 18.623 1.00 84.12 407 HIS A N 1
ATOM 3309 C CA . HIS A 1 407 ? -4.835 14.640 17.796 1.00 84.12 407 HIS A CA 1
ATOM 3310 C C . HIS A 1 407 ? -4.090 15.748 18.565 1.00 84.12 407 HIS A C 1
ATOM 3312 O O . HIS A 1 407 ? -4.598 16.302 19.548 1.00 84.12 407 HIS A O 1
ATOM 3318 N N . TRP A 1 408 ? -2.932 16.170 18.065 1.00 87.62 408 TRP A N 1
ATOM 3319 C CA . TRP A 1 408 ? -2.178 17.337 18.531 1.00 87.62 408 TRP A CA 1
ATOM 3320 C C . TRP A 1 408 ? -1.664 18.183 17.367 1.00 87.62 408 TRP A C 1
ATOM 3322 O O . TRP A 1 408 ? -1.695 17.772 16.205 1.00 87.62 408 TRP A O 1
ATOM 3332 N N . SER A 1 409 ? -1.235 19.402 17.693 1.00 86.94 409 SER A N 1
ATOM 3333 C CA . SER A 1 409 ? -0.669 20.326 16.717 1.00 86.94 409 SER A CA 1
ATOM 3334 C C . SER A 1 409 ? 0.804 20.014 16.460 1.00 86.94 409 SER A C 1
ATOM 3336 O O . SER A 1 409 ? 1.548 19.782 17.409 1.00 86.94 409 SER A O 1
ATOM 3338 N N . MET A 1 410 ? 1.222 20.068 15.199 1.00 86.50 410 MET A N 1
ATOM 3339 C CA . MET A 1 410 ? 2.612 19.900 14.759 1.00 86.50 410 MET A CA 1
ATOM 3340 C C . MET A 1 410 ? 2.895 20.887 13.620 1.00 86.50 410 MET A C 1
ATOM 3342 O O . MET A 1 410 ? 1.994 21.186 12.839 1.00 86.50 410 MET A O 1
ATOM 3346 N N . GLU A 1 411 ? 4.110 21.421 13.511 1.00 85.06 411 GLU A N 1
ATOM 3347 C CA . GLU A 1 411 ? 4.475 22.315 12.405 1.00 85.06 411 GLU A CA 1
ATOM 3348 C C . GLU A 1 411 ? 4.735 21.499 11.129 1.00 85.06 411 GLU A C 1
ATOM 3350 O O . GLU A 1 411 ? 5.810 20.946 10.933 1.00 85.06 411 GLU A O 1
ATOM 3355 N N . LEU A 1 412 ? 3.733 21.409 10.249 1.00 85.19 412 LEU A N 1
ATOM 3356 C CA . LEU A 1 412 ? 3.769 20.567 9.042 1.00 85.19 412 LEU A CA 1
ATOM 3357 C C . LEU A 1 412 ? 3.989 21.374 7.751 1.00 85.19 412 LEU A C 1
ATOM 3359 O O . LEU A 1 412 ? 3.788 20.859 6.650 1.00 85.19 412 LEU A O 1
ATOM 3363 N N . GLY A 1 413 ? 4.368 22.652 7.875 1.00 79.50 413 GLY A N 1
ATOM 3364 C CA . GLY A 1 413 ? 4.557 23.559 6.737 1.00 79.50 413 GLY A CA 1
ATOM 3365 C C . GLY A 1 413 ? 5.692 23.131 5.802 1.00 79.50 413 GLY A C 1
ATOM 3366 O O . GLY A 1 413 ? 5.599 23.328 4.591 1.00 79.50 413 GLY A O 1
ATOM 3367 N N . ASP A 1 414 ? 6.728 22.495 6.351 1.00 82.88 414 ASP A N 1
ATOM 3368 C CA . ASP A 1 414 ? 7.814 21.876 5.597 1.00 82.88 414 ASP A CA 1
ATOM 3369 C C . ASP A 1 414 ? 8.117 20.486 6.165 1.00 82.88 414 ASP A C 1
ATOM 3371 O O . ASP A 1 414 ? 8.898 20.329 7.102 1.00 82.88 414 ASP A O 1
ATOM 33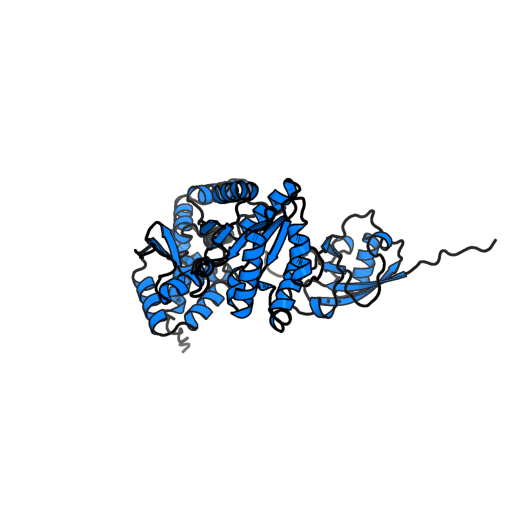75 N N . LEU A 1 415 ? 7.503 19.461 5.566 1.00 84.25 415 LEU A N 1
ATOM 3376 C CA . LEU A 1 415 ? 7.655 18.067 5.997 1.00 84.25 415 LEU A CA 1
ATOM 3377 C C . LEU A 1 415 ? 9.104 17.555 5.919 1.00 84.25 415 LEU A C 1
ATOM 3379 O O . LEU A 1 415 ? 9.399 16.494 6.451 1.00 84.25 415 LEU A O 1
ATOM 3383 N N . THR A 1 416 ? 10.011 18.279 5.255 1.00 81.06 416 THR A N 1
ATOM 3384 C CA . THR A 1 416 ? 11.429 17.902 5.196 1.00 81.06 416 THR A CA 1
ATOM 3385 C C . THR A 1 416 ? 12.229 18.328 6.430 1.00 81.06 416 THR A C 1
ATOM 3387 O O . THR A 1 416 ? 13.376 17.902 6.569 1.00 81.06 416 THR A O 1
ATOM 3390 N N . LYS A 1 417 ? 11.638 19.143 7.316 1.00 84.00 417 LYS A N 1
ATOM 3391 C CA . LYS A 1 417 ? 12.274 19.734 8.506 1.00 84.00 417 LYS A CA 1
ATOM 3392 C C . LYS A 1 417 ? 11.646 19.295 9.831 1.00 84.00 417 LYS A C 1
ATOM 3394 O O . LYS A 1 417 ? 11.849 19.960 10.843 1.00 84.00 417 LYS A O 1
ATOM 3399 N N . LEU A 1 418 ? 10.854 18.228 9.821 1.00 85.62 418 LEU A N 1
ATOM 3400 C CA . LEU A 1 418 ? 10.301 17.671 11.054 1.00 85.62 418 LEU A CA 1
ATOM 3401 C C . LEU A 1 418 ? 11.430 17.188 11.972 1.00 85.62 418 LEU A C 1
ATOM 3403 O O . LEU A 1 418 ? 12.506 16.831 11.486 1.00 85.62 418 LEU A O 1
ATOM 3407 N N . ASP A 1 419 ? 11.158 17.170 13.275 1.00 86.94 419 ASP A N 1
ATOM 3408 C CA . ASP A 1 419 ? 12.049 16.569 14.266 1.00 86.94 419 ASP A CA 1
ATOM 3409 C C . ASP A 1 419 ? 12.311 15.087 13.940 1.00 86.94 419 ASP A C 1
ATOM 3411 O O . ASP A 1 419 ? 11.460 14.401 13.360 1.00 86.94 419 ASP A O 1
ATOM 3415 N N . ASP A 1 420 ? 13.498 14.589 14.288 1.00 88.12 420 ASP A N 1
ATOM 3416 C CA . ASP A 1 420 ? 13.917 13.221 13.973 1.00 88.12 420 ASP A CA 1
ATOM 3417 C C . ASP A 1 420 ? 12.979 12.174 14.601 1.00 88.12 420 ASP A C 1
ATOM 3419 O O . ASP A 1 420 ? 12.647 11.178 13.947 1.00 88.12 420 ASP A O 1
ATOM 3423 N N . ILE A 1 421 ? 12.481 12.418 15.821 1.00 91.44 421 ILE A N 1
ATOM 3424 C CA . ILE A 1 421 ? 11.555 11.509 16.509 1.00 91.44 421 ILE A CA 1
ATOM 3425 C C . ILE A 1 421 ? 10.200 11.503 15.794 1.00 91.44 421 ILE A C 1
ATOM 3427 O O . ILE A 1 421 ? 9.659 10.437 15.494 1.00 91.44 421 ILE A O 1
ATOM 3431 N N . ASP A 1 422 ? 9.661 12.677 15.454 1.00 90.50 422 ASP A N 1
ATOM 3432 C CA . ASP A 1 422 ? 8.379 12.791 14.746 1.00 90.50 422 ASP A CA 1
ATOM 3433 C C . ASP A 1 422 ? 8.441 12.136 13.352 1.00 90.50 422 ASP A C 1
ATOM 3435 O O . ASP A 1 422 ? 7.520 11.405 12.969 1.00 90.50 422 ASP A O 1
ATOM 3439 N N . ASN A 1 423 ? 9.548 12.323 12.617 1.00 89.75 423 ASN A N 1
ATOM 3440 C CA . ASN A 1 423 ? 9.806 11.630 11.348 1.00 89.75 423 ASN A CA 1
ATOM 3441 C C . ASN A 1 423 ? 9.787 10.110 11.527 1.00 89.75 423 ASN A C 1
ATOM 3443 O O . ASN A 1 423 ? 9.082 9.412 10.796 1.00 89.75 423 ASN A O 1
ATOM 3447 N N . LYS A 1 424 ? 10.510 9.592 12.526 1.00 91.06 424 LYS A N 1
ATOM 3448 C CA . LYS A 1 424 ? 10.570 8.154 12.818 1.00 91.06 424 LYS A CA 1
ATOM 3449 C C . LYS A 1 424 ? 9.186 7.584 13.135 1.00 91.06 424 LYS A C 1
ATOM 3451 O O . LYS A 1 424 ? 8.807 6.535 12.610 1.00 91.06 424 LYS A O 1
ATOM 3456 N N . LEU A 1 425 ? 8.389 8.286 13.940 1.00 92.81 425 LEU A N 1
ATOM 3457 C CA . LEU A 1 425 ? 7.039 7.843 14.297 1.00 92.81 425 LEU A CA 1
ATOM 3458 C C . LEU A 1 425 ? 6.063 7.857 13.103 1.00 92.81 425 LEU A C 1
ATOM 346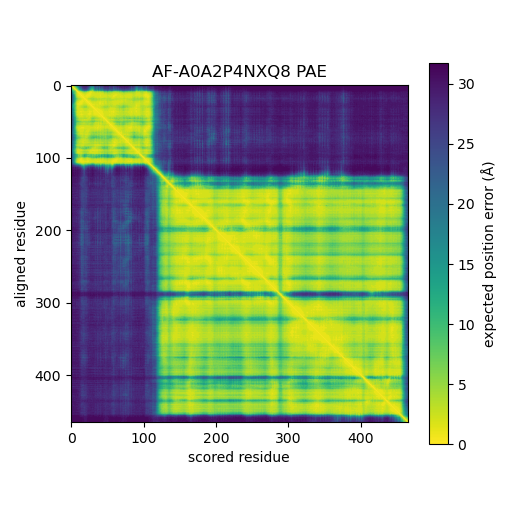0 O O . LEU A 1 425 ? 5.192 6.982 13.010 1.00 92.81 425 LEU A O 1
ATOM 3464 N N . LEU A 1 426 ? 6.202 8.810 12.175 1.00 92.38 426 LEU A N 1
ATOM 3465 C CA . LEU A 1 426 ? 5.454 8.837 10.910 1.00 92.38 426 LEU A CA 1
ATOM 3466 C C . LEU A 1 426 ? 5.910 7.724 9.949 1.00 92.38 426 LEU A C 1
ATOM 3468 O O . LEU A 1 426 ? 5.077 7.097 9.288 1.00 92.38 426 LEU A O 1
ATOM 3472 N N . ASP A 1 427 ? 7.211 7.439 9.898 1.00 90.31 427 ASP A N 1
ATOM 3473 C CA . ASP A 1 427 ? 7.815 6.403 9.052 1.00 90.31 427 ASP A CA 1
ATOM 3474 C C . ASP A 1 427 ? 7.362 4.996 9.424 1.00 90.31 427 ASP A C 1
ATOM 3476 O O . ASP A 1 427 ? 6.969 4.215 8.551 1.00 90.31 427 ASP A O 1
ATOM 3480 N N . ILE A 1 428 ? 7.362 4.697 10.723 1.00 89.81 428 ILE A N 1
ATOM 3481 C CA . ILE A 1 428 ? 6.871 3.432 11.280 1.00 89.81 428 ILE A CA 1
ATOM 3482 C C . ILE A 1 428 ? 5.338 3.339 11.140 1.00 89.81 428 ILE A C 1
ATOM 3484 O O . ILE A 1 428 ? 4.758 2.251 11.146 1.00 89.81 428 ILE A O 1
ATOM 3488 N N . GLY A 1 429 ? 4.657 4.475 10.954 1.00 90.19 429 GLY A N 1
ATOM 3489 C CA . GLY A 1 429 ? 3.205 4.553 10.814 1.00 90.19 429 GLY A CA 1
ATOM 3490 C C . GLY A 1 429 ? 2.459 4.524 12.147 1.00 90.19 429 GLY A C 1
ATOM 3491 O O . GLY A 1 429 ? 1.281 4.158 12.178 1.00 90.19 429 GLY A O 1
ATOM 3492 N N . ILE A 1 430 ? 3.121 4.911 13.241 1.00 92.88 430 ILE A N 1
ATOM 3493 C CA . ILE A 1 430 ? 2.470 5.177 14.531 1.00 92.88 430 ILE A CA 1
ATOM 3494 C C . ILE A 1 430 ? 1.613 6.437 14.414 1.00 92.88 430 ILE A C 1
ATOM 3496 O O . ILE A 1 430 ? 0.457 6.443 14.848 1.00 92.88 430 ILE A O 1
ATOM 3500 N N . LEU A 1 431 ? 2.172 7.468 13.779 1.00 92.94 431 LEU A N 1
ATOM 3501 C CA . LEU A 1 431 ? 1.514 8.744 13.545 1.00 92.94 431 LEU A CA 1
ATOM 3502 C C . LEU A 1 431 ? 0.986 8.871 12.120 1.00 92.94 431 LEU A C 1
ATOM 3504 O O . LEU A 1 431 ? 1.497 8.272 11.171 1.00 92.94 431 LEU A O 1
ATOM 3508 N N . TYR A 1 432 ? -0.027 9.719 11.979 1.00 93.00 432 TYR A N 1
ATOM 3509 C CA . TYR A 1 432 ? -0.609 10.091 10.704 1.00 93.00 432 TYR A CA 1
ATOM 3510 C C . TYR A 1 432 ? -0.954 11.581 10.682 1.00 93.00 432 TYR A C 1
ATOM 3512 O O . TYR A 1 432 ? -1.566 12.107 11.612 1.00 93.00 432 TYR A O 1
ATOM 3520 N N . ILE A 1 433 ? -0.591 12.256 9.589 1.00 92.12 433 ILE A N 1
ATOM 3521 C CA . ILE A 1 433 ? -0.978 13.649 9.341 1.00 92.12 433 ILE A CA 1
ATOM 3522 C C . ILE A 1 433 ? -2.457 13.675 8.964 1.00 92.12 433 ILE A C 1
ATOM 3524 O O . ILE A 1 433 ? -2.831 13.163 7.910 1.00 92.12 433 ILE A O 1
ATOM 3528 N N . MET A 1 434 ? -3.287 14.238 9.839 1.00 88.00 434 MET A N 1
ATOM 3529 C CA . MET A 1 434 ? -4.745 14.238 9.700 1.00 88.00 434 MET A CA 1
ATOM 3530 C C . MET A 1 434 ? -5.254 15.451 8.923 1.00 88.00 434 MET A C 1
ATOM 3532 O O . MET A 1 434 ? -6.234 15.343 8.191 1.00 88.00 434 MET A O 1
ATOM 3536 N N . ASP A 1 435 ? -4.613 16.602 9.123 1.00 84.75 435 ASP A N 1
ATOM 3537 C CA . ASP A 1 435 ? -4.984 17.889 8.533 1.00 84.75 435 ASP A CA 1
ATOM 3538 C C . ASP A 1 435 ? -3.791 18.863 8.617 1.00 84.75 435 ASP A C 1
ATOM 3540 O O . ASP A 1 435 ? -2.713 18.513 9.109 1.00 84.75 435 ASP A O 1
ATOM 3544 N N . ILE A 1 436 ? -3.989 20.108 8.179 1.00 82.88 436 ILE A N 1
ATOM 3545 C CA . ILE A 1 436 ? -3.034 21.206 8.309 1.00 82.88 436 ILE A CA 1
ATOM 3546 C C . ILE A 1 436 ? -2.609 21.336 9.772 1.00 82.88 436 ILE A C 1
ATOM 3548 O O . ILE A 1 436 ? -3.413 21.647 10.654 1.00 82.88 436 ILE A O 1
ATOM 3552 N N . ASN A 1 437 ? -1.315 21.121 10.007 1.00 86.88 437 ASN A N 1
ATOM 3553 C CA . ASN A 1 437 ? -0.674 21.192 11.315 1.00 86.88 437 ASN A CA 1
ATOM 3554 C C . ASN A 1 437 ? -1.306 20.293 12.389 1.00 86.88 437 ASN A C 1
ATOM 3556 O O . ASN A 1 437 ? -1.197 20.608 13.572 1.00 86.88 437 ASN A O 1
ATOM 3560 N N . LYS A 1 438 ? -1.974 19.194 12.007 1.00 89.88 438 LYS A N 1
ATOM 3561 C CA . LYS A 1 438 ? -2.559 18.232 12.950 1.00 89.88 438 LYS A CA 1
ATOM 3562 C C . LYS A 1 438 ? -2.081 16.818 12.681 1.00 89.88 438 LYS A C 1
ATOM 3564 O O . LYS A 1 438 ? -2.195 16.307 11.565 1.00 89.88 438 LYS A O 1
ATOM 3569 N N . VAL A 1 439 ? -1.632 16.168 13.744 1.00 91.50 439 VAL A N 1
ATOM 3570 C CA . VAL A 1 439 ? -1.180 14.778 13.742 1.00 91.50 439 VAL A CA 1
ATOM 3571 C C . VAL A 1 439 ? -1.921 14.016 14.829 1.00 91.50 439 VAL A C 1
ATOM 3573 O O . VAL A 1 439 ? -2.260 14.575 15.868 1.00 91.50 439 VAL A O 1
ATOM 3576 N N . GLY A 1 440 ? -2.195 12.745 14.579 1.00 91.81 440 GLY A N 1
ATOM 3577 C CA . GLY A 1 440 ? -2.743 11.834 15.575 1.00 91.81 440 GLY A CA 1
ATOM 3578 C C . GLY A 1 440 ? -2.187 10.434 15.384 1.00 91.81 440 GLY A C 1
ATOM 3579 O O . GLY A 1 440 ? -1.452 10.163 14.430 1.00 91.81 440 GLY A O 1
ATOM 3580 N N . PHE A 1 441 ? -2.556 9.529 16.285 1.00 93.19 441 PHE A N 1
ATOM 3581 C CA . PHE A 1 441 ? -2.278 8.112 16.089 1.00 93.19 441 PHE A CA 1
ATOM 3582 C C . PHE A 1 441 ? -3.004 7.601 14.842 1.00 93.19 441 PHE A C 1
ATOM 3584 O O . PHE A 1 441 ? -4.164 7.933 14.607 1.00 93.19 441 PHE A O 1
ATOM 3591 N N . THR A 1 442 ? -2.349 6.727 14.077 1.00 92.31 442 THR A N 1
ATOM 3592 C CA . THR A 1 442 ? -2.928 6.120 12.867 1.00 92.31 442 THR A CA 1
ATOM 3593 C C . THR A 1 442 ? -4.277 5.448 13.138 1.00 92.31 442 THR A C 1
ATOM 3595 O O . THR A 1 442 ? -5.164 5.476 12.292 1.00 92.31 442 THR A O 1
ATOM 3598 N N . SER A 1 443 ? -4.442 4.828 14.312 1.00 91.81 443 SER A N 1
ATOM 3599 C CA . SER A 1 443 ? -5.747 4.404 14.838 1.00 91.81 443 SER A CA 1
ATOM 3600 C C . SER A 1 443 ? -5.674 4.125 16.339 1.00 91.81 443 SER A C 1
ATOM 3602 O O . SER A 1 443 ? -4.586 3.891 16.877 1.00 91.81 443 SER A O 1
ATOM 3604 N N . CYS A 1 444 ? -6.823 4.014 17.011 1.00 91.38 444 CYS A N 1
ATOM 3605 C CA . CYS A 1 444 ? -6.872 3.592 18.414 1.00 91.38 444 CYS A CA 1
ATOM 3606 C C . CYS A 1 444 ? -6.355 2.153 18.621 1.00 91.38 444 CYS A C 1
ATOM 3608 O O . CYS A 1 444 ? -5.963 1.780 19.728 1.00 91.38 444 CYS A O 1
ATOM 3610 N N . ILE A 1 445 ? -6.350 1.312 17.579 1.00 89.88 445 ILE A N 1
ATOM 3611 C CA . ILE A 1 445 ? -5.701 -0.010 17.618 1.00 89.88 445 ILE A CA 1
ATOM 3612 C C . ILE A 1 445 ? -4.185 0.143 17.776 1.00 89.88 445 ILE A C 1
ATOM 3614 O O . ILE A 1 445 ? -3.596 -0.513 18.633 1.00 89.88 445 ILE A O 1
ATOM 3618 N N . ILE A 1 446 ? -3.568 1.026 16.987 1.00 89.94 446 ILE A N 1
ATOM 3619 C CA . ILE A 1 446 ? -2.124 1.286 17.053 1.00 89.94 446 ILE A CA 1
ATOM 3620 C C . ILE A 1 446 ? -1.755 1.924 18.393 1.00 89.94 446 ILE A C 1
ATOM 3622 O O . ILE A 1 446 ? -0.824 1.455 19.038 1.00 89.94 446 ILE A O 1
ATOM 3626 N N . LEU A 1 447 ? -2.551 2.884 18.879 1.00 90.31 447 LEU A N 1
ATOM 3627 C CA . LEU A 1 447 ? -2.386 3.465 20.218 1.00 90.31 447 LEU A CA 1
ATOM 3628 C C . LEU A 1 447 ? -2.305 2.385 21.312 1.00 90.31 447 LEU A C 1
ATOM 3630 O O . LEU A 1 447 ? -1.421 2.429 22.163 1.00 90.31 447 LEU A O 1
ATOM 3634 N N . ARG A 1 448 ? -3.185 1.374 21.280 1.00 88.31 448 ARG A N 1
ATOM 3635 C CA . ARG A 1 448 ? -3.144 0.264 22.252 1.00 88.31 448 ARG A CA 1
ATOM 3636 C C . ARG A 1 448 ? -1.865 -0.562 22.154 1.00 88.31 448 ARG A C 1
ATOM 3638 O O . ARG A 1 448 ? -1.371 -1.017 23.182 1.00 88.31 448 ARG A O 1
ATOM 3645 N N . VAL A 1 449 ? -1.340 -0.774 20.946 1.00 87.81 449 VAL A N 1
ATOM 3646 C CA . VAL A 1 449 ? -0.051 -1.457 20.758 1.00 87.81 449 VAL A CA 1
ATOM 3647 C C . VAL A 1 449 ? 1.073 -0.630 21.375 1.00 87.81 449 VAL A C 1
ATOM 3649 O O . VAL A 1 449 ? 1.858 -1.191 22.135 1.00 87.81 449 VAL A O 1
ATOM 3652 N N . CYS A 1 450 ? 1.095 0.683 21.126 1.00 87.69 450 CYS A N 1
ATOM 3653 C CA . CYS A 1 450 ? 2.072 1.596 21.717 1.00 87.69 450 CYS A CA 1
ATOM 3654 C C . CYS A 1 450 ? 2.011 1.568 23.248 1.00 87.69 450 CYS A C 1
ATOM 3656 O O . CYS A 1 450 ? 3.031 1.305 23.868 1.00 87.69 450 CYS A O 1
ATOM 3658 N N . ILE A 1 451 ? 0.825 1.721 23.855 1.00 87.00 451 ILE A N 1
ATOM 3659 C CA . ILE A 1 451 ? 0.644 1.655 25.319 1.00 87.00 451 ILE A CA 1
ATOM 3660 C C . ILE A 1 451 ? 1.180 0.336 25.887 1.00 87.00 451 ILE A C 1
ATOM 3662 O O . ILE A 1 451 ? 1.903 0.332 26.879 1.00 87.00 451 ILE A O 1
ATOM 3666 N N . ASN A 1 452 ? 0.845 -0.796 25.260 1.00 85.00 452 ASN A N 1
ATOM 3667 C CA . ASN A 1 452 ? 1.303 -2.105 25.728 1.00 85.00 452 ASN A CA 1
ATOM 3668 C C . ASN A 1 452 ? 2.829 -2.265 25.635 1.00 85.00 452 ASN A C 1
ATOM 3670 O O . ASN A 1 452 ? 3.407 -2.980 26.452 1.00 85.00 452 ASN A O 1
ATOM 3674 N N . ALA A 1 453 ? 3.462 -1.642 24.638 1.00 84.75 453 ALA A N 1
ATOM 3675 C CA . ALA A 1 453 ? 4.909 -1.677 24.444 1.00 84.75 453 ALA A CA 1
ATOM 3676 C C . ALA A 1 453 ? 5.643 -0.733 25.410 1.00 84.75 453 ALA A C 1
ATOM 3678 O O . ALA A 1 453 ? 6.683 -1.087 25.959 1.00 84.75 453 ALA A O 1
ATOM 3679 N N . THR A 1 454 ? 5.096 0.460 25.655 1.00 83.88 454 THR A N 1
ATOM 3680 C CA . THR A 1 454 ? 5.750 1.495 26.465 1.00 83.88 454 THR A CA 1
ATOM 3681 C C . THR A 1 454 ? 5.496 1.349 27.965 1.00 83.88 454 THR A C 1
ATOM 3683 O O . THR A 1 454 ? 6.366 1.720 28.763 1.00 83.88 454 THR A O 1
ATOM 3686 N N . PHE A 1 455 ? 4.360 0.760 28.350 1.00 80.25 455 PHE A N 1
ATOM 3687 C CA . PHE A 1 455 ? 3.980 0.435 29.727 1.00 80.25 455 PHE A CA 1
ATOM 3688 C C . PHE A 1 455 ? 3.754 -1.073 29.891 1.00 80.25 455 PHE A C 1
ATOM 3690 O O . PHE A 1 455 ? 2.617 -1.517 30.093 1.00 80.25 455 PHE A O 1
ATOM 3697 N N . PRO A 1 456 ? 4.810 -1.902 29.824 1.00 60.03 456 PRO A N 1
ATOM 3698 C CA . PRO A 1 456 ? 4.656 -3.324 30.068 1.00 60.03 456 PRO A CA 1
ATOM 3699 C C . PRO A 1 456 ? 4.122 -3.521 31.491 1.00 60.03 456 PRO A C 1
ATOM 3701 O O . PRO A 1 456 ? 4.801 -3.234 32.479 1.00 60.03 456 PRO A O 1
ATOM 3704 N N . THR A 1 457 ? 2.877 -3.996 31.612 1.00 54.50 457 THR A N 1
ATOM 3705 C CA . THR A 1 457 ? 2.322 -4.400 32.909 1.00 54.50 457 THR A CA 1
ATOM 3706 C C . THR A 1 457 ? 3.296 -5.364 33.562 1.00 54.50 457 THR A C 1
ATOM 3708 O O . THR A 1 457 ? 3.715 -6.331 32.918 1.00 54.50 457 THR A O 1
ATOM 3711 N N . SER A 1 458 ? 3.635 -5.117 34.831 1.00 39.03 458 SER A N 1
ATOM 3712 C CA . SER A 1 458 ? 4.434 -6.046 35.621 1.00 39.03 458 SER A CA 1
ATOM 3713 C C . SER A 1 458 ? 3.870 -7.447 35.421 1.00 39.03 458 SER A C 1
ATOM 3715 O O . SER A 1 458 ? 2.666 -7.675 35.581 1.00 39.03 458 SER A O 1
ATOM 3717 N N . SER A 1 459 ? 4.733 -8.361 34.963 1.00 35.97 459 SER A N 1
ATOM 3718 C CA . SER A 1 459 ? 4.395 -9.764 34.753 1.00 35.97 459 SER A CA 1
ATOM 3719 C C . SER A 1 459 ? 3.480 -10.199 35.886 1.00 35.97 459 SER A C 1
ATOM 3721 O O . SER A 1 459 ? 3.858 -10.042 37.053 1.00 35.97 459 SER A O 1
ATOM 3723 N N . LYS A 1 460 ? 2.287 -10.715 35.568 1.00 36.09 460 LYS A N 1
ATOM 3724 C CA . LYS A 1 460 ? 1.513 -11.493 36.530 1.00 36.09 460 LYS A CA 1
ATOM 3725 C C . LYS A 1 460 ? 2.479 -12.531 37.090 1.00 36.09 460 LYS A C 1
ATOM 3727 O O . LYS A 1 460 ? 2.716 -13.558 36.458 1.00 36.09 460 LYS A O 1
ATOM 3732 N N . ARG A 1 461 ? 3.039 -12.260 38.274 1.00 28.64 461 ARG A N 1
ATOM 3733 C CA . ARG A 1 461 ? 3.432 -13.302 39.205 1.00 28.64 461 ARG A CA 1
ATOM 3734 C C . ARG A 1 461 ? 2.157 -14.110 39.350 1.00 28.64 461 ARG A C 1
ATOM 3736 O O . ARG A 1 461 ? 1.226 -13.707 40.038 1.00 28.64 461 ARG A O 1
ATOM 3743 N N . LEU A 1 462 ? 2.090 -15.216 38.622 1.00 34.38 462 LEU A N 1
ATOM 3744 C CA . LEU A 1 462 ? 1.330 -16.365 39.054 1.00 34.38 462 LEU A CA 1
ATOM 3745 C C . LEU A 1 462 ? 1.958 -16.765 40.391 1.00 34.38 462 LEU A C 1
ATOM 3747 O O . LEU A 1 462 ? 2.805 -17.647 40.444 1.00 34.38 462 LEU A O 1
ATOM 3751 N N . SER A 1 463 ? 1.570 -16.079 41.468 1.00 31.33 463 SER A N 1
ATOM 3752 C CA . SER A 1 463 ? 1.492 -16.712 42.772 1.00 31.33 463 SER A CA 1
ATOM 3753 C C . SER A 1 463 ? 0.366 -17.736 42.647 1.00 31.33 463 SER A C 1
ATOM 3755 O O . SER A 1 463 ? -0.806 -17.452 42.892 1.00 31.33 463 SER A O 1
ATOM 3757 N N . ARG A 1 464 ? 0.716 -18.905 42.115 1.00 34.69 464 ARG A N 1
ATOM 3758 C CA . ARG A 1 464 ? 0.168 -20.131 42.667 1.00 34.69 464 ARG A CA 1
ATOM 3759 C C . ARG A 1 464 ? 0.954 -20.342 43.950 1.00 34.69 464 ARG A C 1
ATOM 3761 O O . ARG A 1 464 ? 2.174 -20.378 43.848 1.00 34.69 464 ARG A O 1
ATOM 3768 N N . ASP A 1 465 ? 0.228 -20.337 45.061 1.00 33.09 465 ASP A N 1
ATOM 3769 C CA . ASP A 1 465 ? 0.556 -20.919 46.367 1.00 33.09 465 ASP A CA 1
ATOM 3770 C C . ASP A 1 465 ? 2.038 -21.021 46.761 1.00 33.09 465 ASP A C 1
ATOM 3772 O O . ASP A 1 465 ? 2.782 -21.828 46.157 1.00 33.09 465 ASP A O 1
#

Sequence (465 aa):
MSNIVPTRTLINLWCIVRENRSIFKITIGLGNDLDDLKKVIKEGKPNYFVNADADELILWRTNVASNILRNKETAIEPYLNEKLDDPADTVRNTFQNVVGNNIRVIVDVPVTEQPSARKKPRENNIITTDGPLQPLSGSLMISRNFFQEVESILLNGQSFVIHGPYQSGKSTFLFHLRTSFIGKSLDFAHLTMAGVKGSILTNVRTGFYDYMSFMLFKETLDETKTFAHIYNLKDPLYILIEEFQYIFTNPELCEVAKDFFREISNAMNIHYVAVGTFKLVDLKKSDSDKLISPFNKALFKQMPMFSIQEMGELFNLYQSNLDKNGVLLDLRTKIIEESCGHPASFMILLKIFYDFRPTLDKWTRVLQGNLERYMNVTHTKLKDEIEEMDDNEKEYLRELTDYQKDHWSMELGDLTKLDDIDNKLLDIGILYIMDINKVGFTSCIILRVCINATFPTSSKRLSRD

InterPro domains:
  IPR027417 P-loop containing nucleoside triphosphate hydrolase [SSF52540] (147-355)
  IPR045379 Crinkler effector protein, N-terminal [PF20147] (11-107)

Radius of gyration: 25.94 Å; Cα contacts (8 Å, |Δi|>4): 672; chains: 1; bounding box: 56×78×90 Å

Nearest PDB structures (foldseek):
  7jgr-assembly1_G  TM=5.533E-01  e=7.070E-08  Drosophila melanogaster
  6wgc-assembly1_A  TM=4.866E-01  e=2.879E-08  Saccharomyces cerevisiae
  6wgg-assembly1_A  TM=4.870E-01  e=3.045E-08  Saccharomyces cerevisiae
  5uj7-assembly2_D  TM=4.977E-01  e=2.055E-07  Homo sapiens
  7jps-assembly1_D  TM=4.828E-01  e=9.346E-05  Homo sapiens

pLDDT: mean 83.95, std 15.72, range [26.16, 98.0]

Solvent-accessible surface area (backbone atoms only — not comparable to full-atom values): 26518 Å² total; per-residue (Å²): 135,84,83,77,73,80,77,76,55,68,46,79,44,31,33,28,33,64,89,81,40,52,70,50,67,45,76,48,47,35,87,35,35,49,66,57,47,32,43,50,53,35,66,62,40,48,84,81,39,67,90,53,59,42,88,59,48,44,39,24,36,39,81,43,56,51,77,60,65,52,36,85,90,48,78,63,71,88,54,58,72,44,77,66,76,61,73,88,43,30,43,43,76,77,56,65,87,86,72,85,78,38,29,36,34,41,39,42,71,69,86,72,84,74,95,75,82,80,87,70,77,80,82,63,59,67,63,41,60,88,41,66,34,36,71,85,78,62,42,69,71,66,90,53,70,69,59,54,52,53,50,59,46,35,76,73,63,44,26,34,38,36,23,32,37,81,63,44,48,61,70,58,48,53,50,50,50,52,54,51,31,60,77,67,72,54,54,69,30,78,50,49,38,74,70,73,46,71,76,31,60,75,47,40,64,63,32,47,30,31,50,50,26,30,61,69,69,75,40,77,30,56,65,71,57,39,50,55,51,62,73,64,50,88,62,59,40,37,38,40,34,37,47,45,47,46,36,70,79,38,73,67,44,33,52,47,48,45,53,52,44,37,56,43,69,69,37,90,42,47,30,39,41,34,28,30,30,40,61,52,55,58,56,71,51,56,53,96,88,40,98,65,35,53,52,73,81,36,50,77,42,72,59,67,59,48,48,72,64,59,52,50,50,51,48,51,52,43,16,75,75,78,35,84,82,46,72,54,67,73,51,47,52,50,44,46,60,44,7,58,26,23,43,31,51,36,32,33,48,53,37,52,43,67,78,63,66,61,54,76,91,44,39,66,63,53,45,75,76,46,48,76,81,58,42,80,60,52,62,53,54,52,39,53,59,56,68,72,43,53,74,68,57,46,50,54,53,42,55,60,55,73,66,68,56,79,57,46,80,47,83,57,92,49,77,82,70,52,55,71,65,60,48,51,36,28,41,74,24,54,34,36,80,76,53,92,38,28,35,23,56,39,16,54,62,54,47,53,50,50,46,53,60,72,54,64,71,77,74,79,74,76,78,70,130

Foldseek 3Di:
DDPPPPPQDKDKAWEAEQPQRDIWIFIDGQQAFVLVVLVRVCVRPVVVCVPADSLQKKKAFFFAASVQSSDPPHDCVVGRDGTRDPRVDTSNNQDPPDDDDTHTIYIYGPPDPDDDDDDDDDPPQCQALLFRADNPPRAHPDDDPVLVVVLVVLVVQAAAEEAAAPQQCLVVSLVNSVVVCVVVVHAEFEEELVVCDDPCVVPVLQSVQQVVCCRRPVGRDHPVVSLVVLQPDPAAYEYEYHAQLSCVVDPVSVVSVQVVLLSNLPRRRYYYYHYHHPSVLLLQDADPPHPGRSCNRHDYYYRDAADLVRLVSSQVVCCVPPNVVTDDPVLSVVLCQQQVSRRSSSSLLVVLCVSPVDDPVCSVVSCVVPVVVRCPCLLVVLLVLLVPDDPVLLVVLVVLLVVVDQKDFAQPVRVNPGDPSVSSCRRNQQKDDPDHRIIGGSGNSSSVSSCCSSPVDDPPPPPPD

Organism: Rhizophagus irregularis (strain DAOM 181602 / DAOM 197198 / MUCL 43194) (NCBI:txid747089)